Protein 8G52 (pdb70)

InterPro domains:
  IPR031823 TRAP transporter T-component [PF16811] (134-315)
  IPR038537 TRAP transporter T-component superfamily [G3DSA:1.25.40.920] (98-321)

Secondary structure (DSSP, 8-state):
-HHHHHHHHHHHHHHHHHHTGGG-HHHHHHHHHHHHHHTTPPPSSS-GGGT-SS----GGGHHHHHHHHHHHHHHHHHH-TT-HHHHHHHHHHHHHHHHHHHHHH-HHHHHHHHTT--HHHHGGG--GGGHHHHHHHHHHHHHHHHHH-HHHHHHHHHHHHHHHHHHHHH-TTHHHHHHHHHHHHHHHHS-GGGT--HHHHHHHHHHHHHH-TT-HHHHHHIIIIIITTTT-HHHHHHHHHHHHH--GGGS-GGGHHHHHHHHHHHHHHHHHHHHHT--/-HHHHHHHHHHHHHHHHHHTGGG-HHHHHHHHHHHHHHTTPPPSSS-HHHH-SS----GGGHHHHHHHHHHHHHHHHHH-TT-HHHHHHHHHHHHHHHHHHHHHH-HHHHHHHHTT--HHHHGGG--GGGHHHHHHHHHHHHHHHHHH-HHHHHHHHHHHHHHHHHHHHH-TTHHHHHHHHHHHHHHHHS-GGGT--HHHHHHHHHHHHHH-TT-HHHHHHIIIIIITTTT-HHHHHHHHHHHHH--GGGS-GGGHHHHHHHHHHHHHHHHHHHHHT--

Solvent-accessible surface area: 25294 Å² total; per-residue (Å²): 86,132,78,104,62,67,29,49,60,10,44,118,50,0,110,64,3,11,136,25,16,58,118,18,65,79,36,0,56,42,0,12,58,13,2,11,69,14,4,57,11,92,101,44,65,50,22,0,101,102,19,10,98,91,18,49,45,67,117,157,17,13,149,19,0,7,44,0,0,36,0,0,23,13,14,0,10,7,73,10,78,78,19,126,154,20,29,38,39,36,0,41,13,0,11,30,0,0,68,54,0,2,68,5,14,1,91,94,2,19,114,15,63,164,105,135,38,126,29,80,85,0,0,55,73,0,31,112,73,0,4,49,1,0,10,14,22,1,12,0,7,12,44,58,0,98,36,44,30,94,58,57,34,52,60,49,56,74,46,8,85,16,1,0,55,52,0,45,115,46,44,55,54,44,30,30,0,0,0,17,10,29,8,0,11,22,18,3,50,10,37,58,172,12,43,14,31,61,96,91,0,89,84,27,2,93,100,0,25,97,87,1,92,57,10,12,3,0,39,1,27,23,0,45,8,6,0,44,92,79,110,46,62,133,48,0,58,116,4,0,74,61,0,52,103,31,99,110,90,63,9,44,78,117,2,64,17,14,11,48,11,17,41,98,18,0,61,77,20,57,144,63,31,116,76,100,121,70,83,104,126,85,102,63,93,29,45,59,18,46,126,59,0,103,62,0,16,151,25,20,59,141,21,88,102,59,0,54,78,0,13,56,13,0,8,77,9,5,57,4,86,87,45,127,79,32,1,145,98,23,10,96,89,16,54,45,65,110,159,28,14,139,19,0,8,30,0,0,37,0,1,22,15,12,0,10,7,74,19,94,52,40,108,124,25,26,38,54,37,0,67,16,0,13,38,0,0,72,54,0,1,60,2,21,8,88,124,2,3,89,17,82,147,93,170,50,136,28,74,101,0,0,52,62,0,32,110,79,1,3,45,2,0,10,14,22,0,13,0,11,12,45,62,0,96,38,42,28,100,58,57,33,63,57,47,52,76,32,8,68,24,0,0,55,52,0,42,119,43,41,52,56,45,28,29,0,0,0,18,8,30,8,0,11,22,16,3,50,12,39,54,175,21,43,11,40,54,97,95,0,87,85,30,0,90,103,0,23,98,86,0,91,58,11,12,3,0,40,3,31,27,0,53,8,6,0,22,80,76,96,51,64,145,49,0,47,122,8,0,74,69,0,51,108,33,96,70,88,63,6,44,81,116,2,62,16,14,1,49,11,19,31,95,18,0,60,47,6,68,102,49,38,75,58,78,128,34,74

Nearest PDB structures (foldseek):
  8g52-assembly2_B  TM=9.958E-01  e=1.082E-36  Enhygromyxa salina
  4di4-assembly1_A  TM=7.962E-01  e=1.177E-06  Treponema pallidum subsp. pallidum str. Nichols
  6j6f-assembly1_B  TM=2.232E-01  e=5.150E+00  Talaromyces marneffei PM1
  8g52-assembly2_B  TM=1.004E+00  e=9.993E-38  Enhygromyxa salina
  4di4-assembly1_A  TM=7.533E-01  e=3.043E-06  Treponema pallidum subsp. pallidum str. Nichols

Structure (mmCIF, N/CA/C/O backbone):
data_8G52
#
_entry.id   8G52
#
_cell.length_a   42.695
_cell.length_b   85.409
_cell.length_c   73.686
_cell.angle_alpha   90.000
_cell.angle_beta   90.140
_cell.angle_gamma   90.000
#
_symmetry.space_group_name_H-M   'P 1 21 1'
#
loop_
_entity.id
_entity.type
_entity.pdbx_description
1 polymer 'TPR_REGION domain-containing protein'
2 non-polymer 'PALMITIC ACID'
3 water water
#
loop_
_atom_site.group_PDB
_atom_site.id
_atom_site.type_symbol
_atom_site.label_atom_id
_atom_site.label_alt_id
_atom_site.label_comp_id
_atom_site.label_asym_id
_atom_site.label_entity_id
_atom_site.label_seq_id
_atom_site.pdbx_PDB_ins_code
_atom_site.Cartn_x
_atom_site.Cartn_y
_atom_site.Cartn_z
_atom_site.occupancy
_atom_site.B_iso_or_equiv
_atom_site.auth_seq_id
_atom_site.auth_comp_id
_atom_site.auth_asym_id
_atom_site.auth_atom_id
_atom_site.pdbx_PDB_model_num
ATOM 1 N N . GLY A 1 43 ? 13.85650 2.16410 -5.95571 1.000 108.36069 43 GLY A N 1
ATOM 2 C CA . GLY A 1 43 ? 12.73400 3.07451 -6.09044 1.000 106.25352 43 GLY A CA 1
ATOM 3 C C . GLY A 1 43 ? 12.67731 4.11839 -4.98361 1.000 105.86953 43 GLY A C 1
ATOM 4 O O . GLY A 1 43 ? 13.51979 4.13305 -4.08785 1.000 105.63691 43 GLY A O 1
ATOM 7 N N . ASP A 1 44 ? 11.65463 4.97915 -5.05228 1.000 109.64176 44 ASP A N 1
ATOM 8 C CA . ASP A 1 44 ? 11.58255 6.13652 -4.16385 1.000 109.90211 44 ASP A CA 1
ATOM 9 C C . ASP A 1 44 ? 11.66327 5.73244 -2.69606 1.000 104.26534 44 ASP A C 1
ATOM 10 O O . ASP A 1 44 ? 12.37342 6.37239 -1.91283 1.000 110.97811 44 ASP A O 1
ATOM 19 N N . ALA A 1 45 ? 10.93835 4.68476 -2.29797 1.000 88.36740 45 ALA A N 1
ATOM 20 C CA . ALA A 1 45 ? 10.87614 4.34688 -0.87952 1.000 91.17158 45 ALA A CA 1
ATOM 21 C C . ALA A 1 45 ? 12.09045 3.53870 -0.42959 1.000 94.62144 45 ALA A C 1
ATOM 22 O O . ALA A 1 45 ? 12.56246 3.71056 0.69749 1.000 83.92743 45 ALA A O 1
ATOM 29 N N . THR A 1 46 ? 12.61025 2.64975 -1.28267 1.000 117.18826 46 THR A N 1
ATOM 30 C CA . THR A 1 46 ? 13.83040 1.92983 -0.91852 1.000 101.13039 46 THR A CA 1
ATOM 31 C C . THR A 1 46 ? 15.02671 2.86944 -0.84164 1.000 91.70186 46 THR A C 1
ATOM 32 O O . THR A 1 46 ? 15.97198 2.61374 -0.09112 1.000 87.68443 46 THR A O 1
ATOM 43 N N . ALA A 1 47 ? 15.01796 3.93840 -1.63463 1.000 100.48911 47 ALA A N 1
ATOM 44 C CA . ALA A 1 47 ? 16.03982 4.97263 -1.56044 1.000 90.34580 47 ALA A CA 1
ATOM 45 C C . ALA A 1 47 ? 15.71741 6.01035 -0.50000 1.000 79.25486 47 ALA A C 1
ATOM 46 O O . ALA A 1 47 ? 16.63608 6.64995 0.02186 1.000 73.00749 47 ALA A O 1
ATOM 53 N N . THR A 1 48 ? 14.42937 6.19991 -0.18438 1.000 81.06852 48 THR A N 1
ATOM 54 C CA . THR A 1 48 ? 14.06037 7.06355 0.93368 1.000 85.12666 48 THR A CA 1
ATOM 55 C C . THR A 1 48 ? 14.35813 6.39164 2.27172 1.000 75.27223 48 THR A C 1
ATOM 56 O O . THR A 1 48 ? 14.56936 7.08080 3.27631 1.000 68.77884 48 THR A O 1
ATOM 67 N N . SER A 1 49 ? 14.37269 5.05286 2.30774 1.000 74.51782 49 SER A N 1
ATOM 68 C CA . SER A 1 49 ? 14.77461 4.34207 3.51833 1.000 69.38411 49 SER A CA 1
ATOM 69 C C . SER A 1 49 ? 16.29197 4.29327 3.66048 1.000 60.37375 49 SER A C 1
ATOM 70 O O . SER A 1 49 ? 16.81087 4.35676 4.78120 1.000 55.22165 49 SER A O 1
ATOM 78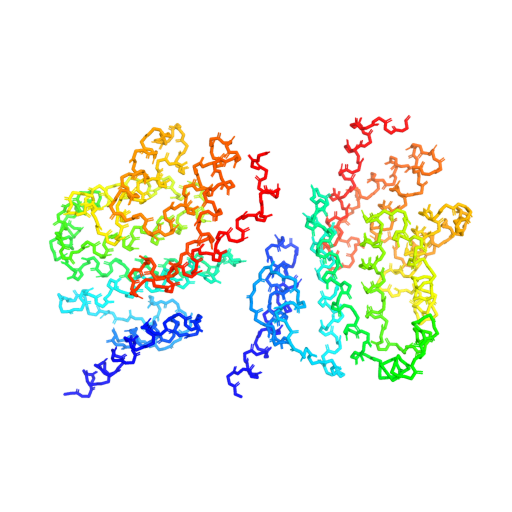 N N . ALA A 1 50 ? 17.01542 4.19579 2.54458 1.000 65.81695 50 ALA A N 1
ATOM 79 C CA . ALA A 1 50 ? 18.47027 4.27288 2.59523 1.000 59.84132 50 ALA A CA 1
ATOM 80 C C . ALA A 1 50 ? 18.92699 5.65223 3.04745 1.000 59.77348 50 ALA A C 1
ATOM 81 O O . ALA A 1 50 ? 19.88107 5.77405 3.82608 1.000 56.26752 50 ALA A O 1
ATOM 88 N N . SER A 1 51 ? 18.24717 6.70482 2.58904 1.000 57.48812 51 SER A N 1
ATOM 89 C CA . SER A 1 51 ? 18.60958 8.05461 3.01798 1.000 59.25008 51 SER A CA 1
ATOM 90 C C . SER A 1 51 ? 18.15440 8.33314 4.44962 1.000 55.52469 51 SER A C 1
ATOM 91 O O . SER A 1 51 ? 18.84291 9.03185 5.20366 1.000 52.07147 51 SER A O 1
ATOM 99 N N . SER A 1 52 ? 16.99967 7.80672 4.85718 1.000 53.78767 52 SER A N 1
ATOM 100 C CA . SER A 1 52 ? 16.56945 8.03853 6.23649 1.000 50.02074 52 SER A CA 1
ATOM 101 C C . SER A 1 52 ? 17.46766 7.30582 7.22257 1.000 45.85466 52 SER A C 1
ATOM 102 O O . SER A 1 52 ? 17.75305 7.82226 8.30516 1.000 41.92153 52 SER A O 1
ATOM 110 N N . LEU A 1 53 ? 17.94299 6.11145 6.86093 1.000 49.05799 53 LEU A N 1
ATOM 111 C CA . LEU A 1 53 ? 18.94835 5.44594 7.68455 1.000 49.88219 53 LEU A CA 1
ATOM 112 C C . LEU A 1 53 ? 20.18118 6.33034 7.84874 1.000 48.09277 53 LEU A C 1
ATOM 113 O O . LEU A 1 53 ? 20.68887 6.51583 8.96507 1.000 42.36912 53 LEU A O 1
ATOM 129 N N . GLU A 1 54 ? 20.67635 6.88077 6.73401 1.000 43.63135 54 GLU A N 1
ATOM 130 C CA . GLU A 1 54 ? 21.77356 7.83900 6.76878 1.000 45.54750 54 GLU A CA 1
ATOM 131 C C . GLU A 1 54 ? 21.43127 9.02241 7.65859 1.000 44.99247 54 GLU A C 1
ATOM 132 O O . GLU A 1 54 ? 22.24314 9.43902 8.49275 1.000 46.71225 54 GLU A O 1
ATOM 144 N N . SER A 1 55 ? 20.22078 9.57103 7.50164 1.000 45.68280 55 SER A N 1
ATOM 145 C CA . SER A 1 55 ? 19.79384 10.68410 8.34284 1.000 41.32143 55 SER A CA 1
ATOM 146 C C . SER A 1 55 ? 19.70255 10.26480 9.80098 1.000 40.12852 55 SER A C 1
ATOM 147 O O . SER A 1 55 ? 20.03852 11.04342 10.70046 1.000 35.59895 55 SER A O 1
ATOM 155 N N . ALA A 1 56 ? 19.20899 9.05219 10.05542 1.000 38.93943 56 ALA A N 1
ATOM 156 C CA . ALA A 1 56 ? 19.12164 8.56265 11.42684 1.000 40.12957 56 ALA A CA 1
ATOM 157 C C . ALA A 1 56 ? 20.50327 8.49649 12.05932 1.000 37.73186 56 ALA A C 1
ATOM 158 O O . ALA A 1 56 ? 20.73038 9.04749 13.14957 1.000 40.50437 56 ALA A O 1
ATOM 165 N N . LYS A 1 57 ? 21.43338 7.79522 11.40687 1.000 38.19431 57 LYS A N 1
ATOM 166 C CA . LYS A 1 57 ? 22.76667 7.64015 11.97576 1.000 38.87188 57 LYS A CA 1
ATOM 167 C C . LYS A 1 57 ? 23.42014 8.99398 12.19719 1.000 39.78293 57 LYS A C 1
ATOM 168 O O . LYS A 1 57 ? 24.06742 9.21948 13.22760 1.000 34.04363 57 LYS A O 1
ATOM 187 N N . ALA A 1 58 ? 23.28960 9.89787 11.21896 1.000 39.04190 58 ALA A N 1
ATOM 188 C CA . ALA A 1 58 ? 23.86168 11.23547 11.35092 1.000 41.75519 58 ALA A CA 1
ATOM 189 C C . ALA A 1 58 ? 23.34494 11.93796 12.60526 1.000 37.05420 58 ALA A C 1
ATOM 190 O O . ALA A 1 58 ? 24.12797 12.47583 13.39578 1.000 40.46901 58 ALA A O 1
ATOM 197 N N . ALA A 1 59 ? 22.02482 11.92775 12.80448 1.000 34.55780 59 ALA A N 1
ATOM 198 C CA . ALA A 1 59 ? 21.43352 12.64474 13.92442 1.000 39.45567 59 ALA A CA 1
ATOM 199 C C . ALA A 1 59 ? 21.78656 11.97022 15.25625 1.000 36.01496 59 ALA A C 1
ATOM 200 O O . ALA A 1 59 ? 21.98826 12.64541 16.27435 1.000 39.05477 59 ALA A O 1
ATOM 207 N N . TRP A 1 60 ? 21.87435 10.63610 15.26747 1.000 35.47890 60 TRP A N 1
ATOM 208 C CA . TRP A 1 60 ? 22.25907 9.91727 16.48100 1.000 38.21153 60 TRP A CA 1
ATOM 209 C C . TRP A 1 60 ? 23.70939 10.21001 16.85969 1.000 40.69493 60 TRP A C 1
ATOM 210 O O . TRP A 1 60 ? 24.04858 10.29369 18.05372 1.000 35.26252 60 TRP A O 1
ATOM 231 N N . GLU A 1 61 ? 24.58179 10.37403 15.86117 1.000 38.75048 61 GLU A N 1
ATOM 232 C CA . GLU A 1 61 ? 25.95288 10.75686 16.16342 1.000 41.39111 61 GLU A CA 1
ATOM 233 C C . GLU A 1 61 ? 26.01039 12.15031 16.77118 1.000 38.11681 61 GLU A C 1
ATOM 234 O O . GLU A 1 61 ? 26.88124 12.42394 17.60802 1.000 38.47584 61 GLU A O 1
ATOM 246 N N . ALA A 1 62 ? 25.07758 13.03235 16.38577 1.000 40.13279 62 ALA A N 1
ATOM 247 C CA . ALA A 1 62 ? 24.97474 14.37497 16.94243 1.000 39.8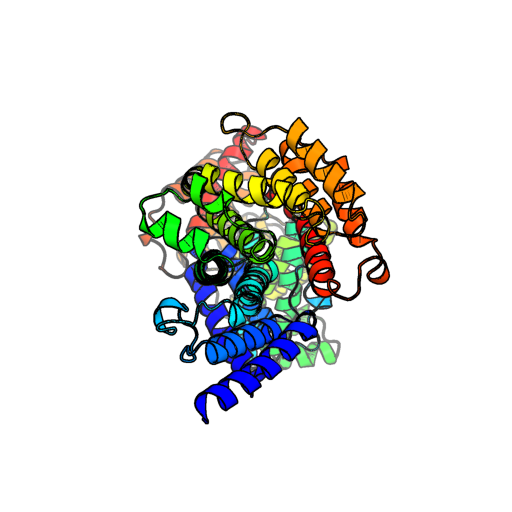9443 62 ALA A CA 1
ATOM 248 C C . ALA A 1 62 ? 24.08571 14.45760 18.20252 1.000 41.55641 62 ALA A C 1
ATOM 249 O O . ALA A 1 62 ? 23.63533 15.55958 18.55840 1.000 35.78978 62 ALA A O 1
ATOM 256 N N . ARG A 1 63 ? 23.82168 13.32968 18.86865 1.000 34.95750 63 ARG A N 1
ATOM 257 C CA . ARG A 1 63 ? 22.90265 13.33355 20.00135 1.000 37.65419 63 ARG A CA 1
ATOM 258 C C . ARG A 1 63 ? 23.37518 14.19943 21.15073 1.000 34.97088 63 ARG A C 1
ATOM 259 O O . ARG A 1 63 ? 22.54792 14.62671 21.94975 1.000 37.72822 63 ARG A O 1
ATOM 280 N N . GLY A 1 64 ? 24.67047 14.47667 21.24705 1.000 36.05802 64 GLY A N 1
ATOM 281 C CA . GLY A 1 64 ? 25.16359 15.40471 22.24513 1.000 40.72689 64 GLY A CA 1
ATOM 282 C C . GLY A 1 64 ? 24.65161 16.81646 22.07487 1.000 43.82204 64 GLY A C 1
ATOM 283 O O . GLY A 1 64 ? 24.84821 17.64263 22.97560 1.000 41.55813 64 GLY A O 1
ATOM 287 N N . GLN A 1 65 ? 24.00861 17.10533 20.94479 1.000 40.76530 65 GLN A N 1
ATOM 288 C CA . GLN A 1 65 ? 23.44998 18.42556 20.70009 1.000 41.94521 65 GLN A CA 1
ATOM 289 C C . GLN A 1 65 ? 22.16331 18.62792 21.47564 1.000 38.65116 65 GLN A C 1
ATOM 290 O O . GLN A 1 65 ? 21.84391 19.76116 21.83336 1.000 46.83039 65 GLN A O 1
ATOM 304 N N . GLY A 1 66 ? 21.42166 17.56537 21.73888 1.000 42.77721 66 GLY A N 1
ATOM 305 C CA . GLY A 1 66 ? 20.24595 17.66747 22.57966 1.000 45.69160 66 GLY A CA 1
ATOM 306 C C . GLY A 1 66 ? 19.16451 16.68240 22.18003 1.000 41.14029 66 GLY A C 1
ATOM 307 O O . GLY A 1 66 ? 19.33572 15.84487 21.29323 1.000 36.92806 66 GLY A O 1
ATOM 311 N N . LYS A 1 67 ? 18.03132 16.79255 22.88950 1.000 36.42507 67 LYS A N 1
ATOM 312 C CA . LYS A 1 67 ? 16.91350 15.88395 22.65000 1.000 41.61532 67 LYS A CA 1
ATOM 313 C C . LYS A 1 67 ? 16.41455 15.94394 21.20843 1.000 39.14314 67 LYS A C 1
ATOM 314 O O . LYS A 1 67 ? 15.95661 14.92666 20.67675 1.000 38.99040 67 LYS A O 1
ATOM 333 N N . ASP A 1 68 ? 16.47082 17.11882 20.57292 1.000 40.43707 68 ASP A N 1
ATOM 334 C CA . ASP A 1 68 ? 15.96642 17.23398 19.20919 1.000 45.34516 68 ASP A CA 1
ATOM 335 C C . ASP A 1 68 ? 16.65006 16.24412 18.27799 1.000 41.81390 68 ASP A C 1
ATOM 336 O O . ASP A 1 68 ? 15.98685 15.53385 17.51372 1.000 42.04812 68 ASP A O 1
ATOM 345 N N . LYS A 1 69 ? 17.98447 16.19034 18.32058 1.000 37.21293 69 LYS A N 1
ATOM 346 C CA . LYS A 1 69 ? 18.71084 15.27324 17.44702 1.000 38.33337 69 LYS A CA 1
ATOM 347 C C . LYS A 1 69 ? 18.34838 13.83100 17.76792 1.000 35.72900 69 LYS A C 1
ATOM 348 O O . LYS A 1 69 ? 18.26271 12.98324 16.88096 1.000 40.26553 69 LYS A O 1
ATOM 367 N N . VAL A 1 70 ? 18.13524 13.52950 19.03636 1.000 36.75421 70 VAL A N 1
ATOM 368 C CA . VAL A 1 70 ? 17.74606 12.17156 19.40320 1.000 35.76302 70 VAL A CA 1
ATOM 369 C C . VAL A 1 70 ? 16.38898 11.83177 18.78721 1.000 35.20196 70 VAL A C 1
ATOM 370 O O . VAL A 1 70 ? 16.20104 10.76244 18.18426 1.000 34.97510 70 VAL A O 1
ATOM 383 N N . LEU A 1 71 ? 15.42579 12.75152 18.92177 1.000 38.47496 71 LEU A N 1
ATOM 384 C CA . LEU A 1 71 ? 14.09278 12.54935 18.36545 1.000 35.62456 71 LEU A CA 1
ATOM 385 C C . LEU A 1 71 ? 14.12518 12.50061 16.84299 1.000 38.20206 71 LEU A C 1
ATOM 386 O O . LEU A 1 71 ? 13.31275 11.79547 16.22505 1.000 37.75564 71 LEU A O 1
ATOM 402 N N . GLU A 1 72 ? 15.04806 13.24437 16.23215 1.000 39.03822 72 GLU A N 1
ATOM 403 C CA . GLU A 1 72 ? 15.23545 13.17900 14.79045 1.000 35.42320 72 GLU A CA 1
ATOM 404 C C . GLU A 1 72 ? 15.76243 11.81462 14.36337 1.000 36.62909 72 GLU A C 1
ATOM 405 O O . GLU A 1 72 ? 15.34656 11.28057 13.32412 1.000 38.67845 72 GLU A O 1
ATOM 417 N N . ALA A 1 73 ? 16.69858 11.25425 15.13119 1.000 39.02033 73 ALA A N 1
ATOM 418 C CA . ALA A 1 73 ? 17.20420 9.92125 14.82117 1.000 40.21609 73 ALA A CA 1
ATOM 419 C C . ALA A 1 73 ? 16.08307 8.89102 14.88887 1.000 35.53850 73 ALA A C 1
ATOM 420 O O . ALA A 1 73 ? 15.87578 8.10878 13.95105 1.000 35.88243 73 ALA A O 1
ATOM 427 N N . ILE A 1 74 ? 15.32186 8.91688 15.97626 1.000 35.15418 74 ILE A N 1
ATOM 428 C CA . ILE A 1 74 ? 14.22763 7.96263 16.15963 1.000 33.96149 74 ILE A CA 1
ATOM 429 C C . ILE A 1 74 ? 13.23341 8.05981 15.01117 1.000 39.46946 74 ILE A C 1
ATOM 430 O O . ILE A 1 74 ? 12.78200 7.03906 14.47818 1.000 38.83666 74 ILE A O 1
ATOM 446 N N . ALA A 1 75 ? 12.85670 9.28438 14.62361 1.000 37.26410 75 ALA A N 1
ATOM 447 C CA . ALA A 1 75 ? 11.85585 9.43556 13.57369 1.000 35.67264 75 ALA A CA 1
ATOM 448 C C . ALA A 1 75 ? 12.37241 8.91867 12.23686 1.000 36.11483 75 ALA A C 1
ATOM 449 O O . ALA A 1 75 ? 11.60249 8.36008 11.45288 1.000 39.90048 75 ALA A O 1
ATOM 456 N N . ALA A 1 76 ? 13.66769 9.09645 11.95420 1.000 37.17304 76 ALA A N 1
ATOM 457 C CA . ALA A 1 76 ? 14.20994 8.61766 10.67496 1.000 41.68018 76 ALA A CA 1
ATOM 458 C C . ALA A 1 76 ? 14.29395 7.09628 10.67973 1.000 38.69613 76 ALA A C 1
ATOM 459 O O . ALA A 1 76 ? 13.90651 6.44119 9.71823 1.000 39.35815 76 ALA A O 1
ATOM 466 N N . TRP A 1 77 ? 14.74196 6.50593 11.78119 1.000 39.06305 77 TRP A N 1
ATOM 467 C CA . TRP A 1 77 ? 14.78789 5.04927 11.85001 1.000 40.48528 77 TRP A CA 1
ATOM 468 C C . TRP A 1 77 ? 13.39481 4.46636 11.67329 1.000 35.58182 77 TRP A C 1
ATOM 469 O O . TRP A 1 77 ? 13.18479 3.52552 10.89525 1.000 37.95429 77 TRP A O 1
ATOM 490 N N . GLU A 1 78 ? 12.42229 5.01714 12.39608 1.000 37.37923 78 GLU A N 1
ATOM 491 C CA . GLU A 1 78 ? 11.05681 4.51038 12.31243 1.000 41.43156 78 GLU A CA 1
ATOM 492 C C . GLU A 1 78 ? 10.52780 4.66382 10.88768 1.000 37.26584 78 GLU A C 1
ATOM 493 O O . GLU A 1 78 ? 9.87415 3.75951 10.35919 1.000 41.03639 78 GLU A O 1
ATOM 505 N N . GLN A 1 79 ? 10.84903 5.78087 10.23340 1.000 38.30492 79 GLN A N 1
ATOM 506 C CA . GLN A 1 79 ? 10.52509 5.93677 8.81466 1.000 46.91199 79 GLN A CA 1
ATOM 507 C C . GLN A 1 79 ? 11.12709 4.79878 7.99447 1.000 43.48596 79 GLN A C 1
ATOM 508 O O . GLN A 1 79 ? 10.41454 4.10947 7.25549 1.000 43.28962 79 GLN A O 1
ATOM 522 N N . ALA A 1 80 ? 12.44218 4.57894 8.13116 1.000 39.97897 80 ALA A N 1
ATOM 523 C CA . ALA A 1 80 ? 13.10858 3.50573 7.41360 1.000 45.22375 80 ALA A CA 1
ATOM 524 C C . ALA A 1 80 ? 12.51969 2.14130 7.72704 1.000 43.53744 80 ALA A C 1
ATOM 525 O O . ALA A 1 80 ? 12.60287 1.22958 6.89459 1.000 43.57371 80 ALA A O 1
ATOM 532 N N . MET A 1 81 ? 11.90715 1.98496 8.89629 1.000 41.52320 81 MET A N 1
ATOM 533 C CA . MET A 1 81 ? 11.31556 0.72378 9.33988 1.000 39.68040 81 MET A CA 1
ATOM 534 C C . MET A 1 81 ? 9.86857 0.57620 8.85320 1.000 46.01721 81 MET A C 1
ATOM 535 O O . MET A 1 81 ? 9.18465 -0.37927 9.23810 1.000 44.07901 81 MET A O 1
ATOM 549 N N . GLY A 1 82 ? 9.40248 1.48551 7.98449 1.000 42.51800 82 GLY A N 1
ATOM 550 C CA . GLY A 1 82 ? 8.07714 1.41947 7.40796 1.000 45.26916 82 GLY A CA 1
ATOM 551 C C . GLY A 1 82 ? 6.98864 2.11950 8.19755 1.000 48.38635 82 GLY A C 1
ATOM 552 O O . GLY A 1 82 ? 5.81368 2.02754 7.79885 1.000 49.06256 82 GLY A O 1
ATOM 556 N N . CYS A 1 83 ? 7.33474 2.81699 9.28772 1.000 43.76104 83 CYS A N 1
ATOM 557 C CA . CYS A 1 83 ? 6.33201 3.47388 10.10759 1.000 48.10787 83 CYS A CA 1
ATOM 558 C C . CYS A 1 83 ? 5.82126 4.76254 9.46953 1.000 47.93607 83 CYS A C 1
ATOM 559 O O . CYS A 1 83 ? 6.60515 5.58148 8.97963 1.000 47.89273 83 CYS A O 1
ATOM 566 N N . THR A 1 84 ? 4.51039 4.98389 9.55906 1.000 50.98253 84 THR A N 1
ATOM 567 C CA . THR A 1 84 ? 4.00145 6.33461 9.38473 1.000 53.96978 84 THR A CA 1
ATOM 568 C C . THR A 1 84 ? 4.54312 7.22167 10.50840 1.000 56.15174 84 THR A C 1
ATOM 569 O O . THR A 1 84 ? 4.89541 6.75321 11.60014 1.000 50.49697 84 THR A O 1
ATOM 580 N N . ALA A 1 85 ? 4.64739 8.51446 10.22492 1.000 57.46396 85 ALA A N 1
ATOM 581 C CA . ALA A 1 85 ? 5.24065 9.45153 11.16909 1.000 57.99226 85 ALA A CA 1
ATOM 582 C C . ALA A 1 85 ? 4.18560 9.94318 12.15361 1.000 58.75376 85 ALA A C 1
ATOM 583 O O . ALA A 1 85 ? 3.01028 10.09720 11.81033 1.000 58.03525 85 ALA A O 1
ATOM 590 N N . GLY A 1 86 ? 4.61362 10.19408 13.37921 1.000 51.73748 86 GLY A N 1
ATOM 591 C CA . GLY A 1 86 ? 3.69276 10.68117 14.38522 1.000 57.47622 86 GLY A CA 1
ATOM 592 C C . GLY A 1 86 ? 4.25902 10.53074 15.77817 1.000 59.11074 86 GLY A C 1
ATOM 593 O O . GLY A 1 86 ? 5.35653 10.01730 15.97808 1.000 62.56435 86 GLY A O 1
ATOM 597 N N . ASP A 1 87 ? 3.45797 10.97966 16.74665 1.000 72.01510 87 ASP A N 1
ATOM 598 C CA . ASP A 1 87 ? 3.88677 11.10483 18.13421 1.000 77.65548 87 ASP A CA 1
ATOM 599 C C . ASP A 1 87 ? 3.25474 10.05368 19.04347 1.000 67.69036 87 ASP A C 1
ATOM 600 O O . ASP A 1 87 ? 3.28112 10.20514 20.26589 1.000 70.79893 87 ASP A O 1
ATOM 609 N N . THR A 1 88 ? 2.68998 8.99596 18.47641 1.000 66.50403 88 THR A N 1
ATOM 610 C CA . THR A 1 88 ? 2.03455 7.94043 19.23210 1.000 59.43026 88 THR A CA 1
ATOM 611 C C . THR A 1 88 ? 2.88808 6.67722 19.20639 1.000 59.02431 88 THR A C 1
ATOM 612 O O . THR A 1 88 ? 3.89793 6.59350 18.49571 1.000 56.59146 88 THR A O 1
ATOM 623 N N . SER A 1 89 ? 2.46276 5.67651 19.98340 1.000 52.05295 89 SER A N 1
ATOM 624 C CA . SER A 1 89 ? 3.29421 4.49660 20.17671 1.000 51.78165 89 SER A CA 1
ATOM 625 C C . SER A 1 89 ? 3.58841 3.82111 18.83854 1.000 53.11917 89 SER A C 1
ATOM 626 O O . SER A 1 89 ? 2.75296 3.82075 17.93031 1.000 51.48089 89 SER A O 1
ATOM 634 N N . PRO A 1 90 ? 4.77382 3.22772 18.69235 1.000 48.64658 90 PRO A N 1
ATOM 635 C CA . PRO A 1 90 ? 5.10510 2.52832 17.43667 1.000 45.01463 90 PRO A CA 1
ATOM 636 C C . PRO A 1 90 ? 4.06863 1.51031 17.00812 1.000 46.52346 90 PRO A C 1
ATOM 637 O O . PRO A 1 90 ? 3.82529 1.33942 15.80865 1.000 49.11940 90 PRO A O 1
ATOM 648 N N . LYS A 1 91 ? 3.46806 0.81265 17.96555 1.000 46.72888 91 LYS A N 1
ATOM 649 C CA . LYS A 1 91 ? 2.51659 -0.24156 17.64663 1.000 52.94878 91 LYS A CA 1
ATOM 650 C C . LYS A 1 91 ? 1.27355 0.26930 16.93721 1.000 53.61840 91 LYS A C 1
ATOM 651 O O . LYS A 1 91 ? 0.55925 -0.53737 16.31884 1.000 53.25320 91 LYS A O 1
ATOM 670 N N . ASP A 1 92 ? 1.01364 1.57937 16.98775 1.000 54.52233 92 ASP A N 1
ATOM 671 C CA . ASP A 1 92 ? -0.10173 2.20178 16.29118 1.000 58.44102 92 ASP A CA 1
ATOM 672 C C . ASP A 1 92 ? 0.28059 2.78118 14.93566 1.000 56.22494 92 ASP A C 1
ATOM 673 O O . ASP A 1 92 ? -0.60188 3.26543 14.22305 1.000 60.62055 92 ASP A O 1
ATOM 682 N N . ARG A 1 93 ? 1.56892 2.79030 14.58439 1.000 51.65273 93 ARG A N 1
ATOM 683 C CA . ARG A 1 93 ? 2.01886 3.37102 13.33135 1.000 56.88678 93 ARG A CA 1
ATOM 684 C C . ARG A 1 93 ? 2.95660 2.48862 12.53208 1.000 50.46613 93 ARG A C 1
ATOM 685 O O . ARG A 1 93 ? 3.36964 2.89497 11.44108 1.000 51.98351 93 ARG A O 1
ATOM 706 N N . CYS A 1 94 ? 3.33465 1.31569 13.03689 1.000 50.56913 94 CYS A N 1
ATOM 707 C CA . CYS A 1 94 ? 4.37430 0.49620 12.40193 1.000 46.67670 94 CYS A CA 1
ATOM 708 C C . CYS A 1 94 ? 3.83876 -0.90770 12.14445 1.000 49.01460 94 CYS A C 1
ATOM 709 O O . CYS A 1 94 ? 3.88888 -1.77569 13.01912 1.000 47.42613 94 CYS A O 1
ATOM 716 N N . SER A 1 95 ? 3.34208 -1.12536 10.92490 1.000 49.96685 95 SER A N 1
ATOM 717 C CA . SER A 1 95 ? 2.95291 -2.45442 10.47597 1.000 49.67450 95 SER A CA 1
ATOM 718 C C . SER A 1 95 ? 4.17174 -3.20922 9.95955 1.000 56.47077 95 SER A C 1
ATOM 719 O O . SER A 1 95 ? 5.01096 -2.64924 9.25285 1.000 55.92138 95 SER A O 1
ATOM 727 N N . ALA A 1 96 ? 4.26020 -4.48623 10.31873 1.000 58.81426 96 ALA A N 1
ATOM 728 C CA . ALA A 1 96 ? 5.27359 -5.42118 9.82650 1.000 51.57757 96 ALA A CA 1
ATOM 729 C C . ALA A 1 96 ? 6.65043 -4.75620 9.70103 1.000 51.66548 96 ALA A C 1
ATOM 730 O O . ALA A 1 96 ? 7.22693 -4.74926 8.59367 1.000 63.05627 96 ALA A O 1
ATOM 737 N N . PRO A 1 97 ? 7.18941 -4.19898 10.76617 1.000 49.18330 97 PRO A N 1
ATOM 738 C CA . PRO A 1 97 ? 8.59316 -3.76610 10.74079 1.000 49.61265 97 PRO A CA 1
ATOM 739 C C . PRO A 1 97 ? 9.47872 -4.92093 10.31353 1.000 47.47272 97 PRO A C 1
ATOM 740 O O . PRO A 1 97 ? 9.30541 -6.05619 10.77963 1.000 47.59398 97 PRO A O 1
ATOM 751 N N . PRO A 1 98 ? 10.40871 -4.68800 9.40131 1.000 50.06474 98 PRO A N 1
ATOM 752 C CA . PRO A 1 98 ? 11.16527 -5.81473 8.82079 1.000 49.09428 98 PRO A CA 1
ATOM 753 C C . PRO A 1 98 ? 12.22447 -6.37290 9.76029 1.000 45.57555 98 PRO A C 1
ATOM 754 O O . PRO A 1 98 ? 13.34003 -5.84458 9.83410 1.000 44.49043 98 PRO A O 1
ATOM 765 N N . THR A 1 99 ? 11.89330 -7.45195 10.47222 1.000 47.36776 99 THR A N 1
ATOM 766 C CA . THR A 1 99 ? 12.79191 -8.00918 11.48792 1.000 46.17610 99 THR A CA 1
ATOM 767 C C . THR A 1 99 ? 13.76356 -9.01309 10.85756 1.000 45.32608 99 THR A C 1
ATOM 768 O O . THR A 1 99 ? 13.81034 -10.19214 11.19663 1.000 45.28957 99 THR A O 1
ATOM 779 N N . THR A 1 100 ? 14.56004 -8.51638 9.92310 1.000 45.26396 100 THR A N 1
ATOM 780 C CA . THR A 1 100 ? 15.48008 -9.35789 9.17756 1.000 49.81476 100 THR A CA 1
ATOM 781 C C . THR A 1 100 ? 16.90455 -9.11128 9.65257 1.000 45.99191 100 THR A C 1
ATOM 782 O O . THR A 1 100 ? 17.21021 -8.09430 10.29833 1.000 42.23175 100 THR A O 1
ATOM 793 N N . THR A 1 101 ? 17.77201 -10.07552 9.33284 1.000 40.76544 101 THR A N 1
ATOM 794 C CA . THR A 1 101 ? 19.15618 -9.97562 9.77104 1.000 40.35242 101 THR A CA 1
ATOM 795 C C . THR A 1 101 ? 19.75734 -8.63593 9.37351 1.000 42.77329 101 THR A C 1
ATOM 796 O O . THR A 1 101 ? 20.47130 -8.01015 10.16033 1.000 38.38190 101 THR A O 1
ATOM 807 N N . GLU A 1 102 ? 19.46571 -8.16667 8.16016 1.000 38.70686 102 GLU A N 1
ATOM 808 C CA . GLU A 1 102 ? 20.07328 -6.92272 7.69935 1.000 37.06081 102 GLU A CA 1
ATOM 809 C C . GLU A 1 102 ? 19.57223 -5.70853 8.47606 1.000 41.78051 102 GLU A C 1
ATOM 810 O O . GLU A 1 102 ? 20.21061 -4.65043 8.42311 1.000 45.22829 102 GLU A O 1
ATOM 822 N N . ASN A 1 103 ? 18.46068 -5.83520 9.20336 1.000 36.12263 103 ASN A N 1
ATOM 823 C CA . ASN A 1 103 ? 17.93260 -4.74216 10.01178 1.000 39.12024 103 ASN A CA 1
ATOM 824 C C . ASN A 1 103 ? 18.21794 -4.88308 11.50225 1.000 34.24615 103 ASN A C 1
ATOM 825 O O . ASN A 1 103 ? 17.90719 -3.96078 12.26357 1.000 36.59951 103 ASN A O 1
ATOM 836 N N . ALA A 1 104 ? 18.82567 -5.98137 11.93788 1.000 37.26602 104 ALA A N 1
ATOM 837 C CA . ALA A 1 104 ? 18.95726 -6.21764 13.37815 1.000 35.53592 104 ALA A CA 1
ATOM 838 C C . ALA A 1 104 ? 19.75249 -5.10892 14.06371 1.000 36.89130 104 ALA A C 1
ATOM 839 O O . ALA A 1 104 ? 19.37843 -4.64218 15.15640 1.000 34.03288 104 ALA A O 1
ATOM 846 N N . GLU A 1 105 ? 20.84857 -4.66043 13.44232 1.000 29.62343 105 GLU A N 1
ATOM 847 C CA . GLU A 1 105 ? 21.65870 -3.62619 14.07503 1.000 37.64036 105 GLU A CA 1
ATOM 848 C C . GLU A 1 105 ? 20.85083 -2.35071 14.26766 1.000 35.83952 105 GLU A C 1
ATOM 849 O O . GLU A 1 105 ? 20.89525 -1.71663 15.32524 1.000 30.34919 105 GLU A O 1
ATOM 861 N N . THR A 1 106 ? 20.15546 -1.92533 13.22228 1.000 31.25864 106 THR A N 1
ATOM 862 C CA . THR A 1 106 ? 19.30251 -0.74881 13.31314 1.000 33.41943 106 THR A CA 1
ATOM 863 C C . THR A 1 106 ? 18.29791 -0.87652 14.44611 1.000 33.60327 106 THR A C 1
ATOM 864 O O . THR A 1 106 ? 18.09309 0.07777 15.21181 1.000 32.66083 106 THR A O 1
ATOM 875 N N . LEU A 1 107 ? 17.65391 -2.04515 14.57429 1.000 31.48712 107 LEU A N 1
ATOM 876 C CA . LEU A 1 107 ? 16.57067 -2.17689 15.55469 1.000 32.49705 107 LEU A CA 1
ATOM 877 C C . LEU A 1 107 ? 17.10806 -2.14456 16.98771 1.000 29.09569 107 LEU A C 1
ATOM 878 O O . LEU A 1 107 ? 16.47455 -1.56983 17.88620 1.000 29.82835 107 LEU A O 1
ATOM 894 N N . ALA A 1 108 ? 18.28059 -2.73807 17.22331 1.000 28.58501 108 ALA A N 1
ATOM 895 C CA . ALA A 1 108 ? 18.89505 -2.64637 18.54152 1.000 31.08341 108 ALA A CA 1
ATOM 896 C C . ALA A 1 108 ? 19.37152 -1.23006 18.83511 1.000 31.31287 108 ALA A C 1
ATOM 897 O O . ALA A 1 108 ? 19.35044 -0.80241 19.98757 1.000 27.37825 108 ALA A O 1
ATOM 904 N N . LEU A 1 109 ? 19.80441 -0.48926 17.81495 1.000 29.49729 109 LEU A N 1
ATOM 905 C CA . LEU A 1 109 ? 20.20217 0.89649 18.04255 1.000 28.23171 109 LEU A CA 1
ATOM 906 C C . LEU A 1 109 ? 18.98217 1.76714 18.29733 1.000 33.53584 109 LEU A C 1
ATOM 907 O O . LEU A 1 109 ? 19.03820 2.68627 19.12068 1.000 30.99432 109 LEU A O 1
ATOM 923 N N . MET A 1 110 ? 17.86402 1.48993 17.61111 1.000 26.74213 110 MET A N 1
ATOM 924 C CA . MET A 1 110 ? 16.63229 2.21711 17.89845 1.000 29.48205 110 MET A CA 1
ATOM 925 C C . MET A 1 110 ? 16.20862 2.01341 19.35395 1.000 27.08928 110 MET A C 1
ATOM 926 O O . MET A 1 110 ? 15.66462 2.92914 19.98265 1.000 27.93340 110 MET A O 1
ATOM 940 N N . THR A 1 111 ? 16.38059 0.78965 19.86400 1.000 26.37585 111 THR A N 1
ATOM 941 C CA . THR A 1 111 ? 16.03874 0.46393 21.23976 1.000 30.36635 111 THR A CA 1
ATOM 942 C C . THR A 1 111 ? 16.84760 1.29644 22.21930 1.000 28.85328 111 THR A C 1
ATOM 943 O O . THR A 1 111 ? 16.29606 1.87372 23.17186 1.000 28.11879 111 THR A O 1
ATOM 954 N N . ARG A 1 112 ? 18.15965 1.36905 21.99687 1.000 24.07410 112 ARG A N 1
ATOM 955 C CA . ARG A 1 112 ? 19.03419 2.17746 22.83828 1.000 27.99554 112 ARG A CA 1
ATOM 956 C C . ARG A 1 112 ? 18.68136 3.64667 22.75458 1.000 29.81751 112 ARG A C 1
ATOM 957 O O . ARG A 1 112 ? 18.68933 4.35443 23.76852 1.000 29.24871 112 ARG A O 1
ATOM 978 N N . ALA A 1 113 ? 18.38743 4.12415 21.55084 1.000 25.73516 113 ALA A N 1
ATOM 979 C CA . ALA A 1 113 ? 18.14229 5.54759 21.34635 1.000 27.35456 113 ALA A CA 1
ATOM 980 C C . ALA A 1 113 ? 16.85169 6.01157 22.00691 1.000 28.74898 113 ALA A C 1
ATOM 981 O O . ALA A 1 113 ? 16.78032 7.14093 22.49034 1.000 29.17545 113 ALA A O 1
ATOM 988 N N . ILE A 1 114 ? 15.79518 5.19720 21.96770 1.000 27.59933 114 ILE A N 1
ATOM 989 C CA . ILE A 1 114 ? 14.55707 5.59943 22.62286 1.000 30.20274 114 ILE A CA 1
ATOM 990 C C . ILE A 1 114 ? 14.75846 5.57405 24.13182 1.000 29.14353 114 ILE A C 1
ATOM 991 O O . ILE A 1 114 ? 14.31124 6.48235 24.84480 1.000 29.40951 114 ILE A O 1
ATOM 1007 N N . TYR A 1 115 ? 15.47282 4.55616 24.63641 1.000 26.89252 115 TYR A N 1
ATOM 1008 C CA . TYR A 1 115 ? 15.90268 4.55724 26.02965 1.000 25.67397 115 TYR A CA 1
ATOM 1009 C C . TYR A 1 115 ? 16.70601 5.81318 26.36998 1.000 27.40080 115 TYR A C 1
ATOM 1010 O O . TYR A 1 115 ? 16.42725 6.48394 27.36741 1.000 29.00160 115 TYR A O 1
ATOM 1028 N N . PHE A 1 116 ? 17.69884 6.15805 25.54146 1.000 31.06207 116 PHE A N 1
ATOM 1029 C CA . PHE A 1 116 ? 18.48841 7.36685 25.77915 1.000 29.69344 116 PHE A CA 1
ATOM 1030 C C . PHE A 1 116 ? 17.59083 8.58588 25.91733 1.000 29.56620 116 PHE A C 1
ATOM 1031 O O . PHE A 1 116 ? 17.79735 9.42170 26.80389 1.000 28.81311 116 PHE A O 1
ATOM 1048 N N . TYR A 1 117 ? 16.58799 8.70945 25.04823 1.000 26.69701 117 TYR A N 1
ATOM 1049 C CA . TYR A 1 117 ? 15.69249 9.86569 25.13122 1.000 32.65185 117 TYR A CA 1
ATOM 1050 C C . TYR A 1 117 ? 14.97761 9.91558 26.48302 1.000 31.21793 117 TYR A C 1
ATOM 1051 O O . TYR A 1 117 ? 14.99404 10.94332 27.17147 1.000 31.55592 117 TYR A O 1
ATOM 1069 N N . ALA A 1 118 ? 14.33017 8.81418 26.87327 1.000 29.95195 118 ALA A N 1
ATOM 1070 C CA . ALA A 1 118 ? 13.57450 8.79298 28.12510 1.000 34.79559 118 ALA A CA 1
ATOM 1071 C C . ALA A 1 118 ? 14.48591 8.97760 29.33830 1.000 33.28454 118 ALA A C 1
ATOM 1072 O O . ALA A 1 118 ? 14.24411 9.84605 30.18541 1.000 29.00347 118 ALA A O 1
ATOM 1079 N N . ASP A 1 119 ? 15.53258 8.15024 29.44433 1.000 29.83745 119 ASP A N 1
ATOM 1080 C CA . ASP A 1 119 ? 16.48625 8.23617 30.54394 1.000 30.50313 119 ASP A CA 1
ATOM 1081 C C . ASP A 1 119 ? 17.13178 9.61610 30.64394 1.000 32.61462 119 ASP A C 1
ATOM 1082 O O . ASP A 1 119 ? 17.43449 10.08110 31.75137 1.000 32.58821 119 ASP A O 1
ATOM 1091 N N . GLY A 1 120 ? 17.35075 10.28103 29.52107 1.000 31.43669 120 GLY A N 1
ATOM 1092 C CA . GLY A 1 120 ? 18.03649 11.55222 29.55227 1.000 30.16358 120 GLY A CA 1
ATOM 1093 C C . GLY A 1 120 ? 17.14443 12.74884 29.77929 1.000 32.92510 120 GLY A C 1
ATOM 1094 O O . GLY A 1 120 ? 17.56856 13.74275 30.38106 1.000 33.93098 120 GLY A O 1
ATOM 1098 N N . TYR A 1 121 ? 15.90798 12.68109 29.29568 1.000 34.97784 121 TYR A N 1
ATOM 1099 C CA . TYR A 1 121 ? 15.09352 13.87248 29.14856 1.000 37.84421 121 TYR A CA 1
ATOM 1100 C C . TYR A 1 121 ? 13.68405 13.75697 29.70309 1.000 37.58855 121 TYR A C 1
ATOM 1101 O O . TYR A 1 121 ? 12.99676 14.78753 29.78696 1.000 38.41459 121 TYR A O 1
ATOM 1119 N N . LEU A 1 122 ? 13.23111 12.57245 30.11485 1.000 33.66968 122 LEU A N 1
ATOM 1120 C CA . LEU A 1 122 ? 11.86524 12.46466 30.61179 1.000 33.79767 122 LEU A CA 1
ATOM 1121 C C . LEU A 1 122 ? 11.79483 12.12112 32.09866 1.000 35.17476 122 LEU A C 1
ATOM 1122 O O . LEU A 1 122 ? 10.72441 11.75773 32.58681 1.000 35.99500 122 LEU A O 1
ATOM 1138 N N . ARG A 1 123 ? 12.89752 12.27031 32.83897 1.000 38.03763 123 ARG A N 1
ATOM 1139 C CA . ARG A 1 123 ? 12.89004 11.87694 34.24904 1.000 35.79110 123 ARG A CA 1
ATOM 1140 C C . ARG A 1 123 ? 11.90353 12.70253 35.06853 1.000 40.55305 123 ARG A C 1
ATOM 1141 O O . ARG A 1 123 ? 11.40885 12.23278 36.09611 1.000 44.09298 123 ARG A O 1
ATOM 1162 N N . GLY A 1 124 ? 11.58006 13.90825 34.63007 1.000 40.16717 124 GLY A N 1
ATOM 1163 C CA . GLY A 1 124 ? 10.61812 14.73635 35.32346 1.000 45.34952 124 GLY A CA 1
ATOM 1164 C C . GLY A 1 124 ? 9.16922 14.53712 34.92986 1.000 47.69980 124 GLY A C 1
ATOM 1165 O O . GLY A 1 124 ? 8.30329 15.26469 35.42423 1.000 49.84626 124 GLY A O 1
ATOM 1169 N N . ASP A 1 125 ? 8.86844 13.55663 34.07434 1.000 44.15828 125 ASP A N 1
ATOM 1170 C CA . ASP A 1 125 ? 7.53942 13.37093 33.47378 1.000 45.60693 125 ASP A CA 1
ATOM 1171 C C . ASP A 1 125 ? 7.21936 11.87931 33.49229 1.000 46.96091 125 ASP A C 1
ATOM 1172 O O . ASP A 1 125 ? 7.58122 11.15864 32.56165 1.000 40.73657 125 ASP A O 1
ATOM 1181 N N . GLU A 1 126 ? 6.51806 11.43443 34.53812 1.000 47.96518 126 GLU A N 1
ATOM 1182 C CA . GLU A 1 126 ? 6.30677 10.00151 34.70860 1.000 49.74577 126 GLU A CA 1
ATOM 1183 C C . GLU A 1 126 ? 5.55352 9.39662 33.53474 1.000 45.11340 126 GLU A C 1
ATOM 1184 O O . GLU A 1 126 ? 5.90751 8.31035 33.06257 1.000 40.77596 126 GLU A O 1
ATOM 1196 N N . LYS A 1 127 ? 4.49881 10.07006 33.06640 1.000 42.53000 127 LYS A N 1
ATOM 1197 C CA . LYS A 1 127 ? 3.67847 9.50592 31.99736 1.000 52.95814 127 LYS A CA 1
ATOM 1198 C C . LYS A 1 127 ? 4.48857 9.32617 30.71894 1.000 47.28613 127 LYS A C 1
ATOM 1199 O O . LYS A 1 127 ? 4.50743 8.23428 30.13967 1.000 45.60394 127 LYS A O 1
ATOM 1218 N N . ALA A 1 128 ? 5.15440 10.38951 30.25734 1.000 43.22706 128 ALA A N 1
ATOM 1219 C CA . ALA A 1 128 ? 5.97371 10.27656 29.05423 1.000 44.49931 128 ALA A CA 1
ATOM 1220 C C . ALA A 1 128 ? 7.09489 9.26261 29.24090 1.000 39.25799 128 ALA A C 1
ATOM 1221 O O . ALA A 1 128 ? 7.32540 8.41491 28.36996 1.000 33.61544 128 ALA A O 1
ATOM 1228 N N . TYR A 1 129 ? 7.79867 9.32825 30.38191 1.000 42.17683 129 TYR A N 1
ATOM 1229 C CA . TYR A 1 129 ? 8.88816 8.39239 30.65413 1.000 36.42610 129 TYR A CA 1
ATOM 1230 C C . TYR A 1 129 ? 8.41649 6.95247 30.52860 1.000 33.63529 129 TYR A C 1
ATOM 1231 O O . TYR A 1 129 ? 9.08968 6.11006 29.92240 1.000 31.08221 129 TYR A O 1
ATOM 1249 N N . LEU A 1 130 ? 7.25614 6.65150 31.09987 1.000 34.95332 130 LEU A N 1
ATOM 1250 C CA . LEU A 1 130 ? 6.70208 5.30557 30.99834 1.000 34.37485 130 LEU A CA 1
ATOM 1251 C C . LEU A 1 130 ? 6.30625 4.99663 29.55889 1.000 37.77644 130 LEU A C 1
ATOM 1252 O O . LEU A 1 130 ? 6.61346 3.91978 29.04357 1.000 34.86723 130 LEU A O 1
ATOM 1268 N N . ASP A 1 131 ? 5.65251 5.94160 28.89135 1.000 33.02367 131 ASP A N 1
ATOM 1269 C CA . ASP A 1 131 ? 5.32929 5.77284 27.47370 1.000 37.70897 131 ASP A CA 1
ATOM 1270 C C . ASP A 1 131 ? 6.55407 5.37293 26.65646 1.000 36.96203 131 ASP A C 1
ATOM 1271 O O . ASP A 1 131 ? 6.54337 4.35339 25.95075 1.000 38.59254 131 ASP A O 1
ATOM 1280 N N . TYR A 1 132 ? 7.62251 6.17616 26.72269 1.000 33.30050 132 TYR A N 1
ATOM 1281 C CA . TYR A 1 132 ? 8.74969 5.96999 25.82345 1.000 34.21045 132 TYR A CA 1
ATOM 1282 C C . TYR A 1 132 ? 9.63033 4.79204 26.22880 1.000 34.71693 132 TYR A C 1
ATOM 1283 O O . TYR A 1 132 ? 10.18991 4.12432 25.35220 1.000 27.24449 132 TYR A O 1
ATOM 1301 N N . MET A 1 133 ? 9.79074 4.50903 27.52565 1.000 25.82118 133 MET A N 1
ATOM 1302 C CA . MET A 1 133 ? 10.48785 3.28359 27.88982 1.000 24.51225 133 MET A CA 1
ATOM 1303 C C . MET A 1 133 ? 9.75535 2.06616 27.35020 1.000 27.80983 133 MET A C 1
ATOM 1304 O O . MET A 1 133 ? 10.37893 1.10347 26.89342 1.000 31.82248 133 MET A O 1
ATOM 1318 N N . ASP A 1 134 ? 8.42443 2.10118 27.35818 1.000 28.98437 134 ASP A N 1
ATOM 1319 C CA . ASP A 1 134 ? 7.67559 0.99416 26.77419 1.000 32.29745 134 ASP A CA 1
ATOM 1320 C C . ASP A 1 134 ? 7.86215 0.91625 25.25628 1.000 33.89779 134 ASP A C 1
ATOM 1321 O O . ASP A 1 134 ? 7.83319 -0.19079 24.69479 1.000 31.34972 134 ASP A O 1
ATOM 1330 N N . ARG A 1 135 ? 8.03950 2.06675 24.58990 1.000 33.70042 135 ARG A N 1
ATOM 1331 C CA . ARG A 1 135 ? 8.34749 2.05668 23.15438 1.000 37.16629 135 ARG A CA 1
ATOM 1332 C C . ARG A 1 135 ? 9.66613 1.33809 22.89009 1.000 31.56542 135 ARG A C 1
ATOM 1333 O O . ARG A 1 135 ? 9.77798 0.55430 21.94111 1.000 31.20116 135 ARG A O 1
ATOM 1354 N N . ALA A 1 136 ? 10.67753 1.62322 23.70493 1.000 31.42532 136 ALA A N 1
ATOM 1355 C CA . ALA A 1 136 ? 11.97472 0.96859 23.57655 1.000 32.85056 136 ALA A CA 1
ATOM 1356 C C . ALA A 1 136 ? 11.86674 -0.53067 23.81806 1.000 31.94933 136 ALA A C 1
ATOM 1357 O O . ALA A 1 136 ? 12.47675 -1.31967 23.09969 1.000 28.53153 136 ALA A O 1
ATOM 1364 N N . VAL A 1 137 ? 11.09425 -0.94076 24.81935 1.000 28.88558 137 VAL A N 1
ATOM 1365 C CA . VAL A 1 137 ? 10.80433 -2.35938 25.00772 1.000 28.00519 137 VAL A CA 1
ATOM 1366 C C . VAL A 1 137 ? 10.20089 -2.94141 23.73854 1.000 32.97098 137 VAL A C 1
ATOM 1367 O O . VAL A 1 137 ? 10.61738 -4.00105 23.27161 1.000 31.43341 137 VAL A O 1
ATOM 1380 N N . TRP A 1 138 ? 9.21846 -2.24828 23.16044 1.000 31.35131 138 TRP A N 1
ATOM 1381 C CA . TRP A 1 138 ? 8.53367 -2.74386 21.96762 1.000 38.30369 138 TRP A CA 1
ATOM 1382 C C . TRP A 1 138 ? 9.51536 -2.97381 20.82589 1.000 35.83211 138 TRP A C 1
ATOM 1383 O O . TRP A 1 138 ? 9.53444 -4.05181 20.22085 1.000 36.16483 138 TRP A O 1
ATOM 1404 N N . TRP A 1 139 ? 10.35186 -1.96970 20.52540 1.000 30.08750 139 TRP A N 1
ATOM 1405 C CA . TRP A 1 139 ? 11.34219 -2.13555 19.47061 1.000 33.68624 139 TRP A CA 1
ATOM 1406 C C . TRP A 1 139 ? 12.41108 -3.14209 19.87313 1.000 35.20016 139 TRP A C 1
ATOM 1407 O O . TRP A 1 139 ? 12.98074 -3.82236 19.01242 1.000 33.00319 139 TRP A O 1
ATOM 1428 N N . GLY A 1 140 ? 12.70720 -3.23536 21.16789 1.000 28.04097 140 GLY A N 1
ATOM 1429 C CA . GLY A 1 140 ? 13.67688 -4.22214 21.62679 1.000 28.81736 140 GLY A CA 1
ATOM 1430 C C . GLY A 1 140 ? 13.24310 -5.65489 21.37582 1.000 29.61573 140 GLY A C 1
ATOM 1431 O O . GLY A 1 140 ? 14.07565 -6.51560 21.06355 1.000 33.15578 140 GLY A O 1
ATOM 1435 N N . GLU A 1 141 ? 11.94225 -5.94449 21.54510 1.000 30.71085 141 GLU A N 1
ATOM 1436 C CA . GLU A 1 141 ? 11.44023 -7.26754 21.19853 1.000 27.46485 141 GLU A CA 1
ATOM 1437 C C . GLU A 1 141 ? 11.72924 -7.58846 19.73289 1.000 39.30798 141 GLU A C 1
ATOM 1438 O O . GLU A 1 141 ? 12.07213 -8.72238 19.38086 1.000 35.81397 141 GLU A O 1
ATOM 1450 N N . ARG A 1 142 ? 11.59728 -6.59589 18.86380 1.000 32.58239 142 ARG A N 1
ATOM 1451 C CA . ARG A 1 142 ? 11.81911 -6.81166 17.43445 1.000 37.61771 142 ARG A CA 1
ATOM 1452 C C . ARG A 1 142 ? 13.30262 -6.89615 17.11138 1.000 39.31686 142 ARG A C 1
ATOM 1453 O O . ARG A 1 142 ? 13.69121 -7.66837 16.22709 1.000 32.63002 142 ARG A O 1
ATOM 1474 N N . ALA A 1 143 ? 14.13772 -6.15405 17.85619 1.000 35.94439 143 ALA A N 1
ATOM 1475 C CA . ALA A 1 143 ? 15.58582 -6.30033 17.72772 1.000 32.73275 143 ALA A CA 1
ATOM 1476 C C . ALA A 1 143 ? 16.04036 -7.71194 18.07189 1.000 32.66697 143 ALA A C 1
ATOM 1477 O O . ALA 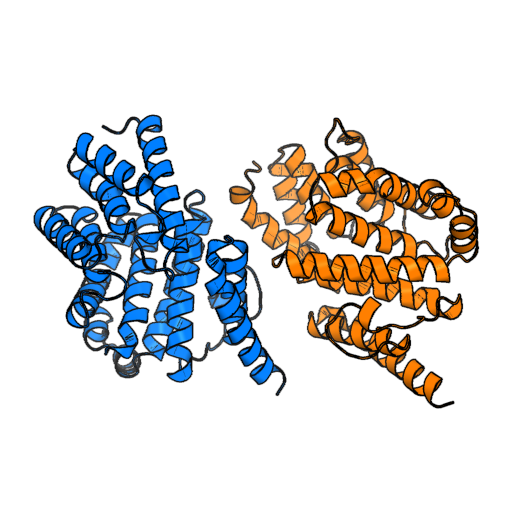A 1 143 ? 16.93331 -8.26281 17.42058 1.000 32.76281 143 ALA A O 1
ATOM 1484 N N . LEU A 1 144 ? 15.45345 -8.30786 19.10517 1.000 30.07335 144 LEU A N 1
ATOM 1485 C CA . LEU A 1 144 ? 15.81717 -9.67178 19.46968 1.000 36.51205 144 LEU A CA 1
ATOM 1486 C C . LEU A 1 144 ? 15.42620 -10.64668 18.36380 1.000 38.11181 144 LEU A C 1
ATOM 1487 O O . LEU A 1 144 ? 16.22680 -11.49265 17.95301 1.000 36.46311 144 LEU A O 1
ATOM 1503 N N . ILE A 1 145 ? 14.18355 -10.55131 17.88284 1.000 39.88203 145 ILE A N 1
ATOM 1504 C CA . ILE A 1 145 ? 13.72407 -11.43667 16.81768 1.000 41.70275 145 ILE A CA 1
ATOM 1505 C C . ILE A 1 145 ? 14.64981 -11.32329 15.61887 1.000 44.41692 145 ILE A C 1
ATOM 1506 O O . ILE A 1 145 ? 15.03990 -12.32925 15.01408 1.000 44.69667 145 ILE A O 1
ATOM 1522 N N . ALA A 1 146 ? 14.98308 -10.08562 15.23189 1.000 43.21566 146 ALA A N 1
ATOM 1523 C CA . ALA A 1 146 ? 15.75758 -9.89174 14.00783 1.000 41.11183 146 ALA A CA 1
ATOM 1524 C C . ALA A 1 146 ? 17.15781 -10.47051 14.15494 1.000 42.73198 146 ALA A C 1
ATOM 1525 O O . ALA A 1 146 ? 17.67953 -11.08740 13.22366 1.000 38.21339 146 ALA A O 1
ATOM 1532 N N . ALA A 1 147 ? 17.77144 -10.32036 15.32965 1.000 37.51237 147 ALA A N 1
ATOM 1533 C CA . ALA A 1 147 ? 19.15598 -10.75099 15.48408 1.000 40.53426 147 ALA A CA 1
ATOM 1534 C C . ALA A 1 147 ? 19.28643 -12.24505 15.75857 1.000 43.89101 147 ALA A C 1
ATOM 1535 O O . ALA A 1 147 ? 20.37948 -12.79601 15.58403 1.000 43.80801 147 ALA A O 1
ATOM 1542 N N . SER A 1 148 ? 18.21230 -12.91414 16.16387 1.000 54.11422 148 SER A N 1
ATOM 1543 C CA . SER A 1 148 ? 18.28496 -14.30358 16.61447 1.000 55.78423 148 SER A CA 1
ATOM 1544 C C . SER A 1 148 ? 17.15591 -15.11774 16.00198 1.000 63.03746 148 SER A C 1
ATOM 1545 O O . SER A 1 148 ? 16.03847 -15.14605 16.54785 1.000 64.62549 148 SER A O 1
ATOM 1553 N N . PRO A 1 149 ? 17.40981 -15.82423 14.89667 1.000 68.48297 149 PRO A N 1
ATOM 1554 C CA . PRO A 1 149 ? 16.35805 -16.70156 14.34899 1.000 69.38906 149 PRO A CA 1
ATOM 1555 C C . PRO A 1 149 ? 15.96226 -17.79585 15.32441 1.000 78.02398 149 PRO A C 1
ATOM 1556 O O . PRO A 1 149 ? 14.77955 -18.15734 15.41790 1.000 73.48586 149 PRO A O 1
ATOM 1567 N N . GLU A 1 150 ? 16.94279 -18.33399 16.05941 1.000 80.65666 150 GLU A N 1
ATOM 1568 C CA . GLU A 1 150 ? 16.66423 -19.38682 17.02967 1.000 87.27007 150 GLU A CA 1
ATOM 1569 C C . GLU A 1 150 ? 15.71137 -18.89102 18.10752 1.000 82.04570 150 GLU A C 1
ATOM 1570 O O . GLU A 1 150 ? 14.79831 -19.61208 18.52449 1.000 89.56675 150 GLU A O 1
ATOM 1582 N N . PHE A 1 151 ? 15.90958 -17.65827 18.56787 1.000 75.06625 151 PHE A N 1
ATOM 1583 C CA . PHE A 1 151 ? 14.99656 -17.06255 19.53651 1.000 72.15073 151 PHE A CA 1
ATOM 1584 C C . PHE A 1 151 ? 13.60486 -16.90928 18.93771 1.000 73.74387 151 PHE A C 1
ATOM 1585 O O . PHE A 1 151 ? 12.60909 -17.33433 19.53496 1.000 75.33043 151 PHE A O 1
ATOM 1602 N N . GLY A 1 152 ? 13.52018 -16.32451 17.74180 1.000 68.12863 152 GLY A N 1
ATOM 1603 C CA . GLY A 1 152 ? 12.23305 -16.21926 17.07405 1.000 75.37761 152 GLY A CA 1
ATOM 1604 C C . GLY A 1 152 ? 11.56233 -17.56576 16.87292 1.000 80.14427 152 GLY A C 1
ATOM 1605 O O . GLY A 1 152 ? 10.34750 -17.69636 17.04939 1.000 86.80648 152 GLY A O 1
ATOM 1609 N N . GLU A 1 153 ? 12.34253 -18.58405 16.49919 1.000 76.52762 153 GLU A N 1
ATOM 1610 C CA . GLU A 1 153 ? 11.78664 -19.92456 16.33877 1.000 81.07711 153 GLU A CA 1
ATOM 1611 C C . GLU A 1 153 ? 11.30027 -20.47928 17.67231 1.000 87.47170 153 GLU A C 1
ATOM 1612 O O . GLU A 1 153 ? 10.19408 -21.03016 17.76182 1.000 85.99358 153 GLU A O 1
ATOM 1624 N N . ALA A 1 154 ? 12.12461 -20.34787 18.71796 1.000 84.44416 154 ALA A N 1
ATOM 1625 C CA . ALA A 1 154 ? 11.77788 -20.89389 20.02410 1.000 82.38173 154 ALA A CA 1
ATOM 1626 C C . ALA A 1 154 ? 10.44080 -20.35259 20.51199 1.000 85.18018 154 ALA A C 1
ATOM 1627 O O . ALA A 1 154 ? 9.56092 -21.11791 20.92304 1.000 85.54104 154 ALA A O 1
ATOM 1634 N N . MET A 1 155 ? 10.27122 -19.03044 20.48230 1.000 88.36794 155 MET A N 1
ATOM 1635 C CA . MET A 1 155 ? 9.02965 -18.44533 20.96660 1.000 94.17514 155 MET A CA 1
ATOM 1636 C C . MET A 1 155 ? 7.82470 -18.89908 20.15640 1.000 102.59883 155 MET A C 1
ATOM 1637 O O . MET A 1 155 ? 6.69848 -18.84564 20.66094 1.000 108.57262 155 MET A O 1
ATOM 1651 N N . ARG A 1 156 ? 8.03018 -19.34246 18.91281 1.000 100.02181 156 ARG A N 1
ATOM 1652 C CA . ARG A 1 156 ? 6.92941 -19.84445 18.09731 1.000 103.61011 156 ARG A CA 1
ATOM 1653 C C . ARG A 1 156 ? 6.59446 -21.29747 18.41326 1.000 102.98525 156 ARG A C 1
ATOM 1654 O O . ARG A 1 156 ? 5.46912 -21.73337 18.13866 1.000 103.98940 156 ARG A O 1
ATOM 1675 N N . ASN A 1 157 ? 7.54606 -22.05455 18.96344 1.000 100.79474 157 ASN A N 1
ATOM 1676 C CA . ASN A 1 157 ? 7.28479 -23.37172 19.52455 1.000 99.56172 157 ASN A CA 1
ATOM 1677 C C . ASN A 1 157 ? 6.92441 -23.30666 21.00857 1.000 94.12338 157 ASN A C 1
ATOM 1678 O O . ASN A 1 157 ? 7.03973 -24.31121 21.71843 1.000 91.61667 157 ASN A O 1
ATOM 1689 N N . LYS A 1 158 ? 6.49576 -22.14149 21.48482 1.000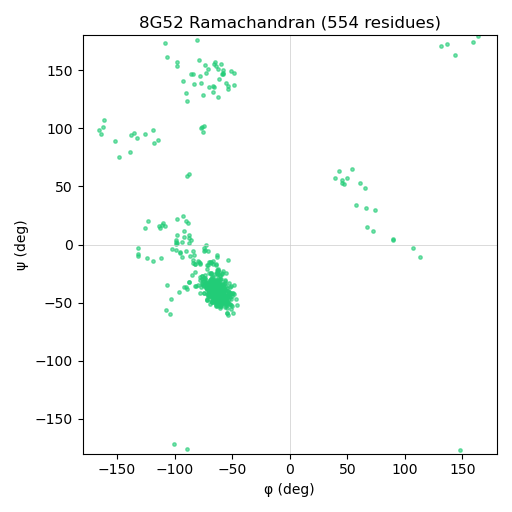 88.00045 158 LYS A N 1
ATOM 1690 C CA . LYS A 1 158 ? 5.95356 -21.92727 22.82103 1.000 91.92066 158 LYS A CA 1
ATOM 1691 C C . LYS A 1 158 ? 7.05141 -22.00290 23.86403 1.000 86.78245 158 LYS A C 1
ATOM 1692 O O . LYS A 1 158 ? 6.76119 -22.07849 25.06626 1.000 86.78462 158 LYS A O 1
ATOM 1711 N N . THR A 1 159 ? 8.31144 -21.99542 23.42724 1.000 78.08956 159 THR A N 1
ATOM 1712 C CA . THR A 1 159 ? 9.42194 -21.84829 24.34896 1.000 71.92923 159 THR A CA 1
ATOM 1713 C C . THR A 1 159 ? 9.33067 -20.49309 25.04048 1.000 68.88937 159 THR A C 1
ATOM 1714 O O . THR A 1 159 ? 9.20015 -19.44711 24.38752 1.000 65.90684 159 THR A O 1
ATOM 1725 N N . LYS A 1 160 ? 9.36864 -20.53325 26.37020 1.000 67.84306 160 LYS A N 1
ATOM 1726 C CA . LYS A 1 160 ? 9.19314 -19.35501 27.19028 1.000 64.17866 160 LYS A CA 1
ATOM 1727 C C . LYS A 1 160 ? 10.43031 -18.47551 27.05402 1.000 57.00935 160 LYS A C 1
ATOM 1728 O O . LYS A 1 160 ? 11.53213 -18.95987 26.77453 1.000 54.97172 160 LYS A O 1
ATOM 1747 N N . TYR A 1 161 ? 10.23487 -17.16360 27.22134 1.000 56.32817 161 TYR A N 1
ATOM 1748 C CA . TYR A 1 161 ? 11.35454 -16.23903 27.10041 1.000 51.26016 161 TYR A CA 1
ATOM 1749 C C . TYR A 1 161 ? 12.52086 -16.66782 27.97292 1.000 48.75361 161 TYR A C 1
ATOM 1750 O O . TYR A 1 161 ? 13.67325 -16.65457 27.52789 1.000 46.70019 161 TYR A O 1
ATOM 1768 N N . HIS A 1 162 ? 12.23307 -17.05101 29.22255 1.000 53.24552 162 HIS A N 1
ATOM 1769 C CA . HIS A 1 162 ? 13.28930 -17.39987 30.16309 1.000 53.67418 162 HIS A CA 1
ATOM 1770 C C . HIS A 1 162 ? 14.27620 -18.37904 29.54772 1.000 54.28997 162 HIS A C 1
ATOM 1771 O O . HIS A 1 162 ? 15.49113 -18.25306 29.72850 1.000 52.70627 162 HIS A O 1
ATOM 1785 N N . GLU A 1 163 ? 13.77213 -19.35950 28.80975 1.000 50.83750 163 GLU A N 1
ATOM 1786 C CA . GLU A 1 163 ? 14.61598 -20.38850 28.22675 1.000 53.39332 163 GLU A CA 1
ATOM 1787 C C . GLU A 1 163 ? 15.10325 -19.99699 26.83921 1.000 53.25943 163 GLU A C 1
ATOM 1788 O O . GLU A 1 163 ? 16.25328 -20.28156 26.48376 1.000 53.39451 163 GLU A O 1
ATOM 1800 N N . ALA A 1 164 ? 14.24747 -19.31536 26.07165 1.000 53.50403 164 ALA A N 1
ATOM 1801 C CA . ALA A 1 164 ? 14.62111 -18.87086 24.73391 1.000 54.44720 164 ALA A CA 1
ATOM 1802 C C . ALA A 1 164 ? 15.76522 -17.86254 24.77646 1.000 50.10046 164 ALA A C 1
ATOM 1803 O O . ALA A 1 164 ? 16.67072 -17.91274 23.93613 1.000 52.49476 164 ALA A O 1
ATOM 1810 N N . ILE A 1 165 ? 15.74409 -16.93906 25.74635 1.000 46.52935 165 ILE A N 1
ATOM 1811 C CA . ILE A 1 165 ? 16.76460 -15.89479 25.79639 1.000 43.85506 165 ILE A CA 1
ATOM 1812 C C . ILE A 1 165 ? 18.14462 -16.50053 25.99493 1.000 44.31248 165 ILE A C 1
ATOM 1813 O O . ILE A 1 165 ? 19.14910 -15.94725 25.52808 1.000 51.61050 165 ILE A O 1
ATOM 1829 N N . ALA A 1 166 ? 18.21698 -17.65934 26.64480 1.000 46.06218 166 ALA A N 1
ATOM 1830 C CA . ALA A 1 166 ? 19.49928 -18.29093 26.90498 1.000 46.44722 166 ALA A CA 1
ATOM 1831 C C . ALA A 1 166 ? 20.17748 -18.79201 25.63938 1.000 50.40505 166 ALA A C 1
ATOM 1832 O O . ALA A 1 166 ? 21.37499 -19.09870 25.68274 1.000 54.19768 166 ALA A O 1
ATOM 1839 N N . THR A 1 167 ? 19.44765 -18.90082 24.52421 1.000 57.75914 167 THR A N 1
ATOM 1840 C CA . THR A 1 167 ? 20.00327 -19.43420 23.28677 1.000 57.40858 167 THR A CA 1
ATOM 1841 C C . THR A 1 167 ? 20.50609 -18.35295 22.33105 1.000 61.71858 167 THR A C 1
ATOM 1842 O O . THR A 1 167 ? 21.12603 -18.68903 21.31045 1.000 62.34649 167 THR A O 1
ATOM 1853 N N . VAL A 1 168 ? 20.26277 -17.07575 22.63158 1.000 56.07307 168 VAL A N 1
ATOM 1854 C CA . VAL A 1 168 ? 20.63017 -16.00787 21.71138 1.000 53.31609 168 VAL A CA 1
ATOM 1855 C C . VAL A 1 168 ? 22.14731 -15.92458 21.60045 1.000 53.29839 168 VAL A C 1
ATOM 1856 O O . VAL A 1 168 ? 22.87062 -15.99107 22.61016 1.000 47.98965 168 VAL A O 1
ATOM 1869 N N . GLY A 1 169 ? 22.63232 -15.76802 20.35860 1.000 54.31836 169 GLY A N 1
ATOM 1870 C CA . GLY A 1 169 ? 24.05122 -15.69966 20.08143 1.000 50.21668 169 GLY A CA 1
ATOM 1871 C C . GLY A 1 169 ? 24.59087 -14.28022 20.14959 1.000 44.84022 169 GLY A C 1
ATOM 1872 O O . GLY A 1 169 ? 23.89293 -13.32551 20.47242 1.000 43.99478 169 GLY A O 1
ATOM 1876 N N . ILE A 1 170 ? 25.87598 -14.14609 19.82014 1.000 42.44734 170 ILE A N 1
ATOM 1877 C CA . ILE A 1 170 ? 26.54167 -12.85884 20.00062 1.000 39.82240 170 ILE A CA 1
ATOM 1878 C C . ILE A 1 170 ? 25.84123 -11.76816 19.20569 1.000 38.88717 170 ILE A C 1
ATOM 1879 O O . ILE A 1 170 ? 25.76824 -10.62222 19.64724 1.000 38.10425 170 ILE A O 1
ATOM 1895 N N . ALA A 1 171 ? 25.29405 -12.10066 18.04239 1.000 39.04090 171 ALA A N 1
ATOM 1896 C CA . ALA A 1 171 ? 24.60017 -11.10191 17.23867 1.000 39.88136 171 ALA A CA 1
ATOM 1897 C C . ALA A 1 171 ? 23.49298 -10.40272 18.01419 1.000 35.89589 171 ALA A C 1
ATOM 1898 O O . ALA A 1 171 ? 23.11205 -9.27251 17.66742 1.000 37.76502 171 ALA A O 1
ATOM 1905 N N . GLY A 1 172 ? 22.95516 -11.04611 19.03867 1.000 37.27886 172 GLY A N 1
ATOM 1906 C CA . GLY A 1 172 ? 21.85004 -10.50377 19.79131 1.000 34.76770 172 GLY A CA 1
ATOM 1907 C C . GLY A 1 172 ? 22.19221 -9.81468 21.09505 1.000 34.28712 172 GLY A C 1
ATOM 1908 O O . GLY A 1 172 ? 21.27004 -9.39203 21.79538 1.000 30.01120 172 GLY A O 1
ATOM 1912 N N . LEU A 1 173 ? 23.47563 -9.67106 21.42717 1.000 34.65658 173 LEU A N 1
ATOM 1913 C CA . LEU A 1 173 ? 23.85461 -9.02785 22.68254 1.000 32.46383 173 LEU A CA 1
ATOM 1914 C C . LEU A 1 173 ? 23.43291 -7.56681 22.73587 1.000 33.57134 173 LEU A C 1
ATOM 1915 O O . LEU A 1 173 ? 22.82405 -7.15906 23.74398 1.000 27.70044 173 LEU A O 1
ATOM 1931 N N . PRO A 1 174 ? 23.67862 -6.74074 21.70806 1.000 29.25470 174 PRO A N 1
ATOM 1932 C CA . PRO A 1 174 ? 23.12846 -5.37340 21.74852 1.000 27.85877 174 PRO A CA 1
ATOM 1933 C C . PRO A 1 174 ? 21.63135 -5.37907 21.99366 1.000 28.73673 174 PRO A C 1
ATOM 1934 O O . PRO A 1 174 ? 21.14605 -4.70169 22.91946 1.000 29.81178 174 PRO A O 1
ATOM 1945 N N . ALA A 1 175 ? 20.89423 -6.18689 21.22733 1.000 27.95792 175 ALA A N 1
ATOM 1946 C CA . ALA A 1 175 ? 19.45391 -6.29266 21.40551 1.000 26.79206 175 ALA A CA 1
ATOM 1947 C C . ALA A 1 175 ? 19.07814 -6.64228 22.83943 1.000 29.82253 175 ALA A C 1
ATOM 1948 O O . ALA A 1 175 ? 18.21130 -5.99628 23.44045 1.000 26.34830 175 ALA A O 1
ATOM 1955 N N . MET A 1 176 ? 19.68774 -7.69627 23.39232 1.000 27.01085 176 MET A N 1
ATOM 1956 C CA . MET A 1 176 ? 19.23929 -8.18059 24.68758 1.000 27.63931 176 MET A CA 1
ATOM 1957 C C . MET A 1 176 ? 19.66484 -7.22609 25.79271 1.000 27.39435 176 MET A C 1
ATOM 1958 O O . MET A 1 176 ? 18.93114 -7.05231 26.78084 1.000 27.56366 176 MET A O 1
ATOM 1972 N N . TYR A 1 177 ? 20.81818 -6.56666 25.63937 1.000 26.69408 177 TYR A N 1
ATOM 1973 C CA . TYR A 1 177 ? 21.25235 -5.62190 26.66540 1.000 28.39368 177 TYR A CA 1
ATOM 1974 C C . TYR A 1 177 ? 20.34703 -4.38979 26.69977 1.000 26.30089 177 TYR A C 1
ATOM 1975 O O . TYR A 1 177 ? 19.88918 -3.95878 27.76884 1.000 25.45557 177 TYR A O 1
ATOM 1993 N N . TRP A 1 178 ? 20.07696 -3.80032 25.54822 1.000 26.65838 178 TRP A N 1
ATOM 1994 C CA . TRP A 1 178 ? 19.26189 -2.58141 25.53104 1.000 24.00882 178 TRP A CA 1
ATOM 1995 C C . TRP A 1 178 ? 17.78678 -2.88052 25.73432 1.000 23.42862 178 TRP A C 1
ATOM 1996 O O . TRP A 1 178 ? 17.04930 -2.01058 26.18973 1.000 26.47883 178 TRP A O 1
ATOM 2017 N N . TYR A 1 179 ? 17.32279 -4.07016 25.36623 1.000 21.59667 179 TYR A N 1
ATOM 2018 C CA . TYR A 1 179 ? 15.96091 -4.47705 25.71322 1.000 22.35794 179 TYR A CA 1
ATOM 2019 C C . TYR A 1 179 ? 15.80862 -4.58487 27.23110 1.000 23.00816 179 TYR A C 1
ATOM 2020 O O . TYR A 1 179 ? 14.83266 -4.10574 27.81682 1.000 23.31674 179 TYR A O 1
ATOM 2038 N N . ALA A 1 180 ? 16.77612 -5.21806 27.87989 1.000 24.54129 180 ALA A N 1
ATOM 2039 C CA . ALA A 1 180 ? 16.71584 -5.40375 29.32994 1.000 21.72887 180 ALA A CA 1
ATOM 2040 C C . ALA A 1 180 ? 16.85516 -4.07430 30.06749 1.000 26.27537 180 ALA A C 1
ATOM 2041 O O . ALA A 1 180 ? 16.27547 -3.89226 31.14806 1.000 24.61413 180 ALA A O 1
ATOM 2048 N N . THR A 1 181 ? 17.65057 -3.15634 29.52465 1.000 22.91146 181 THR A N 1
ATOM 2049 C CA . THR A 1 181 ? 17.79282 -1.82497 30.10764 1.000 21.35034 181 THR A CA 1
ATOM 2050 C C . THR A 1 181 ? 16.48097 -1.05721 30.05415 1.000 24.88647 181 THR A C 1
ATOM 2051 O O . THR A 1 181 ? 16.03226 -0.51492 31.07578 1.000 24.21578 181 THR A O 1
ATOM 2062 N N . ALA A 1 182 ? 15.80772 -1.07196 28.89091 1.000 24.05861 182 ALA A N 1
ATOM 2063 C CA . ALA A 1 182 ? 14.51719 -0.41789 28.76015 1.000 21.55061 182 ALA A CA 1
ATOM 2064 C C . ALA A 1 182 ? 13.46282 -1.12214 29.59877 1.000 23.53867 182 ALA A C 1
ATOM 2065 O O . ALA A 1 182 ? 12.64604 -0.47323 30.25547 1.000 26.63780 182 ALA A O 1
ATOM 2072 N N . LEU A 1 183 ? 13.44032 -2.44918 29.56109 1.000 25.00766 183 LEU A N 1
ATOM 2073 C CA . LEU A 1 183 ? 12.44083 -3.18448 30.32383 1.000 26.18731 183 LEU A CA 1
ATOM 2074 C C . LEU A 1 183 ? 12.61872 -2.94786 31.82238 1.000 27.06651 183 LEU A C 1
ATOM 2075 O O . LEU A 1 183 ? 11.64017 -2.70619 32.53756 1.000 27.00976 183 LEU A O 1
ATOM 2091 N N . GLY A 1 184 ? 13.86445 -2.96986 32.29926 1.000 26.87396 184 GLY A N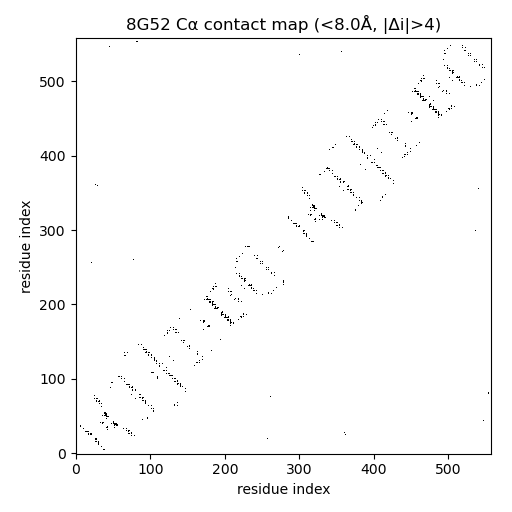 1
ATOM 2092 C CA . GLY A 1 184 ? 14.11423 -2.73363 33.70663 1.000 29.74325 184 GLY A CA 1
ATOM 2093 C C . GLY A 1 184 ? 13.70835 -1.34342 34.15018 1.000 29.52823 184 GLY A C 1
ATOM 2094 O O . GLY A 1 184 ? 13.08405 -1.16246 35.20660 1.000 25.31455 184 GLY A O 1
ATOM 2098 N N . LYS A 1 185 ? 14.08258 -0.32448 33.37128 1.000 26.80396 185 LYS A N 1
ATOM 2099 C CA . LYS A 1 185 ? 13.71823 1.02662 33.80585 1.000 26.27117 185 LYS A CA 1
ATOM 2100 C C . LYS A 1 185 ? 12.22931 1.27249 33.62932 1.000 33.05938 185 LYS A C 1
ATOM 2101 O O . LYS A 1 185 ? 11.61771 1.98554 34.44264 1.000 28.65197 185 LYS A O 1
ATOM 2120 N N . TRP A 1 186 ? 11.61853 0.67737 32.59464 1.000 29.00628 186 TRP A N 1
ATOM 2121 C CA . TRP A 1 186 ? 10.16699 0.75445 32.49034 1.000 28.57993 186 TRP A CA 1
ATOM 2122 C C . TRP A 1 186 ? 9.50052 0.10727 33.70276 1.000 32.21874 186 TRP A C 1
ATOM 2123 O O . TRP A 1 186 ? 8.59315 0.68376 34.31808 1.000 33.19367 186 TRP A O 1
ATOM 2144 N N . ALA A 1 187 ? 9.91460 -1.11573 34.04007 1.000 30.71345 187 ALA A N 1
ATOM 2145 C CA . ALA A 1 187 ? 9.26867 -1.81916 35.14627 1.000 32.33439 187 ALA A CA 1
ATOM 2146 C C . ALA A 1 187 ? 9.47599 -1.06625 36.45224 1.000 32.26634 187 ALA A C 1
ATOM 2147 O O . ALA A 1 187 ? 8.53872 -0.92063 37.24499 1.000 38.53772 187 ALA A O 1
ATOM 2154 N N . ARG A 1 188 ? 10.69886 -0.57373 36.68462 1.000 31.34866 188 ARG A N 1
ATOM 2155 C CA . ARG A 1 188 ? 10.98109 0.14477 37.92302 1.000 35.10422 188 ARG A CA 1
ATOM 2156 C C . ARG A 1 188 ? 10.03953 1.32914 38.09426 1.000 39.08105 188 ARG A C 1
ATOM 2157 O O . ARG A 1 188 ? 9.48138 1.54940 39.18436 1.000 39.75804 188 ARG A O 1
ATOM 2178 N N . ALA A 1 189 ? 9.85196 2.11569 37.02770 1.000 35.77619 189 ALA A N 1
ATOM 2179 C CA . ALA A 1 189 ? 8.96750 3.27374 37.12547 1.000 41.27516 189 ALA A CA 1
ATOM 2180 C C . ALA A 1 189 ? 7.50284 2.88135 37.29697 1.000 43.21918 189 ALA A C 1
ATOM 2181 O O . ALA A 1 189 ? 6.72779 3.65877 37.86716 1.000 46.07430 189 ALA A O 1
ATOM 2188 N N . SER A 1 190 ? 7.11737 1.67838 36.85461 1.000 43.53690 190 SER A N 1
ATOM 2189 C CA . SER A 1 190 ? 5.71868 1.25910 36.93326 1.000 45.68041 190 SER A CA 1
ATOM 2190 C C . SER A 1 190 ? 5.28967 0.93545 38.36039 1.000 48.87392 190 SER A C 1
ATOM 2191 O O . SER A 1 190 ? 4.12840 1.15951 38.72195 1.000 51.38038 190 SER A O 1
ATOM 2199 N N . GLY A 1 191 ? 6.19179 0.40604 39.17504 1.000 47.66953 191 GLY A N 1
ATOM 2200 C CA . GLY A 1 191 ? 5.86356 -0.01581 40.52184 1.000 50.51154 191 GLY A CA 1
ATOM 2201 C C . GLY A 1 191 ? 6.37358 -1.41234 40.81631 1.000 42.94664 191 GLY A C 1
ATOM 2202 O O . GLY A 1 191 ? 6.83226 -2.14456 39.94017 1.000 42.46450 191 GLY A O 1
ATOM 2206 N N . PHE A 1 192 ? 6.26703 -1.77384 42.09583 1.000 55.39941 192 PHE A N 1
ATOM 2207 C CA . PHE A 1 192 ? 6.88525 -3.00775 42.56919 1.000 49.81482 192 PHE A CA 1
ATOM 2208 C C . PHE A 1 192 ? 6.25690 -4.23820 41.93043 1.000 45.65611 192 PHE A C 1
ATOM 2209 O O . PHE A 1 192 ? 6.95528 -5.20628 41.62091 1.000 44.16197 192 PHE A O 1
ATOM 2226 N N . GLY A 1 193 ? 4.93738 -4.23826 41.75309 1.000 52.25379 193 GLY A N 1
ATOM 2227 C CA . GLY A 1 193 ? 4.28529 -5.41366 41.20336 1.000 45.28626 193 GLY A CA 1
ATOM 2228 C C . GLY A 1 193 ? 4.77429 -5.72085 39.81185 1.000 50.12194 193 GLY A C 1
ATOM 2229 O O . GLY A 1 193 ? 5.06239 -6.87558 39.48273 1.000 54.05453 193 GLY A O 1
ATOM 2233 N N . VAL A 1 194 ? 4.90503 -4.68015 38.98479 1.000 50.30702 194 VAL A N 1
ATOM 2234 C CA . VAL A 1 194 ? 5.44181 -4.83304 37.64044 1.000 41.62883 194 VAL A CA 1
ATOM 2235 C C . VAL A 1 194 ? 6.90852 -5.23022 37.69074 1.000 37.90326 194 VAL A C 1
ATOM 2236 O O . VAL A 1 194 ? 7.35914 -6.09990 36.93431 1.000 39.80841 194 VAL A O 1
ATOM 2249 N N . LEU A 1 195 ? 7.67723 -4.59985 38.58124 1.000 44.51030 195 LEU A N 1
ATOM 2250 C CA . LEU A 1 195 ? 9.10361 -4.88411 38.66921 1.000 42.07829 195 LEU A CA 1
ATOM 2251 C C . LEU A 1 195 ? 9.35843 -6.34673 39.01581 1.000 38.50804 195 LEU A C 1
ATOM 2252 O O . LEU A 1 195 ? 10.14191 -7.02498 38.34295 1.000 37.09971 195 LEU A O 1
ATOM 2268 N N . VAL A 1 196 ? 8.72751 -6.84542 40.08071 1.000 39.06872 196 VAL A N 1
ATOM 2269 C CA . VAL A 1 196 ? 8.99732 -8.22227 40.48521 1.000 45.87915 196 VAL A CA 1
ATOM 2270 C C . VAL A 1 196 ? 8.46076 -9.19930 39.44868 1.000 45.31124 196 VAL A C 1
ATOM 2271 O O . VAL A 1 196 ? 8.95584 -10.32842 39.32635 1.000 47.84342 196 VAL A O 1
ATOM 2284 N N . GLY A 1 197 ? 7.41556 -8.80612 38.72445 1.000 46.36641 197 GLY A N 1
ATOM 2285 C CA . GLY A 1 197 ? 6.92658 -9.62999 37.63393 1.000 50.13011 197 GLY A CA 1
ATOM 2286 C C . GLY A 1 197 ? 7.94949 -9.85755 36.54195 1.000 40.25921 197 GLY A C 1
ATOM 2287 O O . GLY A 1 197 ? 7.93628 -10.90553 35.89418 1.000 47.66372 197 GLY A O 1
ATOM 2291 N N . GLN A 1 198 ? 8.84237 -8.89118 36.32052 1.000 38.47082 198 GLN A N 1
ATOM 2292 C CA . GLN A 1 198 ? 9.84333 -8.96753 35.26343 1.000 40.20827 198 GLN A CA 1
ATOM 2293 C C . GLN A 1 198 ? 11.20850 -9.42548 35.75242 1.000 39.81696 198 GLN A C 1
ATOM 2294 O O . GLN A 1 198 ? 12.13356 -9.52814 34.94291 1.000 41.46319 198 GLN A O 1
ATOM 2308 N N . LYS A 1 199 ? 11.35369 -9.70926 37.0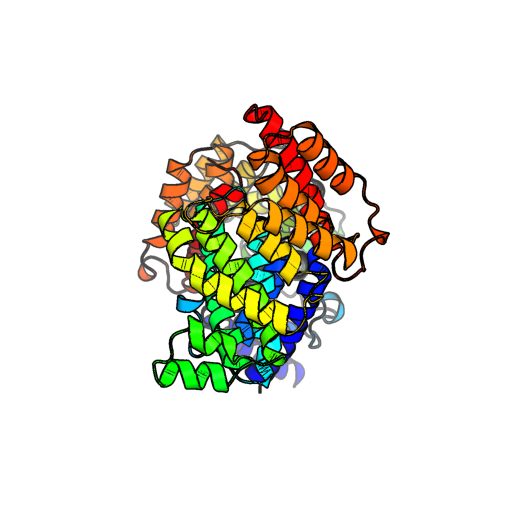4530 1.000 39.41888 199 LYS A N 1
ATOM 2309 C CA . LYS A 1 199 ? 12.67237 -9.92462 37.63766 1.000 40.60736 199 LYS A CA 1
ATOM 2310 C C . LYS A 1 199 ? 13.38242 -11.13112 37.03510 1.000 40.55888 199 LYS A C 1
ATOM 2311 O O . LYS A 1 199 ? 14.58407 -11.07417 36.74243 1.000 36.38040 199 LYS A O 1
ATOM 2330 N N . ASP A 1 200 ? 12.67378 -12.24965 36.89261 1.000 41.31639 200 ASP A N 1
ATOM 2331 C CA . ASP A 1 200 ? 13.33444 -13.46742 36.44179 1.000 44.86652 200 ASP A CA 1
ATOM 2332 C C . ASP A 1 200 ? 13.68886 -13.39486 34.96241 1.000 38.95943 200 ASP A C 1
ATOM 2333 O O . ASP A 1 200 ? 14.75276 -13.87491 34.55335 1.000 38.23391 200 ASP A O 1
ATOM 2342 N N . ASP A 1 201 ? 12.82342 -12.79569 34.14187 1.000 39.05205 201 ASP A N 1
ATOM 2343 C CA . ASP A 1 201 ? 13.16912 -12.64472 32.72436 1.000 36.59134 201 ASP A CA 1
ATOM 2344 C C . ASP A 1 201 ? 14.32822 -11.67457 32.55067 1.000 35.90587 201 ASP A C 1
ATOM 2345 O O . ASP A 1 201 ? 15.21256 -11.88554 31.70818 1.000 35.95437 201 ASP A O 1
ATOM 2354 N N . ILE A 1 202 ? 14.35254 -10.60568 33.34513 1.000 36.16355 202 ILE A N 1
ATOM 2355 C CA . ILE A 1 202 ? 15.48338 -9.68657 33.29510 1.000 32.21405 202 ILE A CA 1
ATOM 2356 C C . ILE A 1 202 ? 16.76481 -10.41551 33.68085 1.000 32.71853 202 ILE A C 1
ATOM 2357 O O . ILE A 1 202 ? 17.78044 -10.34838 32.97732 1.000 29.74303 202 ILE A O 1
ATOM 2373 N N . LYS A 1 203 ? 16.72852 -11.14258 34.79392 1.000 29.34106 203 LYS A N 1
ATOM 2374 C CA . LYS A 1 203 ? 17.93042 -11.81715 35.26480 1.000 33.61402 203 LYS A CA 1
ATOM 2375 C C . LYS A 1 203 ? 18.46200 -12.80648 34.23442 1.000 33.13031 203 LYS A C 1
ATOM 2376 O O . LYS A 1 203 ? 19.67165 -12.85484 33.97713 1.000 29.57543 203 LYS A O 1
ATOM 2395 N N . ALA A 1 204 ? 17.57647 -13.59110 33.62250 1.000 35.60209 204 ALA A N 1
ATOM 2396 C CA . ALA A 1 204 ? 18.01993 -14.52756 32.59604 1.000 32.68737 204 ALA A CA 1
ATOM 2397 C C . ALA A 1 204 ? 18.66112 -13.79708 31.42104 1.000 34.24698 204 ALA A C 1
ATOM 2398 O O . ALA A 1 204 ? 19.63038 -14.28863 30.82095 1.000 35.23303 204 ALA A O 1
ATOM 2405 N N . THR A 1 205 ? 18.10875 -12.63966 31.04857 1.000 38.27383 205 THR A N 1
ATOM 2406 C CA . THR A 1 205 ? 18.67486 -11.86041 29.95322 1.000 29.74013 205 THR A CA 1
ATOM 2407 C C . THR A 1 205 ? 20.07851 -11.38459 30.29701 1.000 32.86804 205 THR A C 1
ATOM 2408 O O . THR A 1 205 ? 21.02351 -11.57882 29.52764 1.000 29.82918 205 THR A O 1
ATOM 2419 N N . MET A 1 206 ? 20.24811 -10.76891 31.47086 1.000 32.69534 206 MET A N 1
ATOM 2420 C CA . MET A 1 206 ? 21.56799 -10.25195 31.82279 1.000 28.63740 206 MET A CA 1
ATOM 2421 C C . MET A 1 206 ? 22.54807 -11.38518 32.09538 1.000 27.92802 206 MET A C 1
ATOM 2422 O O . MET A 1 206 ? 23.75281 -11.23339 31.86810 1.000 30.59569 206 MET A O 1
ATOM 2436 N N . THR A 1 207 ? 22.06507 -12.53010 32.61323 1.000 32.27422 207 THR A N 1
ATOM 2437 C CA . THR A 1 207 ? 22.94991 -13.67922 32.79037 1.000 31.24919 207 THR A CA 1
ATOM 2438 C C . THR A 1 207 ? 23.55817 -14.08822 31.45001 1.000 31.90398 207 THR A C 1
ATOM 2439 O O . THR A 1 207 ? 24.76513 -14.33485 31.34794 1.000 33.41713 207 THR A O 1
ATOM 2450 N N . ARG A 1 208 ? 22.72801 -14.16151 30.40481 1.000 35.33027 208 ARG A N 1
ATOM 2451 C CA . ARG A 1 208 ? 23.22088 -14.51302 29.06778 1.000 36.63407 208 ARG A CA 1
ATOM 2452 C C . ARG A 1 208 ? 24.15438 -13.44652 28.50636 1.000 31.63172 208 ARG A C 1
ATOM 2453 O O . ARG A 1 208 ? 25.17853 -13.77473 27.90842 1.000 32.95032 208 ARG A O 1
ATOM 2474 N N . ALA A 1 209 ? 23.82939 -12.16836 28.70203 1.000 31.65474 209 ALA A N 1
ATOM 2475 C CA . ALA A 1 209 ? 24.72144 -11.11061 28.24557 1.000 25.36806 209 ALA A CA 1
ATOM 2476 C C . ALA A 1 209 ? 26.08263 -11.23254 28.90360 1.000 31.28867 209 ALA A C 1
ATOM 2477 O O . ALA A 1 209 ? 27.12125 -11.08351 28.24893 1.000 33.00497 209 ALA A O 1
ATOM 2484 N N . LEU A 1 210 ? 26.09770 -11.50607 30.20745 1.000 30.71734 210 LEU A N 1
ATOM 2485 C CA . LEU A 1 210 ? 27.35087 -11.66726 30.91771 1.000 33.85612 210 LEU A CA 1
ATOM 2486 C C . LEU A 1 210 ? 28.12376 -12.87858 30.41686 1.000 31.72730 210 LEU A C 1
ATOM 2487 O O . LEU A 1 210 ? 29.35888 -12.84658 30.35518 1.000 30.56332 210 LEU A O 1
ATOM 2503 N N . GLU A 1 211 ? 27.42107 -13.97116 30.10277 1.000 37.67271 211 GLU A N 1
ATOM 2504 C CA . GLU A 1 211 ? 28.09417 -15.12055 29.50832 1.000 37.45292 211 GLU A CA 1
ATOM 2505 C C . GLU A 1 211 ? 28.76048 -14.73968 28.19275 1.000 37.97326 211 GLU A C 1
ATOM 2506 O O . GLU A 1 211 ? 29.89170 -15.16507 27.90660 1.000 41.09049 211 GLU A O 1
ATOM 2518 N N . LEU A 1 212 ? 28.05305 -13.96265 27.36000 1.000 34.74935 212 LEU A N 1
ATOM 2519 C CA . LEU A 1 212 ? 28.55873 -13.65348 26.02762 1.000 36.37589 212 LEU A CA 1
ATOM 2520 C C . LEU A 1 212 ? 29.73737 -12.69530 26.10486 1.000 42.93703 212 LEU A C 1
ATOM 2521 O O . LEU A 1 212 ? 30.77460 -12.91082 25.46264 1.000 37.42688 212 LEU A O 1
ATOM 2537 N N . ASP A 1 213 ? 29.60090 -11.63123 26.89700 1.000 34.90313 213 ASP A N 1
ATOM 2538 C CA . ASP A 1 213 ? 30.67013 -10.64081 26.96264 1.000 37.22761 213 ASP A CA 1
ATOM 2539 C C . ASP A 1 213 ? 30.49538 -9.71103 28.15468 1.000 29.41298 213 ASP A C 1
ATOM 2540 O O . ASP A 1 213 ? 29.73268 -8.73917 28.06505 1.000 28.38818 213 ASP A O 1
ATOM 2549 N N . PRO A 1 214 ? 31.19355 -9.95551 29.27134 1.000 34.67997 214 PRO A N 1
ATOM 2550 C CA . PRO A 1 214 ? 31.01626 -9.07705 30.43737 1.000 34.93062 214 PRO A CA 1
ATOM 2551 C C . PRO A 1 214 ? 31.51440 -7.65811 30.22695 1.000 33.97831 214 PRO A C 1
ATOM 2552 O O . PRO A 1 214 ? 31.10285 -6.76317 30.97040 1.000 33.36719 214 PRO A O 1
ATOM 2563 N N . SER A 1 215 ? 32.33953 -7.40153 29.23042 1.000 35.07726 215 SER A N 1
ATOM 2564 C CA . SER A 1 215 ? 32.83028 -6.05426 28.97044 1.000 34.01427 215 SER A CA 1
ATOM 2565 C C . SER A 1 215 ? 31.94635 -5.26268 28.00854 1.000 36.28427 215 SER A C 1
ATOM 2566 O O . SER A 1 215 ? 32.18346 -4.05582 27.82124 1.000 35.27336 215 SER A O 1
ATOM 2574 N N . TYR A 1 216 ? 30.91495 -5.88948 27.43232 1.000 29.93991 216 TYR A N 1
ATOM 2575 C CA . TYR A 1 216 ? 30.07664 -5.19913 26.46249 1.000 32.26170 216 TYR A CA 1
ATOM 2576 C C . TYR A 1 216 ? 29.63875 -3.83264 26.97355 1.000 32.14178 216 TYR A C 1
ATOM 2577 O O . TYR A 1 216 ? 29.20852 -3.67957 28.12736 1.000 29.21594 216 TYR A O 1
ATOM 2595 N N . TYR A 1 217 ? 29.69910 -2.84520 26.07861 1.000 26.56978 217 TYR A N 1
ATOM 2596 C CA . TYR A 1 217 ? 29.31283 -1.46952 26.38401 1.000 29.53891 217 TYR A CA 1
ATOM 2597 C C . TYR A 1 217 ? 29.84152 -1.06011 27.76442 1.000 28.42229 217 TYR A C 1
ATOM 2598 O O . TYR A 1 217 ? 29.09658 -0.72926 28.67833 1.000 25.80225 217 TYR A O 1
ATOM 2616 N N . HIS A 1 218 ? 31.16844 -1.05130 27.87600 1.000 30.77505 218 HIS A N 1
ATOM 2617 C CA . HIS A 1 218 ? 31.85433 -0.45305 29.03243 1.000 35.81734 218 HIS A CA 1
ATOM 2618 C C . HIS A 1 218 ? 31.45973 -1.14074 30.33716 1.000 29.30728 218 HIS A C 1
ATOM 2619 O O . HIS A 1 218 ? 31.06223 -0.49860 31.32234 1.000 30.60645 218 HIS A O 1
ATOM 2633 N N . GLY A 1 219 ? 31.60478 -2.46234 30.35296 1.000 30.35869 219 GLY A N 1
ATOM 2634 C CA . GLY A 1 219 ? 31.27033 -3.21223 31.54841 1.000 30.97851 219 GLY A CA 1
ATOM 2635 C C . GLY A 1 219 ? 29.79773 -3.18612 31.87802 1.000 31.95940 219 GLY A C 1
ATOM 2636 O O . GLY A 1 219 ? 29.42677 -3.23449 33.06738 1.000 27.70498 219 GLY A O 1
ATOM 2640 N N . GLY A 1 220 ? 28.94564 -3.11323 30.85672 1.000 26.08028 220 GLY A N 1
ATOM 2641 C CA . GLY A 1 220 ? 27.51457 -2.98971 31.02320 1.000 23.66824 220 GLY A CA 1
ATOM 2642 C C . GLY A 1 220 ? 26.84356 -4.11203 31.79067 1.000 29.42208 220 GLY A C 1
ATOM 2643 O O . GLY A 1 220 ? 26.05826 -3.85668 32.69981 1.000 25.54308 220 GLY A O 1
ATOM 2647 N N . PRO A 1 221 ? 27.08501 -5.37465 31.41786 1.000 26.97756 221 PRO A N 1
ATOM 2648 C CA . PRO A 1 221 ? 26.40105 -6.46779 32.15299 1.000 24.59731 221 PRO A CA 1
ATOM 2649 C C . PRO A 1 221 ? 26.68411 -6.45349 33.64009 1.000 25.66861 221 PRO A C 1
ATOM 2650 O O . PRO A 1 221 ? 25.77491 -6.74838 34.43323 1.000 26.28401 221 PRO A O 1
ATOM 2661 N N . HIS A 1 222 ? 27.91716 -6.10530 34.03947 1.000 25.41409 222 HIS A N 1
ATOM 2662 C CA . HIS A 1 222 ? 28.24659 -5.99146 35.46500 1.000 26.31468 222 HIS A CA 1
ATOM 2663 C C . HIS A 1 222 ? 27.58937 -4.77319 36.09642 1.000 29.29131 222 HIS A C 1
ATOM 2664 O O . HIS A 1 222 ? 27.09879 -4.84789 37.23043 1.000 27.02268 222 HIS A O 1
ATOM 2678 N N . ARG A 1 223 ? 27.61132 -3.63160 35.40695 1.000 22.86439 223 ARG A N 1
ATOM 2679 C CA . ARG A 1 223 ? 26.91610 -2.44741 35.91394 1.000 26.11626 223 ARG A CA 1
ATOM 2680 C C . ARG A 1 223 ? 25.42306 -2.71432 36.07936 1.000 29.27003 223 ARG A C 1
ATOM 2681 O O . ARG A 1 223 ? 24.80871 -2.29512 37.07361 1.000 26.72075 223 ARG A O 1
ATOM 2702 N N . TYR A 1 224 ? 24.82379 -3.43080 35.11692 1.000 24.17421 224 TYR A N 1
ATOM 2703 C CA . TYR A 1 224 ? 23.40407 -3.77084 35.20827 1.000 24.95171 224 TYR A CA 1
ATOM 2704 C C . TYR A 1 224 ? 23.12588 -4.60946 36.45135 1.000 24.94506 224 TYR A C 1
ATOM 2705 O O . TYR A 1 224 ? 22.18151 -4.33057 37.20295 1.000 26.18850 224 TYR A O 1
ATOM 2723 N N . PHE A 1 225 ? 23.90666 -5.66600 36.65654 1.000 25.91502 225 PHE A N 1
ATOM 2724 C CA . PHE A 1 225 ? 23.69720 -6.52098 37.81603 1.000 31.69109 225 PHE A CA 1
ATOM 2725 C C . PHE A 1 225 ? 23.96204 -5.78347 39.13065 1.000 26.30841 225 PHE A C 1
ATOM 2726 O O . PHE A 1 225 ? 23.37195 -6.12330 40.15251 1.000 29.54626 225 PHE A O 1
ATOM 2743 N N . GLY A 1 226 ? 24.86671 -4.81082 39.14220 1.000 27.67825 226 GLY A N 1
ATOM 2744 C CA . GLY A 1 226 ? 25.02602 -4.01442 40.34352 1.000 30.00856 226 GLY A CA 1
ATOM 2745 C C . GLY A 1 226 ? 23.71263 -3.38115 40.73913 1.000 27.85958 226 GLY A C 1
ATOM 2746 O O . GLY A 1 226 ? 23.26749 -3.49504 41.88856 1.000 27.01523 226 GLY A O 1
ATOM 2750 N N . ALA A 1 227 ? 23.03838 -2.76450 39.77016 1.000 27.11700 227 ALA A N 1
ATOM 2751 C CA . ALA A 1 227 ? 21.72337 -2.19569 40.02101 1.000 27.91612 227 ALA A CA 1
ATOM 2752 C C . ALA A 1 227 ? 20.69806 -3.26989 40.34185 1.000 28.11646 227 ALA A C 1
ATOM 2753 O O . ALA A 1 227 ? 19.88284 -3.09475 41.24281 1.000 29.02503 227 ALA A O 1
ATOM 2760 N N . PHE A 1 228 ? 20.71602 -4.38584 39.61536 1.000 25.45900 228 PHE A N 1
ATOM 2761 C CA . PHE A 1 228 ? 19.75950 -5.46412 39.86182 1.000 27.56853 228 PHE A CA 1
ATOM 2762 C C . PHE A 1 228 ? 19.78996 -5.90985 41.33178 1.000 28.09308 228 PHE A C 1
ATOM 2763 O O . PHE A 1 228 ? 18.74852 -6.02069 41.98384 1.000 25.72058 228 PHE A O 1
ATOM 2780 N N . TYR A 1 229 ? 20.98181 -6.17689 41.86008 1.000 27.58689 229 TYR A N 1
ATOM 2781 C CA . TYR A 1 229 ? 21.10028 -6.73051 43.19842 1.000 30.06746 229 TYR A CA 1
ATOM 2782 C C . TYR A 1 229 ? 20.92168 -5.68496 44.28372 1.000 30.21928 229 TYR A C 1
ATOM 2783 O O . TYR A 1 229 ? 20.72157 -6.04964 45.43910 1.000 27.46790 229 TYR A O 1
ATOM 2801 N N . ALA A 1 230 ? 20.98611 -4.40021 43.94666 1.000 27.62687 230 ALA A N 1
ATOM 2802 C CA . ALA A 1 230 ? 20.74618 -3.33495 44.90923 1.000 34.13516 230 ALA A CA 1
ATOM 2803 C C . ALA A 1 230 ? 19.27281 -2.95451 44.96527 1.000 36.63447 230 ALA A C 1
ATOM 2804 O O . ALA A 1 230 ? 18.74214 -2.67140 46.05504 1.000 32.98227 230 ALA A O 1
ATOM 2811 N N . ILE A 1 231 ? 18.61686 -2.95577 43.80201 1.000 31.10942 231 ILE A N 1
ATOM 2812 C CA . ILE A 1 231 ? 17.22189 -2.53664 43.69662 1.000 32.92561 231 ILE A CA 1
ATOM 2813 C C . ILE A 1 231 ? 16.29313 -3.60479 44.25898 1.000 34.95669 231 ILE A C 1
ATOM 2814 O O . ILE A 1 231 ? 15.33310 -3.30050 44.96902 1.000 38.86864 231 ILE A O 1
ATOM 2830 N N . ALA A 1 232 ? 16.56623 -4.86421 43.96968 1.000 32.97400 232 ALA A N 1
ATOM 2831 C CA . ALA A 1 232 ? 15.69941 -5.92979 44.45260 1.000 34.68432 232 ALA A CA 1
ATOM 2832 C C . ALA A 1 232 ? 15.76466 -6.00846 45.97865 1.000 41.83900 232 ALA A C 1
ATOM 2833 O O . ALA A 1 232 ? 16.85356 -5.93802 46.56193 1.000 40.49033 232 ALA A O 1
ATOM 2840 N N . PRO A 1 233 ? 14.62072 -6.13880 46.65767 1.000 40.31937 233 PRO A N 1
ATOM 2841 C CA . PRO A 1 233 ? 14.65693 -6.37816 48.10208 1.000 45.40330 233 PRO A CA 1
ATOM 2842 C C . PRO A 1 233 ? 15.29103 -7.72556 48.40986 1.000 46.05145 233 PRO A C 1
ATOM 2843 O O . PRO A 1 233 ? 15.30272 -8.63810 47.58274 1.000 43.33866 233 PRO A O 1
ATOM 2854 N N . GLY A 1 234 ? 15.80736 -7.85106 49.63664 1.000 45.84853 234 GLY A N 1
ATOM 2855 C CA . GLY A 1 234 ? 16.40519 -9.10888 50.03947 1.000 43.57850 234 GLY A CA 1
ATOM 2856 C C . GLY A 1 234 ? 15.50519 -10.30401 49.79485 1.000 47.33350 234 GLY A C 1
ATOM 2857 O O . GLY A 1 234 ? 15.95768 -11.35165 49.32902 1.000 48.31929 234 GLY A O 1
ATOM 2861 N N . PHE A 1 235 ? 14.21857 -10.16970 50.10076 1.000 48.84858 235 PHE A N 1
ATOM 2862 C CA . PHE A 1 235 ? 13.31702 -11.30297 49.94716 1.000 55.25064 235 PHE A CA 1
ATOM 2863 C C . PHE A 1 235 ? 12.98008 -11.59091 48.49364 1.000 56.09360 235 PHE A C 1
ATOM 2864 O O . PHE A 1 235 ? 12.30631 -12.59524 48.22860 1.000 56.05811 235 PHE A O 1
ATOM 2881 N N . ALA A 1 236 ? 13.42193 -10.73893 47.56184 1.000 48.74885 236 ALA A N 1
ATOM 2882 C CA . ALA A 1 236 ? 13.19972 -10.93008 46.13567 1.000 51.04566 236 ALA A CA 1
ATOM 2883 C C . ALA A 1 236 ? 14.49163 -11.21740 45.38297 1.000 48.85928 236 ALA A C 1
ATOM 2884 O O . ALA A 1 236 ? 14.51810 -11.11599 44.14393 1.000 47.15966 236 ALA A O 1
ATOM 2891 N N . GLY A 1 237 ? 15.56734 -11.54819 46.09699 1.000 41.34629 237 GLY A N 1
ATOM 2892 C CA . GLY A 1 237 ? 16.85152 -11.83007 45.48690 1.000 39.63728 237 GLY A CA 1
ATOM 2893 C C . GLY A 1 237 ? 17.90484 -10.75672 45.66535 1.000 42.39580 237 GLY A C 1
ATOM 2894 O O . GLY A 1 237 ? 19.04725 -10.95858 45.23376 1.000 41.48830 237 GLY A O 1
ATOM 2898 N N . GLY A 1 238 ? 17.57299 -9.63276 46.29778 1.000 41.69807 238 GLY A N 1
ATOM 2899 C CA . GLY A 1 238 ? 18.56857 -8.60148 46.52264 1.000 39.41763 238 GLY A CA 1
ATOM 2900 C C . GLY A 1 238 ? 19.75776 -9.11328 47.31402 1.000 35.50837 238 GLY A C 1
ATOM 2901 O O . GLY A 1 238 ? 19.64992 -10.02216 48.14147 1.000 33.18104 238 GLY A O 1
ATOM 2905 N N . ASP A 1 239 ? 20.91872 -8.50454 47.05420 1.000 33.35077 239 ASP A N 1
ATOM 2906 C CA . ASP A 1 239 ? 22.14323 -8.89374 47.74851 1.000 38.55850 239 ASP A CA 1
ATOM 2907 C C . ASP A 1 239 ? 23.20060 -7.81076 47.63879 1.000 32.78915 239 ASP A C 1
ATOM 2908 O O . ASP A 1 239 ? 23.80423 -7.65411 46.56801 1.000 30.81251 239 ASP A O 1
ATOM 2917 N N . PRO A 1 240 ? 23.47943 -7.07596 48.72263 1.000 36.96761 240 PRO A N 1
ATOM 2918 C CA . PRO A 1 240 ? 24.44641 -5.97040 48.61642 1.000 34.89693 240 PRO A CA 1
ATOM 2919 C C . PRO A 1 240 ? 25.85631 -6.44829 48.33088 1.000 32.92316 240 PRO A C 1
ATOM 2920 O O . PRO A 1 240 ? 26.64783 -5.70977 47.74167 1.000 32.47179 240 PRO A O 1
ATOM 2931 N N . ASP A 1 241 ? 26.20025 -7.66107 48.74574 1.000 32.57728 241 ASP A N 1
ATOM 2932 C CA . ASP A 1 241 ? 27.51229 -8.21432 48.43242 1.000 33.37760 241 ASP A CA 1
ATOM 2933 C C . ASP A 1 241 ? 27.64687 -8.46064 46.92818 1.000 36.33867 241 ASP A C 1
ATOM 2934 O O . ASP A 1 241 ? 28.64205 -8.06918 46.30117 1.000 34.70139 241 ASP A O 1
ATOM 2943 N N . LYS A 1 242 ? 26.63510 -9.07589 46.31914 1.000 33.30133 242 LYS A N 1
ATOM 2944 C CA . LYS A 1 242 ? 26.68882 -9.25226 44.86557 1.000 31.65595 242 LYS A CA 1
ATOM 2945 C C . LYS A 1 242 ? 26.61603 -7.92351 44.14269 1.000 32.46099 242 LYS A C 1
ATOM 2946 O O . LYS A 1 242 ? 27.24627 -7.75693 43.10189 1.000 30.99182 242 LYS A O 1
ATOM 2965 N N . SER A 1 243 ? 25.87879 -6.95996 44.67906 1.000 27.26172 243 SER A N 1
ATOM 2966 C CA . SER A 1 243 ? 25.80952 -5.65389 44.04092 1.000 29.21618 243 SER A CA 1
ATOM 2967 C C . SER A 1 243 ? 27.18638 -5.00225 44.00994 1.000 30.82063 243 SER A C 1
ATOM 2968 O O . SER A 1 243 ? 27.64024 -4.55759 42.96011 1.000 31.68484 243 SER A O 1
ATOM 2976 N N . GLN A 1 244 ? 27.86286 -4.93015 45.15401 1.000 30.08244 244 GLN A N 1
ATOM 2977 C CA . GLN A 1 244 ? 29.15588 -4.25441 45.19392 1.000 36.01606 244 GLN A CA 1
ATOM 2978 C C . GLN A 1 244 ? 30.18173 -4.99550 44.33527 1.000 38.82497 244 GLN A C 1
ATOM 2979 O O . GLN A 1 244 ? 30.99248 -4.36542 43.65200 1.000 34.19436 244 GLN A O 1
ATOM 2993 N N . GLU A 1 245 ? 30.14913 -6.32779 44.35819 1.000 34.76119 245 GLU A N 1
ATOM 2994 C CA . GLU A 1 245 ? 31.04706 -7.13242 43.54467 1.000 33.64337 245 GLU A CA 1
ATOM 2995 C C . GLU A 1 245 ? 30.88312 -6.79660 42.07006 1.000 34.04127 245 GLU A C 1
ATOM 2996 O O . GLU A 1 245 ? 31.86210 -6.57465 41.36237 1.000 30.07632 245 GLU A O 1
ATOM 3008 N N . HIS A 1 246 ? 29.64191 -6.77144 41.59855 1.000 28.58211 246 HIS A N 1
ATOM 3009 C CA . HIS A 1 246 ? 29.35324 -6.46960 40.19796 1.000 30.91442 246 HIS A CA 1
ATOM 3010 C C . HIS A 1 246 ? 29.68587 -5.02430 39.85705 1.000 33.47207 246 HIS A C 1
ATOM 3011 O O . HIS A 1 246 ? 30.23225 -4.73837 38.77510 1.000 33.33257 246 HIS A O 1
ATOM 3025 N N . TYR A 1 247 ? 29.33088 -4.09172 40.73989 1.000 32.37636 247 TYR A N 1
ATOM 3026 C CA . TYR A 1 247 ? 29.65846 -2.69909 40.47773 1.000 31.85361 247 TYR A CA 1
ATOM 3027 C C . TYR A 1 247 ? 31.16624 -2.50158 40.39509 1.000 32.97015 247 TYR A C 1
ATOM 3028 O O . TYR A 1 247 ? 31.65077 -1.72716 39.56355 1.000 35.63720 247 TYR A O 1
ATOM 3046 N N . GLN A 1 248 ? 31.92969 -3.20030 41.23766 1.000 34.95466 248 GLN A N 1
ATOM 3047 C CA . GLN A 1 248 ? 33.38208 -3.03595 41.20829 1.000 38.47745 248 GLN A CA 1
ATOM 3048 C C . GLN A 1 248 ? 33.99517 -3.65111 39.95718 1.000 37.13909 248 GLN A C 1
ATOM 3049 O O . GLN A 1 248 ? 34.95285 -3.09707 39.39906 1.000 36.21711 248 GLN A O 1
ATOM 3063 N N . LYS A 1 249 ? 33.48862 -4.81396 39.52943 1.000 37.86417 249 LYS A N 1
ATOM 3064 C CA . LYS A 1 249 ? 33.97286 -5.42620 38.29111 1.000 37.49289 249 LYS A CA 1
ATOM 3065 C C . LYS A 1 249 ? 33.70974 -4.53133 37.08915 1.000 36.57732 249 LYS A C 1
ATOM 3066 O O . LYS A 1 249 ? 34.50043 -4.51313 36.13851 1.000 34.72729 249 LYS A O 1
ATOM 3085 N N . SER A 1 250 ? 32.58828 -3.81073 37.09845 1.000 32.48197 250 SER A N 1
ATOM 3086 C CA . SER A 1 250 ? 32.30046 -2.87577 36.01616 1.000 30.23274 250 SER A CA 1
ATOM 3087 C C . SER A 1 250 ? 33.30998 -1.73636 36.00336 1.000 34.31573 250 SER A C 1
ATOM 3088 O O . SER A 1 250 ? 33.87186 -1.39379 34.94840 1.000 33.55980 250 SER A O 1
ATOM 3096 N N . LEU A 1 251 ? 33.57333 -1.14395 37.17393 1.000 34.97942 251 LEU A N 1
ATOM 3097 C CA . LEU A 1 251 ? 34.54757 -0.06167 37.21754 1.000 30.61836 251 LEU A CA 1
ATOM 3098 C C . LEU A 1 251 ? 35.92960 -0.55452 36.82967 1.000 34.86306 251 LEU A C 1
ATOM 3099 O O . LEU A 1 251 ? 36.71847 0.19612 36.25101 1.000 39.59717 251 LEU A O 1
ATOM 3115 N N . ASP A 1 252 ? 36.26034 -1.80202 37.15122 1.000 35.60248 252 ASP A N 1
ATOM 3116 C CA . ASP A 1 252 ? 37.57429 -2.31705 36.75761 1.000 35.95544 252 ASP A CA 1
ATOM 3117 C C . ASP A 1 252 ? 37.67139 -2.40987 35.23409 1.000 37.20884 252 ASP A C 1
ATOM 3118 O O . ASP A 1 252 ? 38.71442 -2.11385 34.64436 1.000 38.32966 252 ASP A O 1
ATOM 3127 N N . LEU A 1 253 ? 36.58068 -2.78747 34.57790 1.000 38.44747 253 LEU A N 1
ATOM 3128 C CA . LEU A 1 253 ? 36.58049 -2.89026 33.11914 1.000 35.67510 253 LEU A CA 1
ATOM 3129 C C . LEU A 1 253 ? 36.46884 -1.52270 32.44456 1.000 32.04713 253 LEU A C 1
ATOM 3130 O O . LEU A 1 253 ? 37.02791 -1.32285 31.36939 1.000 36.89226 253 LEU A O 1
ATOM 3146 N N . ALA A 1 254 ? 35.79534 -0.57063 33.07265 1.000 35.85501 254 ALA A N 1
ATOM 3147 C CA . ALA A 1 254 ? 35.59207 0.75818 32.49929 1.000 34.11403 254 ALA A CA 1
ATOM 3148 C C . ALA A 1 254 ? 35.54000 1.78267 33.61828 1.000 36.45457 254 ALA A C 1
ATOM 3149 O O . ALA A 1 254 ? 34.46262 2.28207 33.97414 1.000 31.31843 254 ALA A O 1
ATOM 3156 N N . PRO A 1 255 ? 36.69577 2.12831 34.20178 1.000 34.97766 255 PRO A N 1
ATOM 3157 C CA . PRO A 1 255 ? 36.69396 3.13452 35.27751 1.000 36.07339 255 PRO A CA 1
ATOM 3158 C C . PRO A 1 255 ? 36.11183 4.47327 34.85902 1.000 37.84826 255 PRO A C 1
ATOM 3159 O O . PRO A 1 255 ? 35.67098 5.23535 35.73098 1.000 37.12385 255 PRO A O 1
ATOM 3170 N N . TYR A 1 256 ? 36.10200 4.78689 33.55580 1.000 37.49952 256 TYR A N 1
ATOM 3171 C CA . TYR A 1 256 ? 35.61278 6.06796 33.07347 1.000 34.06675 256 TYR A CA 1
ATOM 3172 C C . TYR A 1 256 ? 34.09084 6.13805 32.98323 1.000 32.04209 256 TYR A C 1
ATOM 3173 O O . TYR A 1 256 ? 33.54900 7.23479 32.83199 1.000 32.82116 256 TYR A O 1
ATOM 3191 N N . PHE A 1 257 ? 33.38021 5.01569 33.05078 1.000 32.87416 257 PHE A N 1
ATOM 3192 C CA . PHE A 1 257 ? 31.94075 5.06839 32.80352 1.000 33.05508 257 PHE A CA 1
ATOM 3193 C C . PHE A 1 257 ? 31.23785 5.63171 34.03676 1.000 35.13023 257 PHE A C 1
ATOM 3194 O O . PHE A 1 257 ? 30.97368 4.91549 35.00934 1.000 31.80996 257 PHE A O 1
ATOM 3211 N N . LEU A 1 258 ? 30.89382 6.92269 33.95904 1.000 33.43830 258 LEU A N 1
ATOM 3212 C CA . LEU A 1 258 ? 30.29418 7.63210 35.08138 1.000 35.81613 258 LEU A CA 1
ATOM 3213 C C . LEU A 1 258 ? 28.91787 7.09212 35.46042 1.000 34.49272 258 LEU A C 1
ATOM 3214 O O . LEU A 1 258 ? 28.47149 7.27405 36.60516 1.000 32.76498 258 LEU A O 1
ATOM 3230 N N . GLY A 1 259 ? 28.21506 6.46737 34.51795 1.000 30.96747 259 GLY A N 1
ATOM 3231 C CA . GLY A 1 259 ? 26.88812 5.95697 34.82131 1.000 32.06253 259 GLY A CA 1
ATOM 3232 C C . GLY A 1 259 ? 26.91084 4.87570 35.87868 1.000 31.71492 259 GLY A C 1
ATOM 3233 O O . GLY A 1 259 ? 25.91714 4.66780 36.58913 1.000 30.50610 259 GLY A O 1
ATOM 3237 N N . THR A 1 260 ? 28.03910 4.17237 36.00500 1.000 31.63877 260 THR A N 1
ATOM 3238 C CA . THR A 1 260 ? 28.15429 3.15232 37.04214 1.000 30.59321 260 THR A CA 1
ATOM 3239 C C . THR A 1 260 ? 28.06017 3.77181 38.43318 1.000 34.70004 260 THR A C 1
ATOM 3240 O O . THR A 1 260 ? 27.38507 3.23059 39.31648 1.000 30.03272 260 THR A O 1
ATOM 3251 N N . LYS A 1 261 ? 28.73390 4.90950 38.64138 1.000 34.56002 261 LYS A N 1
ATOM 3252 C CA . LYS A 1 261 ? 28.74685 5.54532 39.94794 1.000 32.93866 261 LYS A CA 1
ATOM 3253 C C . LYS A 1 261 ? 27.40618 6.19994 40.26483 1.000 34.35773 261 LYS A C 1
ATOM 3254 O O . LYS A 1 261 ? 26.97504 6.22422 41.43123 1.000 31.25404 261 LYS A O 1
ATOM 3273 N N . VAL A 1 262 ? 26.75060 6.76579 39.24949 1.000 29.71785 262 VAL A N 1
ATOM 3274 C CA . VAL A 1 262 ? 25.41713 7.33476 39.43885 1.000 29.76581 262 VAL A CA 1
ATOM 3275 C C . VAL A 1 262 ? 24.45982 6.26694 39.95849 1.000 29.56999 262 VAL A C 1
ATOM 3276 O O . VAL A 1 262 ? 23.69934 6.49023 40.91474 1.000 32.67937 262 VAL A O 1
ATOM 3289 N N . LEU A 1 263 ? 24.48809 5.08739 39.34165 1.000 27.97835 263 LEU A N 1
ATOM 3290 C CA . LEU A 1 263 ? 23.60784 4.01097 39.76879 1.000 29.49303 263 LEU A CA 1
ATOM 3291 C C . LEU A 1 263 ? 23.96692 3.54983 41.17570 1.000 29.84674 263 LEU A C 1
ATOM 3292 O O . LEU A 1 263 ? 23.07683 3.29032 41.98327 1.000 32.82931 263 LEU A O 1
ATOM 3308 N N . MET A 1 264 ? 25.25960 3.40764 41.46859 1.000 30.15747 264 MET A N 1
ATOM 3309 C CA . MET A 1 264 ? 25.68079 3.07385 42.82338 1.000 35.21532 264 MET A CA 1
ATOM 3310 C C . MET A 1 264 ? 25.13488 4.07064 43.84081 1.000 36.11681 264 MET A C 1
ATOM 3311 O O . MET A 1 264 ? 24.52453 3.68765 44.83791 1.000 32.43884 264 MET A O 1
ATOM 3325 N N . ALA A 1 265 ? 25.33492 5.36833 43.60535 1.000 34.62209 265 ALA A N 1
ATOM 3326 C CA . ALA A 1 265 ? 24.84167 6.35556 44.56416 1.000 33.68170 265 ALA A CA 1
ATOM 3327 C C . ALA A 1 265 ? 23.32299 6.26108 44.70789 1.000 35.34531 265 ALA A C 1
ATOM 3328 O O . ALA A 1 265 ? 22.79385 6.27996 45.82575 1.000 36.12177 265 ALA A O 1
ATOM 3335 N N . GLU A 1 266 ? 22.61861 6.11078 43.57892 1.000 34.67760 266 GLU A N 1
ATOM 3336 C CA . GLU A 1 266 ? 21.15897 6.17615 43.54078 1.000 32.97526 266 GLU A CA 1
ATOM 3337 C C . GLU A 1 266 ? 20.51453 5.00667 44.27444 1.000 38.74835 266 GLU A C 1
ATOM 3338 O O . GLU A 1 266 ? 19.60783 5.20848 45.09370 1.000 35.54009 266 GLU A O 1
ATOM 3350 N N . ASN A 1 267 ? 20.94169 3.77556 43.98179 1.000 33.32210 267 ASN A N 1
ATOM 3351 C CA . ASN A 1 267 ? 20.26221 2.61391 44.53703 1.000 30.94786 267 ASN A CA 1
ATOM 3352 C C . ASN A 1 267 ? 21.06532 1.81284 45.56759 1.000 33.10701 267 ASN A C 1
ATOM 3353 O O . ASN A 1 267 ? 20.47735 0.96077 46.24763 1.000 34.07554 267 ASN A O 1
ATOM 3364 N N . LEU A 1 268 ? 22.36557 2.04946 45.72413 1.000 31.28938 268 LEU A N 1
ATOM 3365 C CA . LEU A 1 268 ? 23.14959 1.30266 46.70414 1.000 36.24718 268 LEU A CA 1
ATOM 3366 C C . LEU A 1 268 ? 23.52273 2.16339 47.90658 1.000 42.15403 268 LEU A C 1
ATOM 3367 O O . LEU A 1 268 ? 23.21299 1.80267 49.04890 1.000 37.40615 268 LEU A O 1
ATOM 3383 N N . ALA A 1 269 ? 24.19461 3.29881 47.68391 1.000 38.17240 269 ALA A N 1
ATOM 3384 C CA . ALA A 1 269 ? 24.61035 4.14938 48.79630 1.000 43.44204 269 ALA A CA 1
ATOM 3385 C C . ALA A 1 269 ? 23.41306 4.58267 49.62831 1.000 44.68905 269 ALA A C 1
ATOM 3386 O O . ALA A 1 269 ? 23.48966 4.63508 50.86748 1.000 45.53034 269 ALA A O 1
ATOM 3393 N N . THR A 1 270 ? 22.29075 4.87852 48.96734 1.000 41.94939 270 THR A N 1
ATOM 3394 C CA . THR A 1 270 ? 21.05687 5.14117 49.69749 1.000 47.59924 270 THR A CA 1
ATOM 3395 C C . THR A 1 270 ? 20.64935 3.92354 50.52238 1.000 49.54600 270 THR A C 1
ATOM 3396 O O . THR A 1 270 ? 20.41229 4.02777 51.73470 1.000 43.31130 270 THR A O 1
ATOM 3407 N N . LYS A 1 271 ? 20.56234 2.75846 49.86718 1.000 42.53408 271 LYS A N 1
ATOM 3408 C CA . LYS A 1 271 ? 20.20472 1.52464 50.55386 1.000 49.03491 271 LYS A CA 1
ATOM 3409 C C . LYS A 1 271 ? 21.13825 1.25502 51.73026 1.000 52.36377 271 LYS A C 1
ATOM 3410 O O . LYS A 1 271 ? 20.68591 0.86906 52.81223 1.000 51.16988 271 LYS A O 1
ATOM 3429 N N . LEU A 1 272 ? 22.43929 1.45513 51.54025 1.000 48.03880 272 LEU A N 1
ATOM 3430 C CA . LEU A 1 272 ? 23.41865 1.24340 52.60006 1.000 51.40648 272 LEU A CA 1
ATOM 3431 C C . LEU A 1 272 ? 23.39081 2.34572 53.65304 1.000 55.04935 272 LEU A C 1
ATOM 3432 O O . LEU A 1 272 ? 24.14379 2.25986 54.63040 1.000 52.78207 272 LEU A O 1
ATOM 3448 N N . ASP A 1 273 ? 22.56113 3.37264 53.46552 1.000 50.16428 273 ASP A N 1
ATOM 3449 C CA . ASP A 1 273 ? 22.52222 4.53859 54.34113 1.000 52.93866 273 ASP A CA 1
ATOM 3450 C C . ASP A 1 273 ? 23.93673 5.05087 54.62057 1.000 53.66842 273 ASP A C 1
ATOM 3451 O O . ASP A 1 273 ? 24.34728 5.23546 55.77026 1.000 52.33270 273 ASP A O 1
ATOM 3460 N N . ASP A 1 274 ? 24.69146 5.28080 53.54739 1.000 49.87920 274 ASP A N 1
ATOM 3461 C CA . ASP A 1 274 ? 26.06150 5.79228 53.63017 1.000 51.84907 274 ASP A CA 1
ATOM 3462 C C . ASP A 1 274 ? 26.08601 7.14879 52.92083 1.000 53.48934 274 ASP A C 1
ATOM 3463 O O . ASP A 1 274 ? 26.38581 7.24391 51.72178 1.000 50.55589 274 ASP A O 1
ATOM 3472 N N . GLU A 1 275 ? 25.77775 8.20623 53.68346 1.000 52.55571 275 GLU A N 1
ATOM 3473 C CA . GLU A 1 275 ? 25.72855 9.54486 53.10816 1.000 56.92517 275 GLU A CA 1
ATOM 3474 C C . GLU A 1 275 ? 27.07588 9.93065 52.51865 1.000 56.72760 275 GLU A C 1
ATOM 3475 O O . GLU A 1 275 ? 27.14438 10.48376 51.41409 1.000 50.64501 275 GLU A O 1
ATOM 3487 N N . GLU A 1 276 ? 28.16124 9.63668 53.23641 1.000 58.66053 276 GLU A N 1
ATOM 3488 C CA . GLU A 1 276 ? 29.48600 10.00143 52.74605 1.000 58.54634 276 GLU A CA 1
ATOM 3489 C C . GLU A 1 276 ? 29.75459 9.38371 51.37637 1.000 55.52022 276 GLU A C 1
ATOM 3490 O O . GLU A 1 276 ? 30.29383 10.04481 50.47818 1.000 51.58144 276 GLU A O 1
ATOM 3502 N N . MET A 1 277 ? 29.37620 8.11938 51.18775 1.000 50.26286 277 MET A N 1
ATOM 3503 C CA . MET A 1 277 ? 29.63580 7.47902 49.90062 1.000 51.17171 277 MET A CA 1
ATOM 3504 C C . MET A 1 277 ? 28.74155 8.06781 48.81435 1.000 47.00115 277 MET A C 1
ATOM 3505 O O . MET A 1 277 ? 29.20575 8.33759 47.70647 1.000 45.45451 277 MET A O 1
ATOM 3519 N N . PHE A 1 278 ? 27.45525 8.25877 49.11547 1.000 49.13437 278 PHE A N 1
ATOM 3520 C CA . PHE A 1 278 ? 26.54771 8.93611 48.19397 1.000 45.18111 278 PHE A CA 1
ATOM 3521 C C . PHE A 1 278 ? 27.14908 10.25588 47.72554 1.000 44.55151 278 PHE A C 1
ATOM 3522 O O . PHE A 1 278 ? 27.27207 10.50655 46.51864 1.000 40.26707 278 PHE A O 1
ATOM 3539 N N . ASP A 1 279 ? 27.55913 11.09983 48.67553 1.000 42.14654 279 ASP A N 1
ATOM 3540 C CA . ASP A 1 279 ? 28.14167 12.39196 48.32988 1.000 46.00585 279 ASP A CA 1
ATOM 3541 C C . ASP A 1 279 ? 29.40800 12.21878 47.49742 1.000 47.98798 279 ASP A C 1
ATOM 3542 O O . ASP A 1 279 ? 29.61033 12.91345 46.49467 1.000 42.07999 279 ASP A O 1
ATOM 3551 N N . ARG A 1 280 ? 30.28732 11.30457 47.91272 1.000 50.02975 280 ARG A N 1
ATOM 3552 C CA . ARG A 1 280 ? 31.57150 11.15002 47.23041 1.000 48.15453 280 ARG A CA 1
ATOM 3553 C C . ARG A 1 280 ? 31.38586 10.68239 45.78620 1.000 48.03174 280 ARG A C 1
ATOM 3554 O O . ARG A 1 280 ? 32.01180 11.21816 44.86361 1.000 42.93071 280 ARG A O 1
ATOM 3575 N N . LEU A 1 281 ? 30.54685 9.66767 45.57657 1.000 42.64309 281 LEU A N 1
ATOM 3576 C CA . LEU A 1 281 ? 30.38737 9.11061 44.23987 1.000 40.84962 281 LEU A CA 1
ATOM 3577 C C . LEU A 1 281 ? 29.89958 10.17268 43.26398 1.000 42.35141 281 LEU A C 1
ATOM 3578 O O . LEU A 1 281 ? 30.43194 10.31158 42.15365 1.000 39.44005 281 LEU A O 1
ATOM 3594 N N . LEU A 1 282 ? 28.88731 10.94502 43.67153 1.000 38.92251 282 LEU A N 1
ATOM 3595 C CA . LEU A 1 282 ? 28.33010 11.96276 42.78650 1.000 41.36859 282 LEU A CA 1
ATOM 3596 C C . LEU A 1 282 ? 29.36417 13.02837 42.45803 1.000 42.40287 282 LEU A C 1
ATOM 3597 O O . LEU A 1 282 ? 29.45675 13.49070 41.31004 1.000 38.97818 282 LEU A O 1
ATOM 3613 N N . GLN A 1 283 ? 30.16230 13.42608 43.45611 1.000 43.43371 283 GLN A N 1
ATOM 3614 C CA . GLN A 1 283 ? 31.16354 14.45456 43.21128 1.000 47.01795 283 GLN A CA 1
ATOM 3615 C C . GLN A 1 283 ? 32.27040 13.94253 42.29676 1.000 45.21818 283 GLN A C 1
ATOM 3616 O O . GLN A 1 283 ? 32.80942 14.70384 41.48619 1.000 42.40862 283 GLN A O 1
ATOM 3630 N N . GLU A 1 284 ? 32.63298 12.66142 42.41726 1.000 40.31894 284 GLU A N 1
ATOM 3631 C CA . GLU A 1 284 ? 33.60094 12.09184 41.48526 1.000 41.77473 284 GLU A CA 1
ATOM 3632 C C . GLU A 1 284 ? 33.05930 12.11875 40.05998 1.000 39.45946 284 GLU A C 1
ATOM 3633 O O . GLU A 1 284 ? 33.80018 12.37551 39.10593 1.000 44.13702 284 GLU A O 1
ATOM 3645 N N . VAL A 1 285 ? 31.76295 11.85291 39.90586 1.000 35.64203 285 VAL A N 1
ATOM 3646 C CA . VAL A 1 285 ? 31.12726 11.93155 38.59866 1.000 40.24725 285 VAL A CA 1
ATOM 3647 C C . VAL A 1 285 ? 31.24778 13.34475 38.04800 1.000 42.66700 285 VAL A C 1
ATOM 3648 O O . VAL A 1 285 ? 31.66025 13.54941 36.90156 1.000 39.26431 285 VAL A O 1
ATOM 3661 N N . ILE A 1 286 ? 30.90023 14.34190 38.86402 1.000 40.21764 286 ILE A N 1
ATOM 3662 C CA . ILE A 1 286 ? 30.86864 15.71669 38.37879 1.000 43.71998 286 ILE A CA 1
ATOM 3663 C C . ILE A 1 286 ? 32.27191 16.21677 38.08166 1.000 42.32559 286 ILE A C 1
ATOM 3664 O O . ILE A 1 286 ? 32.45607 17.05735 37.19664 1.000 46.17777 286 ILE A O 1
ATOM 3680 N N . ASP A 1 287 ? 33.27813 15.71895 38.80084 1.000 41.78522 287 ASP A N 1
ATOM 3681 C CA . ASP A 1 287 ? 34.64254 16.19055 38.61800 1.000 43.31136 287 ASP A CA 1
ATOM 3682 C C . ASP A 1 287 ? 35.37076 15.50853 37.46746 1.000 43.20908 287 ASP A C 1
ATOM 3683 O O . ASP A 1 287 ? 36.43065 15.98995 37.06160 1.000 43.32708 287 ASP A O 1
ATOM 3692 N N . ALA A 1 288 ? 34.84229 14.40589 36.93488 1.000 42.62671 288 ALA A N 1
ATOM 3693 C CA . ALA A 1 288 ? 35.55358 13.66363 35.90368 1.000 40.68722 288 ALA A CA 1
ATOM 3694 C C . ALA A 1 288 ? 35.77743 14.54034 34.67611 1.000 43.25893 288 ALA A C 1
ATOM 3695 O O . ALA A 1 288 ? 34.93501 15.36279 34.31749 1.000 41.85123 288 ALA A O 1
ATOM 3702 N N . ASP A 1 289 ? 36.94027 14.37803 34.05275 1.000 41.96003 289 ASP A N 1
ATOM 3703 C CA . ASP A 1 289 ? 37.29519 15.09270 32.83380 1.000 47.95588 289 ASP A CA 1
ATOM 3704 C C . ASP A 1 289 ? 36.59895 14.44249 31.64449 1.000 51.78631 289 ASP A C 1
ATOM 3705 O O . ASP A 1 289 ? 36.40946 13.22561 31.60222 1.000 42.18076 289 ASP A O 1
ATOM 3714 N N . ILE A 1 290 ? 36.20320 15.27179 30.67295 1.000 55.90625 290 ILE A N 1
ATOM 3715 C CA . ILE A 1 290 ? 35.44824 14.74873 29.52991 1.000 56.81425 290 ILE A CA 1
ATOM 3716 C C . ILE A 1 290 ? 36.28975 13.75086 28.74566 1.000 48.57918 290 ILE A C 1
ATOM 3717 O O . ILE A 1 290 ? 35.79586 12.70095 28.31163 1.000 52.08750 290 ILE A O 1
ATOM 3733 N N . SER A 1 291 ? 37.56516 14.07309 28.52596 1.000 49.81718 291 SER A N 1
ATOM 3734 C CA . SER A 1 291 ? 38.42325 13.23879 27.69325 1.000 55.80971 291 SER A CA 1
ATOM 3735 C C . SER A 1 291 ? 38.83003 11.92855 28.35804 1.000 53.04265 291 SER A C 1
ATOM 3736 O O . SER A 1 291 ? 39.54532 11.13809 27.73006 1.000 55.76911 291 SER A O 1
ATOM 3744 N N . ALA A 1 292 ? 38.39429 11.66546 29.59109 1.000 50.17039 292 ALA A N 1
ATOM 3745 C CA . ALA A 1 292 ? 38.71439 10.38706 30.21967 1.000 47.07546 292 ALA A CA 1
ATOM 3746 C C . ALA A 1 292 ? 37.90021 9.25016 29.61293 1.000 46.23815 292 ALA A C 1
ATOM 3747 O O . ALA A 1 292 ? 38.34941 8.09548 29.60092 1.000 43.45836 292 ALA A O 1
ATOM 3754 N N . ALA A 1 293 ? 36.72480 9.54737 29.11527 1.000 40.04987 293 ALA A N 1
ATOM 3755 C CA . ALA A 1 293 ? 35.89655 8.52638 28.49793 1.000 43.85353 293 ALA A CA 1
ATOM 3756 C C . ALA A 1 293 ? 36.04823 8.55619 26.98044 1.000 39.65250 293 ALA A C 1
ATOM 3757 O O . ALA A 1 293 ? 36.35855 9.60341 26.40346 1.000 37.40035 293 ALA A O 1
ATOM 3764 N N . PRO A 1 294 ? 35.82637 7.41782 26.32097 1.000 40.73904 294 PRO A N 1
ATOM 3765 C CA . PRO A 1 294 ? 35.90761 7.38658 24.84996 1.000 40.16210 294 PRO A CA 1
ATOM 3766 C C . PRO A 1 294 ? 34.94084 8.35860 24.18954 1.000 38.71850 294 PRO A C 1
ATOM 3767 O O . PRO A 1 294 ? 33.82260 8.55887 24.65464 1.000 39.34298 294 PRO A O 1
ATOM 3778 N N . ALA A 1 295 ? 35.36262 8.90263 23.04124 1.000 41.20670 295 ALA A N 1
ATOM 3779 C CA . ALA A 1 295 ? 34.57690 9.93770 22.36593 1.000 43.68679 295 ALA A CA 1
ATOM 3780 C C . ALA A 1 295 ? 33.13832 9.49629 22.09082 1.000 42.83253 295 ALA A C 1
ATOM 3781 O O . ALA A 1 295 ? 32.20183 10.29506 22.21199 1.000 39.33192 295 ALA A O 1
ATOM 3788 N N . GLU A 1 296 ? 32.93505 8.22352 21.74621 1.000 42.13676 296 GLU A N 1
ATOM 3789 C CA . GLU A 1 296 ? 31.61553 7.77780 21.31447 1.000 42.99309 296 GLU A CA 1
ATOM 3790 C C . GLU A 1 296 ? 30.57083 7.71050 22.43517 1.000 39.01220 296 GLU A C 1
ATOM 3791 O O . GLU A 1 296 ? 29.40381 7.42150 22.13458 1.000 37.79374 296 GLU A O 1
ATOM 3803 N N . ILE A 1 297 ? 30.94265 7.94657 23.69082 1.000 37.35762 297 ILE A N 1
ATOM 3804 C CA . ILE A 1 297 ? 29.96744 8.02673 24.77195 1.000 31.18124 297 ILE A CA 1
ATOM 3805 C C . ILE A 1 297 ? 30.04209 9.36245 25.50857 1.000 31.45855 297 ILE A C 1
ATOM 3806 O O . ILE A 1 297 ? 29.58444 9.46778 26.65200 1.000 34.26227 297 ILE A O 1
ATOM 3822 N N . HIS A 1 298 ? 30.61519 10.39633 24.88944 1.000 31.45352 298 HIS A N 1
ATOM 3823 C CA . HIS A 1 298 ? 30.69254 11.68634 25.56897 1.000 36.96420 298 HIS A CA 1
ATOM 3824 C C . HIS A 1 298 ? 29.30398 12.22108 25.89883 1.000 38.54881 298 HIS A C 1
ATOM 3825 O O . HIS A 1 298 ? 29.09503 12.81067 26.97924 1.000 34.52909 298 HIS A O 1
ATOM 3839 N N . ALA A 1 299 ? 28.34960 12.04359 24.97058 1.000 31.41821 299 ALA A N 1
ATOM 3840 C CA . ALA A 1 299 ? 26.99243 12.52639 25.20132 1.000 32.36183 299 ALA A CA 1
ATOM 3841 C C . ALA A 1 299 ? 26.35292 11.81068 26.38779 1.000 34.43772 299 ALA A C 1
ATOM 3842 O O . ALA A 1 299 ? 25.68159 12.44256 27.21421 1.000 31.08934 299 ALA A O 1
ATOM 3849 N N . GLU A 1 300 ? 26.54085 10.48734 26.47425 1.000 30.93314 300 GLU A N 1
ATOM 3850 C CA . GLU A 1 300 ? 26.01775 9.72868 27.59959 1.000 32.92455 300 GLU A CA 1
ATOM 3851 C C . GLU A 1 300 ? 26.60091 10.21696 28.92752 1.000 32.39628 300 GLU A C 1
ATOM 3852 O O . GLU A 1 300 ? 25.86804 10.38435 29.90428 1.000 29.68749 300 GLU A O 1
ATOM 3864 N N . MET A 1 301 ? 27.91143 10.49235 28.96564 1.000 34.87187 301 MET A N 1
ATOM 3865 C CA . MET A 1 301 ? 28.55277 10.94228 30.19459 1.000 33.70306 301 MET A CA 1
ATOM 3866 C C . MET A 1 301 ? 28.04653 12.31988 30.61210 1.000 35.70952 301 MET A C 1
ATOM 3867 O O . MET A 1 301 ? 27.88169 12.58720 31.80979 1.000 35.73674 301 MET A O 1
ATOM 3881 N N . ALA A 1 302 ? 27.79743 13.20238 29.64604 1.000 32.43327 302 ALA A N 1
ATOM 3882 C CA . ALA A 1 302 ? 27.20642 14.49478 29.95631 1.000 30.51409 302 ALA A CA 1
ATOM 3883 C C . ALA A 1 302 ? 25.84277 14.31881 30.61020 1.000 39.35288 302 ALA A C 1
ATOM 3884 O O . ALA A 1 302 ? 25.51385 15.02610 31.57794 1.000 35.50701 302 ALA A O 1
ATOM 3891 N N . ILE A 1 303 ? 25.03229 13.37782 30.10384 1.000 31.59474 303 ILE A N 1
ATOM 3892 C CA . ILE A 1 303 ? 23.75635 13.09248 30.76362 1.000 33.38130 303 ILE A CA 1
ATOM 3893 C C . ILE A 1 303 ? 23.98736 12.61425 32.19510 1.000 35.00496 303 ILE A C 1
ATOM 3894 O O . ILE A 1 303 ? 23.27963 13.01673 33.12764 1.000 31.75465 303 ILE A O 1
ATOM 3910 N N . GLU A 1 304 ? 24.97920 11.74275 32.39612 1.000 31.33512 304 GLU A N 1
ATOM 3911 C CA . GLU A 1 304 ? 25.22098 11.20899 33.73372 1.000 32.36937 304 GLU A CA 1
ATOM 3912 C C . GLU A 1 304 ? 25.65177 12.31503 34.70184 1.000 36.53010 304 GLU A C 1
ATOM 3913 O O . GLU A 1 304 ? 25.27452 12.30193 35.88172 1.000 33.14828 304 GLU A O 1
ATOM 3925 N N . LYS A 1 305 ? 26.43184 13.28815 34.22520 1.000 34.12675 305 LYS A N 1
ATOM 3926 C CA . LYS A 1 305 ? 26.76975 14.42644 35.07820 1.000 37.75598 305 LYS A CA 1
ATOM 3927 C C . LYS A 1 305 ? 25.52662 15.23517 35.43000 1.000 39.27589 305 LYS A C 1
ATOM 3928 O O . LYS A 1 305 ? 25.38598 15.71335 36.56144 1.000 38.51623 305 LYS A O 1
ATOM 3947 N N . GLU A 1 306 ? 24.61018 15.40923 34.47228 1.000 42.29548 306 GLU A N 1
ATOM 3948 C CA . GLU A 1 306 ? 23.34648 16.07343 34.79611 1.000 45.15915 306 GLU A CA 1
ATOM 3949 C C . GLU A 1 306 ? 22.54031 15.25968 35.81306 1.000 38.43508 306 GLU A C 1
ATOM 3950 O O . GLU A 1 306 ? 21.84770 15.82267 36.66921 1.000 37.09391 306 GLU A O 1
ATOM 3962 N N . LYS A 1 307 ? 22.59386 13.93127 35.71917 1.000 36.69784 307 LYS A N 1
ATOM 3963 C CA . LYS A 1 307 ? 21.87293 13.09817 36.67802 1.000 37.94256 307 LYS A CA 1
ATOM 3964 C C . LYS A 1 307 ? 22.44946 13.25324 38.08723 1.000 39.35081 307 LYS A C 1
ATOM 3965 O O . LYS A 1 307 ? 21.70775 13.25626 39.08651 1.000 33.20266 307 LYS A O 1
ATOM 3984 N N . ALA A 1 308 ? 23.77688 13.35488 38.18568 1.000 37.67439 308 ALA A N 1
ATOM 3985 C CA . ALA A 1 308 ? 24.41660 13.53065 39.48395 1.000 37.72986 308 ALA A CA 1
ATOM 3986 C C . ALA A 1 308 ? 23.99805 14.84350 40.12662 1.000 40.18821 308 ALA A C 1
ATOM 3987 O O . ALA A 1 308 ? 23.65840 14.88244 41.31449 1.000 42.20453 308 ALA A O 1
ATOM 3994 N N . VAL A 1 309 ? 24.04012 15.93978 39.36550 1.000 38.71938 309 VAL A N 1
ATOM 3995 C CA . VAL A 1 309 ? 23.59752 17.22275 39.91203 1.000 38.33801 309 VAL A CA 1
ATOM 3996 C C . VAL A 1 309 ? 22.15939 17.10605 40.38535 1.000 42.87954 309 VAL A C 1
ATOM 3997 O O . VAL A 1 309 ? 21.79798 17.58484 41.46754 1.000 41.39839 309 VAL A O 1
ATOM 4010 N N . GLU A 1 310 ? 21.32834 16.41321 39.60746 1.000 36.26540 310 GLU A N 1
ATOM 4011 C CA . GLU A 1 310 ? 19.92414 16.24184 39.96902 1.000 40.16900 310 GLU A CA 1
ATOM 4012 C C . GLU A 1 310 ? 19.76864 15.45745 41.26512 1.000 42.69259 310 GLU A C 1
ATOM 4013 O O . GLU A 1 310 ? 18.93304 15.80185 42.10839 1.000 45.33803 310 GLU A O 1
ATOM 4025 N N . LEU A 1 311 ? 20.57000 14.40412 41.44746 1.000 36.81776 311 LEU A N 1
ATOM 4026 C CA . LEU A 1 311 ? 20.50424 13.63044 42.68453 1.000 45.91831 311 LEU A CA 1
ATOM 4027 C C . LEU A 1 311 ? 21.03562 14.43193 43.86447 1.000 41.18151 311 LEU A C 1
ATOM 4028 O O . LEU A 1 311 ? 20.52302 14.30920 44.97664 1.000 37.24102 311 LEU A O 1
ATOM 4044 N N . GLN A 1 312 ? 22.06404 15.25726 43.64132 1.000 41.64292 312 GLN A N 1
ATOM 4045 C CA . GLN A 1 312 ? 22.56244 16.12417 44.70170 1.000 39.64699 312 GLN A CA 1
ATOM 4046 C C . GLN A 1 312 ? 21.45939 17.04319 45.20970 1.000 42.59278 312 GLN A C 1
ATOM 4047 O O . GLN A 1 312 ? 21.32012 17.25638 46.42037 1.000 44.82277 312 GLN A O 1
ATOM 4061 N N . LYS A 1 313 ? 20.66762 17.60330 44.29541 1.000 43.22333 313 LYS A N 1
ATOM 4062 C CA . LYS A 1 313 ? 19.60778 18.52431 44.68811 1.000 45.23863 313 LYS A CA 1
ATOM 4063 C C . LYS A 1 313 ? 18.39548 17.79339 45.24050 1.000 48.98400 313 LYS A C 1
ATOM 4064 O O . LYS A 1 313 ? 17.66839 18.35507 46.06476 1.000 49.62111 313 LYS A O 1
ATOM 4083 N N . GLN A 1 314 ? 18.15593 16.55391 44.80642 1.000 45.38986 314 GLN A N 1
ATOM 4084 C CA . GLN A 1 314 ? 17.07360 15.76807 45.39680 1.000 42.80026 314 GLN A CA 1
ATOM 4085 C C . GLN A 1 314 ? 17.37412 15.42832 46.85248 1.000 52.15509 314 GLN A C 1
ATOM 4086 O O . GLN A 1 314 ? 16.48768 15.49725 47.71148 1.000 52.88655 314 GLN A O 1
ATOM 4100 N N . LYS A 1 315 ? 18.62340 15.06825 47.14709 1.000 47.87170 315 LYS A N 1
ATOM 4101 C CA . LYS A 1 315 ? 19.00004 14.72112 48.51057 1.000 50.67587 315 LYS A CA 1
ATOM 4102 C C . LYS A 1 315 ? 18.74007 15.88393 49.45601 1.000 54.51810 315 LYS A C 1
ATOM 4103 O O . LYS A 1 315 ? 18.15188 15.70853 50.52958 1.000 53.23880 315 LYS A O 1
ATOM 4122 N N . VAL A 1 316 ? 19.18513 17.08029 49.07254 1.000 50.05378 316 VAL A N 1
ATOM 4123 C CA . VAL A 1 316 ? 18.91437 18.26915 49.86772 1.000 53.52613 316 VAL A CA 1
ATOM 4124 C C . VAL A 1 316 ? 17.40999 18.46871 50.01110 1.000 59.32952 316 VAL A C 1
ATOM 4125 O O . VAL A 1 316 ? 16.88898 18.60979 51.12334 1.000 59.91281 316 VAL A O 1
ATOM 4138 N N . ALA A 1 317 ? 16.68620 18.44762 48.88742 1.000 57.29872 317 ALA A N 1
ATOM 4139 C CA . ALA A 1 317 ? 15.26218 18.77633 48.91792 1.000 59.77002 317 ALA A CA 1
ATOM 4140 C C . ALA A 1 317 ? 14.47204 17.78810 49.77319 1.000 60.86815 317 ALA A C 1
ATOM 4141 O O . ALA A 1 317 ? 13.64884 18.18907 50.59953 1.000 64.43641 317 ALA A O 1
ATOM 4148 N N . GLU A 1 318 ? 14.69629 16.49207 49.57944 1.000 61.80689 318 GLU A N 1
ATOM 4149 C CA . GLU A 1 318 ? 13.94870 15.45153 50.27474 1.000 66.04618 318 GLU A CA 1
ATOM 4150 C C . GLU A 1 318 ? 14.62309 15.01576 51.57766 1.000 71.71798 318 GLU A C 1
ATOM 4151 O O . GLU A 1 318 ? 14.15927 14.06577 52.21909 1.000 67.90548 318 GLU A O 1
ATOM 4163 N N . ASP A 1 319 ? 15.69204 15.69731 51.98914 1.000 67.29303 319 ASP A N 1
ATOM 4164 C CA . ASP A 1 319 ? 16.34337 15.45113 53.27355 1.000 70.07601 319 ASP A CA 1
ATOM 4165 C C . ASP A 1 319 ? 16.80673 14.00589 53.41650 1.000 64.93265 319 ASP A C 1
ATOM 4166 O O . ASP A 1 319 ? 16.78231 13.44080 54.50993 1.000 66.92333 319 ASP A O 1
ATOM 4175 N N . TRP A 1 320 ? 17.22786 13.39613 52.31464 1.000 64.93109 320 TRP A N 1
ATOM 4176 C CA . TRP A 1 320 ? 17.89460 12.10565 52.38267 1.000 62.23034 320 TRP A CA 1
ATOM 4177 C C . TRP A 1 320 ? 19.03761 12.16489 53.38856 1.000 57.27568 320 TRP A C 1
ATOM 4178 O O . TRP A 1 320 ? 19.65999 13.21305 53.59160 1.000 59.16715 320 TRP A O 1
ATOM 4199 N N . PHE A 1 321 ? 19.31790 11.03009 54.01903 1.000 51.70946 321 PHE A N 1
ATOM 4200 C CA . PHE A 1 321 ? 20.40360 10.94738 54.98745 1.000 54.48015 321 PHE A CA 1
ATOM 4201 C C . PHE A 1 321 ? 20.30225 12.08112 56.01337 1.000 56.78210 321 PHE A C 1
ATOM 4202 O O . PHE A 1 321 ? 19.86590 11.88006 57.12807 1.000 57.02730 321 PHE A O 1
ATOM 4219 N N . GLY B 1 43 ? 7.51523 29.62483 -28.22105 1.000 90.10620 43 GLY B N 1
ATOM 4220 C CA . GLY B 1 43 ? 8.82238 29.29403 -27.69191 1.000 86.83280 43 GLY B CA 1
ATOM 4221 C C . GLY B 1 43 ? 8.78015 28.18700 -26.66520 1.000 84.09129 43 GLY B C 1
ATOM 4222 O O . GLY B 1 43 ? 7.91540 28.18294 -25.77593 1.000 85.60902 43 GLY B O 1
ATOM 4225 N N . ASP B 1 44 ? 9.72824 27.25080 -26.76664 1.000 86.30075 44 ASP B N 1
ATOM 4226 C CA . ASP B 1 44 ? 9.75440 26.11408 -25.84556 1.000 85.33779 44 ASP B CA 1
ATOM 4227 C C . ASP B 1 44 ? 9.75376 26.56004 -24.39097 1.000 82.70106 44 ASP B C 1
ATOM 4228 O O . ASP B 1 44 ? 9.08483 25.95007 -23.54932 1.000 87.70395 44 ASP B O 1
ATOM 4237 N N . ALA B 1 45 ? 10.50451 27.61905 -24.07698 1.000 78.58639 45 ALA B N 1
ATOM 4238 C CA . ALA B 1 45 ? 10.73832 27.98936 -22.68356 1.000 80.49687 45 ALA B CA 1
ATOM 4239 C C . ALA B 1 45 ? 9.43102 28.25984 -21.94481 1.000 80.50665 45 ALA B C 1
ATOM 4240 O O . ALA B 1 45 ? 9.22852 27.77904 -20.82393 1.000 81.03573 45 ALA B O 1
ATOM 4247 N N . THR B 1 46 ? 8.53176 29.03993 -22.55098 1.000 88.62784 46 THR B N 1
ATOM 4248 C CA . THR B 1 46 ? 7.24771 29.30260 -21.91118 1.000 86.77653 46 THR B CA 1
ATOM 4249 C C . THR B 1 46 ? 6.37618 28.05568 -21.85222 1.000 81.34306 46 THR B C 1
ATOM 4250 O O . THR B 1 46 ? 5.50748 27.96073 -20.97912 1.000 85.17861 46 THR B O 1
ATOM 4261 N N . ALA B 1 47 ? 6.59098 27.09775 -22.75500 1.000 80.49257 47 ALA B N 1
ATOM 4262 C CA . ALA B 1 47 ? 5.80120 25.87306 -22.73751 1.000 81.72123 47 ALA B CA 1
ATOM 4263 C C . ALA B 1 47 ? 6.27657 24.91874 -21.65001 1.000 79.20926 47 ALA B C 1
ATOM 4264 O O . ALA B 1 47 ? 5.45451 24.28952 -20.97505 1.000 73.35850 47 ALA B O 1
ATOM 4271 N N . THR B 1 48 ? 7.59637 24.77933 -21.48376 1.000 86.92151 48 THR B N 1
ATOM 4272 C CA . THR B 1 48 ? 8.11494 24.02335 -20.34920 1.000 88.60692 48 THR B CA 1
ATOM 4273 C C . THR B 1 48 ? 7.70700 24.66839 -19.03546 1.000 79.37266 48 THR B C 1
ATOM 4274 O O . THR B 1 48 ? 7.45682 23.96876 -18.04616 1.000 76.43833 48 THR B O 1
ATOM 4285 N N . SER B 1 49 ? 7.62739 26.00162 -19.00775 1.000 79.30924 49 SER B N 1
ATOM 4286 C CA . SER B 1 49 ? 7.22271 26.69293 -17.78618 1.000 76.34397 49 SER B CA 1
ATOM 4287 C C . SER B 1 49 ? 5.74073 26.48192 -17.49300 1.000 72.71238 49 SER B C 1
ATOM 4288 O O . SER B 1 49 ? 5.36189 26.20274 -16.34717 1.000 60.47350 49 SER B O 1
ATOM 4296 N N . ALA B 1 50 ? 4.88843 26.59855 -18.51695 1.000 74.57076 50 ALA B N 1
ATOM 4297 C CA . ALA B 1 50 ? 3.44906 26.51580 -18.29963 1.000 69.97911 50 ALA B CA 1
ATOM 4298 C C . ALA B 1 50 ? 2.99874 25.10947 -17.93017 1.000 75.06987 50 ALA B C 1
ATOM 4299 O O . ALA B 1 50 ? 1.95245 24.95936 -17.28152 1.000 74.66326 50 ALA B O 1
ATOM 4306 N N . SER B 1 51 ? 3.76181 24.07867 -18.31673 1.000 72.93847 51 SER B N 1
ATOM 4307 C CA . SER B 1 51 ? 3.43943 22.71876 -17.88555 1.000 73.05296 51 SER B CA 1
ATOM 4308 C C . SER B 1 51 ? 3.98400 22.43268 -16.48665 1.000 67.76500 51 SER B C 1
ATOM 4309 O O . SER B 1 51 ? 3.33771 21.72654 -15.69754 1.000 62.75506 51 SER B O 1
ATOM 4317 N N . SER B 1 52 ? 5.16458 22.97653 -16.15694 1.000 66.03371 52 SER B N 1
ATOM 4318 C CA . SER B 1 52 ? 5.59506 22.98046 -14.76427 1.000 58.20633 52 SER B CA 1
ATOM 4319 C C . SER B 1 52 ? 4.50406 23.56442 -13.87948 1.000 57.66924 52 SER B C 1
ATOM 4320 O O . SER B 1 52 ? 4.21854 23.04318 -12.79560 1.000 58.25214 52 SER B O 1
ATOM 4328 N N . LEU B 1 53 ? 3.87056 24.64855 -14.33696 1.000 55.74812 53 LEU B N 1
ATOM 4329 C CA . LEU B 1 53 ? 2.84403 25.30666 -13.53542 1.000 58.43284 53 LEU B CA 1
ATOM 4330 C C . LEU B 1 53 ? 1.66468 24.37681 -13.28173 1.000 61.41831 53 LEU B C 1
ATOM 4331 O O . LEU B 1 53 ? 1.13716 24.31607 -12.16163 1.000 55.40963 53 LEU B O 1
ATOM 4347 N N . GLU B 1 54 ? 1.22968 23.65734 -14.31520 1.000 59.59611 54 GLU B N 1
ATOM 4348 C CA . GLU B 1 54 ? 0.12389 22.71676 -14.16254 1.000 63.94665 54 GLU B CA 1
ATOM 4349 C C . GLU B 1 54 ? 0.48978 21.61340 -13.17775 1.000 62.49393 54 GLU B C 1
ATOM 4350 O O . GLU B 1 54 ? -0.29566 21.27097 -12.28674 1.000 60.75823 54 GLU B O 1
ATOM 4362 N N . SER B 1 55 ? 1.68349 21.03970 -13.32882 1.000 62.42233 55 SER B N 1
ATOM 4363 C CA . SER B 1 55 ? 2.13933 20.04070 -12.37226 1.000 59.08620 55 SER B CA 1
ATOM 4364 C C . SER B 1 55 ? 2.10163 20.60179 -10.95839 1.000 54.44239 55 SER B C 1
ATOM 4365 O O . SER B 1 55 ? 1.64023 19.93340 -10.02951 1.000 58.00473 55 SER B O 1
ATOM 4373 N N . ALA B 1 56 ? 2.56734 21.83922 -10.78584 1.000 51.91251 56 ALA B N 1
ATOM 4374 C CA . ALA B 1 56 ? 2.67598 22.42167 -9.45469 1.000 52.21613 56 ALA B CA 1
ATOM 4375 C C . ALA B 1 56 ? 1.30550 22.56295 -8.80537 1.000 53.96499 56 ALA B C 1
ATOM 4376 O O . ALA B 1 56 ? 1.12924 22.25168 -7.61824 1.000 50.27059 56 ALA B O 1
ATOM 4383 N N . LYS B 1 57 ? 0.32814 23.06726 -9.55953 1.000 51.39633 57 LYS B N 1
ATOM 4384 C CA . LYS B 1 57 ? -1.01251 23.24667 -9.01333 1.000 53.59854 57 LYS B CA 1
ATOM 4385 C C . LYS B 1 57 ? -1.60810 21.90907 -8.59495 1.000 55.90078 57 LYS B C 1
ATOM 4386 O O . LYS B 1 57 ? -2.26367 21.81352 -7.55092 1.000 55.95353 57 LYS B O 1
ATOM 4405 N N . ALA B 1 58 ? -1.37723 20.85686 -9.38860 1.000 59.78253 58 ALA B N 1
ATOM 4406 C CA . ALA B 1 58 ? -1.93524 19.55200 -9.04937 1.000 59.78395 58 ALA B CA 1
ATOM 4407 C C . ALA B 1 58 ? -1.29212 18.97734 -7.78914 1.000 60.57565 58 ALA B C 1
ATOM 4408 O O . ALA B 1 58 ? -1.98725 18.42361 -6.92845 1.000 56.94298 58 ALA B O 1
ATOM 4415 N N . ALA B 1 59 ? 0.03349 19.08281 -7.66852 1.000 56.70749 59 ALA B N 1
ATOM 4416 C CA . ALA B 1 59 ? 0.69499 18.58109 -6.47288 1.000 55.54869 59 ALA B CA 1
ATOM 4417 C C . ALA B 1 59 ? 0.28490 19.37675 -5.23855 1.000 55.81487 59 ALA B C 1
ATOM 4418 O O . ALA B 1 59 ? 0.19531 18.81282 -4.14250 1.000 55.00100 59 ALA B O 1
ATOM 4425 N N . TRP B 1 60 ? 0.03847 20.68050 -5.39975 1.000 52.34466 60 TRP B N 1
ATOM 4426 C CA . TRP B 1 60 ? -0.38110 21.51244 -4.27737 1.000 51.83088 60 TRP B CA 1
ATOM 4427 C C . TRP B 1 60 ? -1.79487 21.16348 -3.84186 1.000 54.77741 60 TRP B C 1
ATOM 4428 O O . TRP B 1 60 ? -2.07207 21.05661 -2.64370 1.000 49.39767 60 TRP B O 1
ATOM 4449 N N . GLU B 1 61 ? -2.70319 20.97671 -4.80385 1.000 58.91554 61 GLU B N 1
ATOM 4450 C CA . GLU B 1 61 ? -4.05878 20.56239 -4.46246 1.000 65.48913 61 GLU B CA 1
ATOM 4451 C C . GLU B 1 61 ? -4.06483 19.22147 -3.74403 1.000 62.60735 61 GLU B C 1
ATOM 4452 O O . GLU B 1 61 ? -4.97530 18.94680 -2.95048 1.000 61.48213 61 GLU B O 1
ATOM 4464 N N . ALA B 1 62 ? -3.06133 18.37834 -3.99604 1.000 55.25679 62 ALA B N 1
ATOM 4465 C CA . ALA B 1 62 ? -2.92648 17.10836 -3.29511 1.000 58.68128 62 ALA B CA 1
ATOM 4466 C C . ALA B 1 62 ? -1.94367 17.18010 -2.12712 1.000 57.44118 62 ALA B C 1
ATOM 4467 O O . ALA B 1 62 ? -1.42016 16.14099 -1.70546 1.000 55.52438 62 ALA B O 1
ATOM 4474 N N . ARG B 1 63 ? -1.68316 18.38267 -1.59800 1.000 53.23551 63 ARG B N 1
ATOM 4475 C CA . ARG B 1 63 ? -0.75922 18.52099 -0.47529 1.000 53.87467 63 ARG B CA 1
ATOM 4476 C C . ARG B 1 63 ? -1.20897 17.71876 0.74002 1.000 53.73256 63 ARG B C 1
ATOM 4477 O O . ARG B 1 63 ? -0.36951 17.33893 1.56450 1.000 50.64515 63 ARG B O 1
ATOM 4498 N N . GLY B 1 64 ? -2.50577 17.43873 0.86237 1.000 54.95743 64 GLY B N 1
ATOM 4499 C CA . GLY B 1 64 ? -2.98582 16.63686 1.97322 1.000 53.53395 64 GLY B CA 1
ATOM 4500 C C . GLY B 1 64 ? -2.44472 15.22098 1.99080 1.000 57.35786 64 GLY B C 1
ATOM 4501 O O . GLY B 1 64 ? -2.63975 14.51444 2.98584 1.000 56.95731 64 GLY B O 1
ATOM 4505 N N . GLN B 1 65 ? -1.76084 14.79676 0.92414 1.000 59.21240 65 GLN B N 1
ATOM 4506 C CA . GLN B 1 65 ? -1.21986 13.44591 0.84308 1.000 60.35993 65 GLN B CA 1
ATOM 4507 C C . GLN B 1 65 ? 0.15694 13.31680 1.47961 1.000 57.53025 65 GLN B C 1
ATOM 4508 O O . GLN B 1 65 ? 0.65275 12.19327 1.60945 1.000 60.20343 65 GLN B O 1
ATOM 4522 N N . GLY B 1 66 ? 0.79528 14.42961 1.84937 1.000 56.39288 66 GLY B N 1
ATOM 4523 C CA . GLY B 1 66 ? 2.07866 14.36337 2.51749 1.000 54.14671 66 GLY B CA 1
ATOM 4524 C C . GLY B 1 66 ? 3.12150 15.34403 2.02967 1.000 54.41814 66 GLY B C 1
ATOM 4525 O O . GLY B 1 66 ? 2.92158 16.04001 1.02788 1.000 53.89856 66 GLY B O 1
ATOM 4529 N N . LYS B 1 67 ? 4.25639 15.39446 2.73280 1.000 51.63068 67 LYS B N 1
ATOM 4530 C CA . LYS B 1 67 ? 5.27951 16.39285 2.43757 1.000 53.57192 67 LYS B CA 1
ATOM 4531 C C . LYS B 1 67 ? 5.81064 16.25093 1.01576 1.000 56.49025 67 LYS B C 1
ATOM 4532 O O . LYS B 1 67 ? 6.08879 17.25643 0.34849 1.000 53.40265 67 LYS B O 1
ATOM 4551 N N . ASP B 1 68 ? 5.95766 15.01063 0.53107 1.000 65.32803 68 ASP B N 1
ATOM 4552 C CA . ASP B 1 68 ? 6.49977 14.80095 -0.80741 1.000 57.24112 68 ASP B CA 1
ATOM 4553 C C . ASP B 1 68 ? 5.69460 15.55607 -1.86114 1.000 56.43418 68 ASP B C 1
ATOM 4554 O O . ASP B 1 68 ? 6.25477 16.05629 -2.84332 1.000 57.41631 68 ASP B O 1
ATOM 4563 N N . LYS B 1 69 ? 4.37627 15.63995 -1.68195 1.000 56.10930 69 LYS B N 1
ATOM 4564 C CA . LYS B 1 69 ? 3.55019 16.37048 -2.64149 1.000 51.35125 69 LYS B CA 1
ATOM 4565 C C . LYS B 1 69 ? 3.81759 17.87082 -2.56765 1.000 52.59226 69 LYS B C 1
ATOM 4566 O O . LYS B 1 69 ? 3.82618 18.56047 -3.59286 1.000 54.10410 69 LYS B O 1
ATOM 4585 N N . VAL B 1 70 ? 4.01847 18.39939 -1.36355 1.000 53.44023 70 VAL B N 1
ATOM 4586 C CA . VAL B 1 70 ? 4.30640 19.82309 -1.21674 1.000 51.14652 70 VAL B CA 1
ATOM 4587 C C . VAL B 1 70 ? 5.64798 20.15939 -1.86216 1.000 52.83614 70 VAL B C 1
ATOM 4588 O O . VAL B 1 70 ? 5.77226 21.13962 -2.61389 1.000 46.95678 70 VAL B O 1
ATOM 4601 N N . LEU B 1 71 ? 6.66992 19.34373 -1.58637 1.000 48.80570 71 LEU B N 1
ATOM 4602 C CA . LEU B 1 71 ? 7.98065 19.55595 -2.19978 1.000 52.31231 71 LEU B CA 1
ATOM 4603 C C . LEU B 1 71 ? 7.90280 19.44626 -3.72122 1.000 53.15499 71 LEU B C 1
ATOM 4604 O O . LEU B 1 71 ? 8.58077 20.19976 -4.44535 1.000 45.85613 71 LEU B O 1
ATOM 4620 N N . GLU B 1 72 ? 7.08185 18.51332 -4.22138 1.000 50.81439 72 GLU B N 1
ATOM 4621 C CA . GLU B 1 72 ? 6.84985 18.41287 -5.65950 1.000 52.87414 72 GLU B CA 1
ATOM 4622 C C . GLU B 1 72 ? 6.33143 19.71812 -6.24312 1.000 51.42264 72 GLU B C 1
ATOM 4623 O O . GLU B 1 72 ? 6.78147 20.15765 -7.31910 1.000 50.19967 72 GLU B O 1
ATOM 4635 N N . ALA B 1 73 ? 5.32423 20.29467 -5.58848 1.000 43.60001 73 ALA B N 1
ATOM 4636 C CA . ALA B 1 73 ? 4.75165 21.55695 -6.03054 1.000 46.77047 73 ALA B CA 1
ATOM 4637 C C . ALA B 1 73 ? 5.79451 22.66101 -6.01112 1.000 45.85142 73 ALA B C 1
ATOM 4638 O O . ALA B 1 73 ? 5.89760 23.44653 -6.95129 1.000 43.75125 73 ALA B O 1
ATOM 4645 N N . ILE B 1 74 ? 6.59109 22.73123 -4.95035 1.000 41.44583 74 ILE B N 1
ATOM 4646 C CA . ILE B 1 74 ? 7.61067 23.77686 -4.86860 1.000 47.23281 74 ILE B CA 1
ATOM 4647 C C . ILE B 1 74 ? 8.63574 23.61573 -5.98349 1.000 43.60130 74 ILE B C 1
ATOM 4648 O O . ILE B 1 74 ? 9.05142 24.59767 -6.60498 1.000 37.82023 74 ILE B O 1
ATOM 4664 N N . ALA B 1 75 ? 9.10119 22.38358 -6.21426 1.000 38.46773 75 ALA B N 1
ATOM 4665 C CA . ALA B 1 75 ? 10.08690 22.16630 -7.27298 1.000 45.06119 75 ALA B CA 1
ATOM 4666 C C . ALA B 1 75 ? 9.52185 22.51157 -8.64736 1.000 49.28330 75 ALA B C 1
ATOM 4667 O O . ALA B 1 75 ? 10.24886 23.01713 -9.52434 1.000 47.11992 75 ALA B O 1
ATOM 4674 N N . ALA B 1 76 ? 8.22927 22.25261 -8.85335 1.000 50.42556 76 ALA B N 1
ATOM 4675 C CA . ALA B 1 76 ? 7.61231 22.58415 -10.12883 1.000 43.99499 76 ALA B CA 1
ATOM 4676 C C . ALA B 1 76 ? 7.48226 24.09011 -10.29549 1.000 44.48403 76 ALA B C 1
ATOM 4677 O O . ALA B 1 76 ? 7.78959 24.62500 -11.36685 1.000 45.96171 76 ALA B O 1
ATOM 4684 N N . TRP B 1 77 ? 7.04872 24.79691 -9.24624 1.000 42.06610 77 TRP B N 1
ATOM 4685 C CA . TRP B 1 77 ? 6.89422 26.23865 -9.38637 1.000 44.56067 77 TRP B CA 1
ATOM 4686 C C . TRP B 1 77 ? 8.23933 26.92387 -9.61479 1.000 43.77857 77 TRP B C 1
ATOM 4687 O O . TRP B 1 77 ? 8.34827 27.83866 -10.43843 1.000 45.40970 77 TRP B O 1
ATOM 4708 N N . GLU B 1 78 ? 9.27889 26.49648 -8.90372 1.000 44.01311 78 GLU B N 1
ATOM 4709 C CA . GLU B 1 78 ? 10.57799 27.12933 -9.08489 1.000 43.33632 78 GLU B CA 1
ATOM 4710 C C . GLU B 1 78 ? 11.08729 26.88520 -10.49797 1.000 44.77665 78 GLU B C 1
ATOM 4711 O O . GLU B 1 78 ? 11.67302 27.78018 -11.12488 1.000 42.44518 78 GLU B O 1
ATOM 4723 N N . GLN B 1 79 ? 10.85663 25.68363 -11.02748 1.000 46.56588 79 GLN B N 1
ATOM 4724 C CA . GLN B 1 79 ? 11.15541 25.45375 -12.43096 1.000 46.83051 79 GLN B CA 1
ATOM 4725 C C . GLN B 1 79 ? 10.38222 26.41817 -13.31942 1.000 43.28419 79 GLN B C 1
ATOM 4726 O O . GLN B 1 79 ? 10.93279 26.96641 -14.27170 1.000 43.45170 79 GLN B O 1
ATOM 4740 N N . ALA B 1 80 ? 9.11298 26.65420 -13.00891 1.000 42.23368 80 ALA B N 1
ATOM 4741 C CA . ALA B 1 80 ? 8.32108 27.60842 -13.77381 1.000 48.23642 80 ALA B CA 1
ATOM 4742 C C . ALA B 1 80 ? 8.92270 29.00761 -13.74195 1.000 41.47804 80 ALA B C 1
ATOM 4743 O O . ALA B 1 80 ? 8.76701 29.76765 -14.70074 1.000 45.38333 80 ALA B O 1
ATOM 4750 N N . MET B 1 81 ? 9.60963 29.36421 -12.67227 1.000 40.82613 81 MET B N 1
ATOM 4751 C CA . MET B 1 81 ? 10.22097 30.67543 -12.50987 1.000 39.28922 81 MET B CA 1
ATOM 4752 C C . MET B 1 81 ? 11.66607 30.71852 -12.99505 1.000 37.34460 81 MET B C 1
ATOM 4753 O O . MET B 1 81 ? 12.36659 31.68931 -12.70176 1.000 43.97220 81 MET B O 1
ATOM 4767 N N . GLY B 1 82 ? 12.13388 29.69355 -13.70906 1.000 37.95937 82 GLY B N 1
ATOM 4768 C CA . GLY B 1 82 ? 13.46784 29.70320 -14.30024 1.000 43.00998 82 GLY B CA 1
ATOM 4769 C C . GLY B 1 82 ? 14.57555 29.15669 -13.42845 1.000 45.31229 82 GLY B C 1
ATOM 4770 O O . GLY B 1 82 ? 15.75130 29.22147 -13.82378 1.000 38.03655 82 GLY B O 1
ATOM 4774 N N . CYS B 1 83 ? 14.24139 28.64249 -12.24876 1.000 39.75399 83 CYS B N 1
ATOM 4775 C CA . CYS B 1 83 ? 15.24020 28.07391 -11.35962 1.000 40.51301 83 CYS B CA 1
ATOM 4776 C C . CYS B 1 83 ? 15.75268 26.73341 -11.87545 1.000 44.31708 83 CYS B C 1
ATOM 4777 O O . CYS B 1 83 ? 15.00900 25.94365 -12.46502 1.000 44.29642 83 CYS B O 1
ATOM 4784 N N . THR B 1 84 ? 17.02462 26.45355 -11.60619 1.000 43.35990 84 THR B N 1
ATOM 4785 C CA . THR B 1 84 ? 17.53435 25.10417 -11.79580 1.000 49.52845 84 THR B CA 1
ATOM 4786 C C . THR B 1 84 ? 17.10761 24.21935 -10.62535 1.000 51.76652 84 THR B C 1
ATOM 4787 O O . THR B 1 84 ? 16.76100 24.69337 -9.53582 1.000 45.41620 84 THR B O 1
ATOM 4798 N N . ALA B 1 85 ? 17.11256 22.91447 -10.86348 1.000 53.71556 85 ALA B N 1
ATOM 4799 C CA . ALA B 1 85 ? 16.61619 21.97660 -9.86176 1.000 53.00232 85 ALA B CA 1
ATOM 4800 C C . ALA B 1 85 ? 17.69859 21.63719 -8.84156 1.000 50.43080 85 ALA B C 1
ATOM 4801 O O . ALA B 1 85 ? 18.89151 21.58360 -9.16085 1.000 56.39087 85 ALA B O 1
ATOM 4808 N N . GLY B 1 86 ? 17.27206 21.40168 -7.60943 1.000 61.13315 86 GLY B N 1
ATOM 4809 C CA . GLY B 1 86 ? 18.19589 21.03372 -6.55711 1.000 58.60464 86 GLY B CA 1
ATOM 4810 C C . GLY B 1 86 ? 17.61092 21.29659 -5.19045 1.000 52.08419 86 GLY B C 1
ATOM 4811 O O . GLY B 1 86 ? 16.52401 21.85493 -5.04319 1.000 47.59298 86 GLY B O 1
ATOM 4815 N N . ASP B 1 87 ? 18.36391 20.87675 -4.17789 1.000 57.19878 87 ASP B N 1
ATOM 4816 C CA . ASP B 1 87 ? 17.95113 21.02960 -2.78662 1.000 54.93764 87 ASP B CA 1
ATOM 4817 C C . ASP B 1 87 ? 18.55884 22.24679 -2.10967 1.000 52.04171 87 ASP B C 1
ATOM 4818 O O . ASP B 1 87 ? 18.30777 22.46246 -0.92628 1.000 51.19634 87 ASP B O 1
ATOM 4827 N N . THR B 1 88 ? 19.35372 23.03753 -2.81707 1.000 50.68272 88 THR B N 1
ATOM 4828 C CA . THR B 1 88 ? 19.93369 24.24054 -2.24396 1.000 55.73949 88 THR B CA 1
ATOM 4829 C C . THR B 1 88 ? 18.91377 25.37710 -2.26843 1.000 45.83915 88 THR B C 1
ATOM 4830 O O . THR B 1 88 ? 17.81740 25.25222 -2.81153 1.000 45.11900 88 THR B O 1
ATOM 4841 N N . SER B 1 89 ? 19.29519 26.51145 -1.68688 1.000 44.59678 89 SER B N 1
ATOM 4842 C CA . SER B 1 89 ? 18.37701 27.63044 -1.54218 1.000 47.16840 89 SER B CA 1
ATOM 4843 C C . SER B 1 89 ? 17.99493 28.19659 -2.90756 1.000 45.27906 89 SER B C 1
ATOM 4844 O O . SER B 1 89 ? 18.74091 28.04956 -3.88707 1.000 48.93841 89 SER B O 1
ATOM 4852 N N . PRO B 1 90 ? 16.83282 28.84397 -3.00701 1.000 41.25505 90 PRO B N 1
ATOM 4853 C CA . PRO B 1 90 ? 16.45399 29.44308 -4.30439 1.000 42.81813 90 PRO B CA 1
ATOM 4854 C C . PRO B 1 90 ? 17.43122 30.49485 -4.77580 1.000 41.63696 90 PRO B C 1
ATOM 4855 O O . PRO B 1 90 ? 17.64101 30.62609 -5.98334 1.000 40.79608 90 PRO B O 1
ATOM 4866 N N . LYS B 1 91 ? 18.03826 31.26188 -3.86011 1.000 42.15555 91 LYS B N 1
ATOM 4867 C CA . LYS B 1 91 ? 18.96333 32.30305 -4.29908 1.000 44.91671 91 LYS B CA 1
ATOM 4868 C C . LYS B 1 91 ? 20.17769 31.72359 -5.00288 1.000 40.70484 91 LYS B C 1
ATOM 4869 O O . LYS B 1 91 ? 20.86732 32.45162 -5.72229 1.000 50.25968 91 LYS B O 1
ATOM 4888 N N . ASP B 1 92 ? 20.44792 30.43368 -4.82653 1.000 37.13486 92 ASP B N 1
ATOM 4889 C CA . ASP B 1 92 ? 21.56895 29.78421 -5.48615 1.000 45.66425 92 ASP B CA 1
ATOM 4890 C C . ASP B 1 92 ? 21.17098 29.12811 -6.80564 1.000 43.82940 92 ASP B C 1
ATOM 4891 O O . ASP B 1 92 ? 22.05395 28.76026 -7.58773 1.000 45.38528 92 ASP B O 1
ATOM 4900 N N . ARG B 1 93 ? 19.86636 29.02088 -7.08486 1.000 41.09924 93 ARG B N 1
ATOM 4901 C CA . ARG B 1 93 ? 19.35500 28.34357 -8.26261 1.000 43.55951 93 ARG B CA 1
ATOM 4902 C C . ARG B 1 93 ? 18.45233 29.20244 -9.13883 1.000 42.35959 93 ARG B C 1
ATOM 4903 O O . ARG B 1 93 ? 18.15744 28.79714 -10.27697 1.000 42.61120 93 ARG B O 1
ATOM 4924 N N . CYS B 1 94 ? 18.01637 30.36595 -8.65897 1.000 38.31600 94 CYS B N 1
ATOM 4925 C CA . CYS B 1 94 ? 16.98839 31.14360 -9.33586 1.000 39.28035 94 CYS B CA 1
ATOM 4926 C C . CYS B 1 94 ? 17.54814 32.49658 -9.74318 1.000 37.28727 94 CYS B C 1
ATOM 4927 O O . CYS B 1 94 ? 17.60297 33.42402 -8.93083 1.000 37.09893 94 CYS B O 1
ATOM 4934 N N . SER B 1 95 ? 17.93911 32.60399 -11.00900 1.000 36.37756 95 SER B N 1
ATOM 4935 C CA . SER B 1 95 ? 18.41711 33.86095 -11.55402 1.000 38.41042 95 SER B CA 1
ATOM 4936 C C . SER B 1 95 ? 17.22191 34.62642 -12.11233 1.000 43.17319 95 SER B C 1
ATOM 4937 O O . SER B 1 95 ? 16.49257 34.12183 -12.98292 1.000 48.10648 95 SER B O 1
ATOM 4945 N N . ALA B 1 96 ? 17.02865 35.84184 -11.62590 1.000 41.55052 96 ALA B N 1
ATOM 4946 C CA . ALA B 1 96 ? 16.02966 36.75839 -12.15819 1.000 43.10379 96 ALA B CA 1
ATOM 4947 C C . ALA B 1 96 ? 14.64188 36.12634 -12.31424 1.000 41.22650 96 ALA B C 1
ATOM 4948 O O . ALA B 1 96 ? 14.06050 36.15349 -13.39838 1.000 33.42649 96 ALA B O 1
ATOM 4955 N N . PRO B 1 97 ? 14.07035 35.59351 -11.23904 1.000 38.30464 97 PRO B N 1
ATOM 4956 C CA . PRO B 1 97 ? 12.66593 35.14851 -11.30108 1.000 40.11783 97 PRO B CA 1
ATOM 4957 C C . PRO B 1 97 ? 11.78300 36.28256 -11.79181 1.000 37.49735 97 PRO B C 1
ATOM 4958 O O . PRO B 1 97 ? 11.92213 37.42946 -11.33264 1.000 45.31836 97 PRO B O 1
ATOM 4969 N N . PRO B 1 98 ? 10.86471 36.01243 -12.68049 1.000 37.69558 98 PRO B N 1
ATOM 4970 C CA . PRO B 1 98 ? 10.10580 37.11564 -13.29684 1.000 37.08473 98 PRO B CA 1
ATOM 4971 C C . PRO B 1 98 ? 9.04779 37.67590 -12.36291 1.000 40.35519 98 PRO B C 1
ATOM 4972 O O . PRO B 1 98 ? 7.97416 37.08921 -12.20963 1.000 42.17410 98 PRO B O 1
ATOM 4983 N N . THR B 1 99 ? 9.34580 38.81179 -11.73462 1.000 40.19938 99 THR B N 1
ATOM 4984 C CA . THR B 1 99 ? 8.45367 39.41482 -10.74304 1.000 41.14686 99 THR B CA 1
ATOM 4985 C C . THR B 1 99 ? 7.46419 40.36378 -11.41655 1.000 41.13381 99 THR B C 1
ATOM 4986 O O . THR B 1 99 ? 7.38030 41.55226 -11.10946 1.000 41.47595 99 THR B O 1
ATOM 4997 N N . THR B 1 100 ? 6.68717 39.79732 -12.33432 1.000 40.30329 100 THR B N 1
ATOM 4998 C CA . THR B 1 100 ? 5.70269 40.52962 -13.11742 1.000 43.25272 100 THR B CA 1
ATOM 4999 C C . THR B 1 100 ? 4.30739 40.37415 -12.52241 1.000 44.10689 100 THR B C 1
ATOM 5000 O O . THR B 1 100 ? 4.01228 39.40830 -11.80941 1.000 44.35588 100 THR B O 1
ATOM 5011 N N . THR B 1 101 ? 3.43447 41.33814 -12.84565 1.000 40.36228 101 THR B N 1
ATOM 5012 C CA . THR B 1 101 ? 2.05067 41.26200 -12.38513 1.000 43.13381 101 THR B CA 1
ATOM 5013 C C . THR B 1 101 ? 1.46955 39.88663 -12.66988 1.000 43.00115 101 THR B C 1
ATOM 5014 O O . THR B 1 101 ? 0.77122 39.30561 -11.82977 1.000 43.62596 101 THR B O 1
ATOM 5025 N N . GLU B 1 102 ? 1.75627 39.35228 -13.86556 1.000 49.04249 102 GLU B N 1
ATOM 5026 C CA . GLU B 1 102 ? 1.22826 38.05108 -14.26839 1.000 51.21608 102 GLU B CA 1
ATOM 5027 C C . GLU B 1 102 ? 1.57202 36.95866 -13.26958 1.000 41.12284 102 GLU B C 1
ATOM 5028 O O . GLU B 1 102 ? 0.80595 36.00117 -13.09424 1.000 44.80869 102 GLU B O 1
ATOM 5040 N N . ASN B 1 103 ? 2.78314 37.00599 -12.72494 1.000 39.55093 103 ASN B N 1
ATOM 5041 C CA . ASN B 1 103 ? 3.28320 35.93455 -11.86457 1.000 41.77901 103 ASN B CA 1
ATOM 5042 C C . ASN B 1 103 ? 3.03052 36.18322 -10.38142 1.000 38.95708 103 ASN B C 1
ATOM 5043 O O . ASN B 1 103 ? 3.45676 35.36862 -9.56290 1.000 35.59393 103 ASN B O 1
ATOM 5054 N N . ALA B 1 104 ? 2.36663 37.28272 -10.01077 1.000 39.77981 104 ALA B N 1
ATOM 5055 C CA . ALA B 1 104 ? 2.26740 37.63907 -8.59325 1.000 40.60403 104 ALA B CA 1
ATOM 5056 C C . ALA B 1 104 ? 1.53256 36.56273 -7.79723 1.000 33.32443 104 ALA B C 1
ATOM 5057 O O . ALA B 1 104 ? 1.99838 36.13895 -6.74040 1.000 35.92520 104 ALA B O 1
ATOM 5064 N N . GLU B 1 105 ? 0.39357 36.08793 -8.30157 1.000 38.09062 105 GLU B N 1
ATOM 5065 C CA . GLU B 1 105 ? -0.34314 35.03884 -7.61025 1.000 36.67260 105 GLU B CA 1
ATOM 5066 C C . GLU B 1 105 ? 0.53951 33.82981 -7.33371 1.000 35.47609 105 GLU B C 1
ATOM 5067 O O . GLU B 1 105 ? 0.57572 33.30607 -6.21597 1.000 38.77214 105 GLU B O 1
ATOM 5079 N N . THR B 1 106 ? 1.24399 33.35538 -8.35387 1.000 38.00325 106 THR B N 1
ATOM 5080 C CA . THR B 1 106 ? 2.06896 32.16679 -8.18965 1.000 37.49915 106 THR B CA 1
ATOM 5081 C C . THR B 1 106 ? 3.16328 32.39606 -7.16246 1.000 34.38963 106 THR B C 1
ATOM 5082 O O . THR B 1 106 ? 3.44617 31.51361 -6.35093 1.000 32.31771 106 THR B O 1
ATOM 5093 N N . LEU B 1 107 ? 3.81388 33.55860 -7.20303 1.000 33.00898 107 LEU B N 1
ATOM 5094 C CA . LEU B 1 107 ? 4.90076 33.80696 -6.26848 1.000 29.65375 107 LEU B CA 1
ATOM 5095 C C . LEU B 1 107 ? 4.38561 33.81210 -4.83172 1.000 32.55113 107 LEU B C 1
ATOM 5096 O O . LEU B 1 107 ? 5.02177 33.23697 -3.93373 1.000 28.87464 107 LEU B O 1
ATOM 5112 N N . ALA B 1 108 ? 3.21393 34.42777 -4.60249 1.000 30.60807 108 ALA B N 1
ATOM 5113 C CA . ALA B 1 108 ? 2.63733 34.44301 -3.26086 1.000 30.59215 108 ALA B CA 1
ATOM 5114 C C . ALA B 1 108 ? 2.18068 33.05634 -2.81586 1.000 32.66393 108 ALA B C 1
ATOM 5115 O O . ALA B 1 108 ? 2.17806 32.75553 -1.61358 1.000 29.47163 108 ALA B O 1
ATOM 5122 N N . LEU B 1 109 ? 1.78093 32.20068 -3.75143 1.000 30.41408 109 LEU B N 1
ATOM 5123 C CA . LEU B 1 109 ? 1.42075 30.83005 -3.39783 1.000 32.90069 109 LEU B CA 1
ATOM 5124 C C . LEU B 1 109 ? 2.66582 29.98979 -3.12311 1.000 32.44448 109 LEU B C 1
ATOM 5125 O O . LEU B 1 109 ? 2.64525 29.12218 -2.24053 1.000 31.76523 109 LEU B O 1
ATOM 5141 N N . MET B 1 110 ? 3.75793 30.23609 -3.85057 1.000 33.55423 110 MET B N 1
ATOM 5142 C CA . MET B 1 110 ? 5.02214 29.58558 -3.51414 1.000 34.18493 110 MET B CA 1
ATOM 5143 C C . MET B 1 110 ? 5.46649 29.93134 -2.09282 1.000 30.43578 110 MET B C 1
ATOM 5144 O O . MET B 1 110 ? 6.03128 29.08311 -1.38966 1.000 29.47103 110 MET B O 1
ATOM 5158 N N . THR B 1 111 ? 5.28517 31.19211 -1.69647 1.000 27.61206 111 THR B N 1
ATOM 5159 C CA . THR B 1 111 ? 5.63476 31.62722 -0.35206 1.000 29.66229 111 THR B CA 1
ATOM 5160 C C . THR B 1 111 ? 4.85462 30.84279 0.69242 1.000 30.33101 111 THR B C 1
ATOM 5161 O O . THR B 1 111 ? 5.42111 30.35612 1.67788 1.000 30.76966 111 THR B O 1
ATOM 5172 N N . ARG B 1 112 ? 3.54761 30.70591 0.48014 1.000 30.74954 112 ARG B N 1
ATOM 5173 C CA . ARG B 1 112 ? 2.69382 29.96814 1.39643 1.000 31.46088 112 ARG B CA 1
ATOM 5174 C C . ARG B 1 112 ? 3.03356 28.48529 1.43538 1.000 30.12914 112 ARG B C 1
ATOM 5175 O O . ARG B 1 112 ? 2.93827 27.84804 2.49337 1.000 33.55278 112 ARG B O 1
ATOM 5196 N N . ALA B 1 113 ? 3.33969 27.90119 0.28759 1.000 30.42458 113 ALA B N 1
ATOM 5197 C CA . ALA B 1 113 ? 3.59955 26.46864 0.22344 1.000 36.00270 113 ALA B CA 1
ATOM 5198 C C . ALA B 1 113 ? 4.91105 26.11007 0.91164 1.000 31.80510 113 ALA B C 1
ATOM 5199 O O . ALA B 1 113 ? 5.01072 25.06979 1.55658 1.000 28.27660 113 ALA B O 1
ATOM 5206 N N . ILE B 1 114 ? 5.94879 26.92464 0.73609 1.000 33.43365 114 ILE B N 1
ATOM 5207 C CA . ILE B 1 114 ? 7.20715 26.67424 1.43157 1.000 32.33298 114 ILE B CA 1
ATOM 5208 C C . ILE B 1 114 ? 7.00480 26.83425 2.93869 1.000 32.43622 114 ILE B C 1
ATOM 5209 O O . ILE B 1 114 ? 7.49921 26.01932 3.74053 1.000 33.25423 114 ILE B O 1
ATOM 5225 N N . TYR B 1 115 ? 6.23394 27.85783 3.34095 1.000 28.74759 115 TYR B N 1
ATOM 5226 C CA . TYR B 1 115 ? 5.85773 27.99023 4.74570 1.000 31.72711 115 TYR B CA 1
ATOM 5227 C C . TYR B 1 115 ? 5.09622 26.76477 5.23444 1.000 35.93742 115 TYR B C 1
ATOM 5228 O O . TYR B 1 115 ? 5.37962 26.23556 6.31804 1.000 35.54870 115 TYR B O 1
ATOM 5246 N N . PHE B 1 116 ? 4.08765 26.33111 4.46708 1.000 37.95466 116 PHE B N 1
ATOM 5247 C CA . PHE B 1 116 ? 3.32934 25.12965 4.80737 1.000 35.52011 116 PHE B CA 1
ATOM 5248 C C . PHE B 1 116 ? 4.25993 23.95052 5.03104 1.000 38.33009 116 PHE B C 1
ATOM 5249 O O . PHE B 1 116 ? 4.02958 23.13667 5.90910 1.000 36.97000 116 PHE B O 1
ATOM 5266 N N . TYR B 1 117 ? 5.29443 23.80957 4.20298 1.000 39.18054 117 TYR B N 1
ATOM 5267 C CA . TYR B 1 117 ? 6.22068 22.69084 4.36436 1.000 42.86946 117 TYR B CA 1
ATOM 5268 C C . TYR B 1 117 ? 6.96148 22.77486 5.69857 1.000 41.11846 117 TYR B C 1
ATOM 5269 O O . TYR B 1 117 ? 7.00357 21.80459 6.46375 1.000 38.14150 117 TYR B O 1
ATOM 5287 N N . ALA B 1 118 ? 7.56798 23.92500 5.98483 1.000 39.43257 118 ALA B N 1
ATOM 5288 C CA . ALA B 1 118 ? 8.35490 24.06396 7.20433 1.000 41.46491 118 ALA B CA 1
ATOM 5289 C C . ALA B 1 118 ? 7.47124 23.98869 8.44225 1.000 38.99911 118 ALA B C 1
ATOM 5290 O O . ALA B 1 118 ? 7.76251 23.22810 9.37457 1.000 39.24934 118 ALA B O 1
ATOM 5297 N N . ASP B 1 119 ? 6.37769 24.75770 8.45713 1.000 39.40467 119 ASP B N 1
ATOM 5298 C CA . ASP B 1 119 ? 5.45393 24.75071 9.59151 1.000 40.63373 119 ASP B CA 1
ATOM 5299 C C . ASP B 1 119 ? 4.80687 23.38659 9.77170 1.000 38.68766 119 ASP B C 1
ATOM 5300 O O . ASP B 1 119 ? 4.52873 22.97522 10.90212 1.000 42.29845 119 ASP B O 1
ATOM 5309 N N . GLY B 1 120 ? 4.61327 22.63986 8.68254 1.000 41.69762 120 GLY B N 1
ATOM 5310 C CA . GLY B 1 120 ? 3.92950 21.36777 8.82180 1.000 40.30959 120 GLY B CA 1
ATOM 5311 C C . GLY B 1 120 ? 4.82313 20.19516 9.16210 1.000 43.59458 120 GLY B C 1
ATOM 5312 O O . GLY B 1 120 ? 4.39184 19.26750 9.87159 1.000 45.56477 120 GLY B O 1
ATOM 5316 N N . TYR B 1 121 ? 6.06863 20.21704 8.67225 1.000 39.67170 121 TYR B N 1
ATOM 5317 C CA . TYR B 1 121 ? 6.89370 19.02028 8.67818 1.000 44.53733 121 TYR B CA 1
ATOM 5318 C C . TYR B 1 121 ? 8.30249 19.20345 9.21916 1.000 42.47031 121 TYR B C 1
ATOM 5319 O O . TYR B 1 121 ? 8.97831 18.19395 9.43857 1.000 45.32801 121 TYR B O 1
ATOM 5337 N N . LEU B 1 122 ? 8.76859 20.43006 9.45409 1.000 41.79338 122 LEU B N 1
ATOM 5338 C CA . LEU B 1 122 ? 10.13777 20.64667 9.91256 1.000 43.35363 122 LEU B CA 1
ATOM 5339 C C . LEU B 1 122 ? 10.23071 21.13749 11.35634 1.000 46.61465 122 LEU B C 1
ATOM 5340 O O . LEU B 1 122 ? 11.28840 21.64505 11.76662 1.000 44.23513 122 LEU B O 1
ATOM 5356 N N . ARG B 1 123 ? 9.16014 20.99697 12.14247 1.000 48.13344 123 ARG B N 1
ATOM 5357 C CA . ARG B 1 123 ? 9.16177 21.55734 13.48916 1.000 45.20713 123 ARG B CA 1
ATOM 5358 C C . ARG B 1 123 ? 10.15090 20.87545 14.42582 1.000 53.62806 123 ARG B C 1
ATOM 5359 O O . ARG B 1 123 ? 10.42842 21.42704 15.50082 1.000 49.62624 123 ARG B O 1
ATOM 5380 N N . GLY B 1 124 ? 10.68097 19.70331 14.05232 1.000 50.16715 124 GLY B N 1
ATOM 5381 C CA . GLY B 1 124 ? 11.63994 18.97419 14.85789 1.000 54.14716 124 GLY B CA 1
ATOM 5382 C C . GLY B 1 124 ? 13.09447 19.14650 14.47177 1.000 55.09187 124 GLY B C 1
ATOM 5383 O O . GLY B 1 124 ? 13.96974 18.55596 15.11654 1.000 57.95200 124 GLY B O 1
ATOM 5387 N N . ASP B 1 125 ? 13.38271 19.98016 13.47173 1.000 50.72583 125 ASP B N 1
ATOM 5388 C CA . ASP B 1 125 ? 14.71311 20.12508 12.86866 1.000 55.61356 125 ASP B CA 1
ATOM 5389 C C . ASP B 1 125 ? 15.00019 21.62216 12.77235 1.000 47.94421 125 ASP B C 1
ATOM 5390 O O . ASP B 1 125 ? 14.65609 22.25442 11.78020 1.000 45.26683 125 ASP B O 1
ATOM 5399 N N . GLU B 1 126 ? 15.63283 22.18529 13.80669 1.000 52.17552 126 GLU B N 1
ATOM 5400 C CA . GLU B 1 126 ? 15.74336 23.63919 13.89857 1.000 52.89733 126 GLU B CA 1
ATOM 5401 C C . GLU B 1 126 ? 16.41816 24.22628 12.67361 1.000 47.50565 126 GLU B C 1
ATOM 5402 O O . GLU B 1 126 ? 16.02353 25.29522 12.19642 1.000 44.79587 126 GLU B O 1
ATOM 5414 N N . LYS B 1 127 ? 17.45252 23.55604 12.15839 1.000 51.38331 127 LYS B N 1
ATOM 5415 C CA . LYS B 1 127 ? 18.22776 24.13166 11.05572 1.000 50.91678 127 LYS B CA 1
ATOM 5416 C C . LYS B 1 127 ? 17.47309 24.05872 9.72833 1.000 48.02068 127 LYS B C 1
ATOM 5417 O O . LYS B 1 127 ? 17.48608 25.02452 8.94865 1.000 42.76929 127 LYS B O 1
ATOM 5436 N N . ALA B 1 128 ? 16.80314 22.94071 9.44568 1.000 45.36286 128 ALA B N 1
ATOM 5437 C CA . ALA B 1 128 ? 16.00169 22.87709 8.22688 1.000 48.87920 128 ALA B CA 1
ATOM 5438 C C . ALA B 1 128 ? 14.82984 23.85086 8.30132 1.000 45.57152 128 ALA B C 1
ATOM 5439 O O . ALA B 1 128 ? 14.56217 24.58440 7.34009 1.000 39.59435 128 ALA B O 1
ATOM 5446 N N . TYR B 1 129 ? 14.12293 23.86682 9.44267 1.000 41.21773 129 TYR B N 1
ATOM 5447 C CA . TYR B 1 129 ? 13.01394 24.79973 9.67763 1.000 38.42313 129 TYR B CA 1
ATOM 5448 C C . TYR B 1 129 ? 13.42397 26.23746 9.37891 1.000 39.74721 129 TYR B C 1
ATOM 5449 O O . TYR B 1 129 ? 12.68282 27.00239 8.74527 1.000 35.85108 129 TYR B O 1
ATOM 5467 N N . LEU B 1 130 ? 14.58668 26.64473 9.87571 1.000 37.84585 130 LEU B N 1
ATOM 5468 C CA . LEU B 1 130 ? 15.04643 28.00709 9.63005 1.000 38.20012 130 LEU B CA 1
ATOM 5469 C C . LEU B 1 130 ? 15.42864 28.19324 8.16438 1.000 40.27522 130 LEU B C 1
ATOM 5470 O O . LEU B 1 130 ? 15.15736 29.24567 7.57827 1.000 36.04151 130 LEU B O 1
ATOM 5486 N N . ASP B 1 131 ? 16.05692 27.18380 7.56245 1.000 39.04937 131 ASP B N 1
ATOM 5487 C CA . ASP B 1 131 ? 16.37729 27.23026 6.13357 1.000 37.84861 131 ASP B CA 1
ATOM 5488 C C . ASP B 1 131 ? 15.13005 27.49620 5.30547 1.000 35.22064 131 ASP B C 1
ATOM 5489 O O . ASP B 1 131 ? 15.03817 28.50436 4.61075 1.000 32.55175 131 ASP B O 1
ATOM 5498 N N . TYR B 1 132 ? 14.12831 26.62931 5.41351 1.000 37.38845 132 TYR B N 1
ATOM 5499 C CA . TYR B 1 132 ? 12.95935 26.77419 4.55775 1.000 32.51160 132 TYR B CA 1
ATOM 5500 C C . TYR B 1 132 ? 12.10371 27.97440 4.92656 1.000 33.22060 132 TYR B C 1
ATOM 5501 O O . TYR B 1 132 ? 11.54128 28.59658 4.04130 1.000 29.73347 132 TYR B O 1
ATOM 5519 N N . MET B 1 133 ? 11.98273 28.34716 6.20409 1.000 32.72723 133 MET B N 1
ATOM 5520 C CA . MET B 1 133 ? 11.28901 29.60714 6.49095 1.000 27.69902 133 MET B CA 1
ATOM 5521 C C . MET B 1 133 ? 11.97387 30.76316 5.76104 1.000 32.51701 133 MET B C 1
ATOM 5522 O O . MET B 1 133 ? 11.31671 31.65284 5.20533 1.000 29.86692 133 MET B O 1
ATOM 5536 N N . ASP B 1 134 ? 13.30406 30.74790 5.71398 1.000 34.12250 134 ASP B N 1
ATOM 5537 C CA . ASP B 1 134 ? 14.02484 31.81969 5.03402 1.000 31.51196 134 ASP B CA 1
ATOM 5538 C C . ASP B 1 134 ? 13.81413 31.76274 3.52690 1.000 29.55010 134 ASP B C 1
ATOM 5539 O O . ASP B 1 134 ? 13.79384 32.80741 2.85730 1.000 31.53365 134 ASP B O 1
ATOM 5548 N N . ARG B 1 135 ? 13.64593 30.55858 2.97605 1.000 29.96216 135 ARG B N 1
ATOM 5549 C CA . ARG B 1 135 ? 13.31607 30.45376 1.56062 1.000 28.57167 135 ARG B CA 1
ATOM 5550 C C . ARG B 1 135 ? 11.95312 31.07395 1.27890 1.000 31.31392 135 ARG B C 1
ATOM 5551 O O . ARG B 1 135 ? 11.74803 31.69941 0.23185 1.000 32.26198 135 ARG B O 1
ATOM 5572 N N . ALA B 1 136 ? 10.99234 30.85651 2.17688 1.000 29.88070 136 ALA B N 1
ATOM 5573 C CA . ALA B 1 136 ? 9.67504 31.46631 2.02248 1.000 28.92288 136 ALA B CA 1
ATOM 5574 C C . ALA B 1 136 ? 9.75967 32.98128 2.10294 1.000 29.51009 136 ALA B C 1
ATOM 5575 O O . ALA B 1 136 ? 9.10846 33.69197 1.32122 1.000 28.30291 136 ALA B O 1
ATOM 5582 N N . VAL B 1 137 ? 10.55061 33.50505 3.04033 1.000 28.55926 137 VAL B N 1
ATOM 5583 C CA . VAL B 1 137 ? 10.78512 34.94768 3.08106 1.000 29.18007 137 VAL B CA 1
ATOM 5584 C C . VAL B 1 137 ? 11.37729 35.42814 1.75795 1.000 28.63906 137 VAL B C 1
ATOM 5585 O O . VAL B 1 137 ? 10.99217 36.48043 1.23603 1.000 26.59548 137 VAL B O 1
ATOM 5598 N N . TRP B 1 138 ? 12.34478 34.68283 1.21874 1.000 26.07577 138 TRP B N 1
ATOM 5599 C CA . TRP B 1 138 ? 13.02184 35.09903 -0.00551 1.000 29.80845 138 TRP B CA 1
ATOM 5600 C C . TRP B 1 138 ? 12.04594 35.18722 -1.18291 1.000 27.84240 138 TRP B C 1
ATOM 5601 O O . TRP B 1 138 ? 12.02120 36.19008 -1.91129 1.000 28.37510 138 TRP B O 1
ATOM 5622 N N . TRP B 1 139 ? 11.24270 34.14203 -1.39269 1.000 27.21187 139 TRP B N 1
ATOM 5623 C CA . TRP B 1 139 ? 10.22586 34.20831 -2.44704 1.000 29.47157 139 TRP B CA 1
ATOM 5624 C C . TRP B 1 139 ? 9.15346 35.24064 -2.12284 1.000 31.67702 139 TRP B C 1
ATOM 5625 O O . TRP B 1 139 ? 8.55911 35.83310 -3.02799 1.000 25.43225 139 TRP B O 1
ATOM 5646 N N . GLY B 1 140 ? 8.88429 35.45724 -0.83386 1.000 26.05494 140 GLY B N 1
ATOM 5647 C CA . GLY B 1 140 ? 7.87851 36.43171 -0.45006 1.000 26.64003 140 GLY B CA 1
ATOM 5648 C C . GLY B 1 140 ? 8.26754 37.85168 -0.79719 1.000 25.85665 140 GLY B C 1
ATOM 5649 O O . GLY B 1 140 ? 7.40754 38.67230 -1.15839 1.000 26.78099 140 GLY B O 1
ATOM 5653 N N . GLU B 1 141 ? 9.55744 38.17254 -0.68749 1.000 24.15080 141 GLU B N 1
ATOM 5654 C CA . GLU B 1 141 ? 10.01667 39.48535 -1.14016 1.000 26.48973 141 GLU B CA 1
ATOM 5655 C C . GLU B 1 141 ? 9.69444 39.68466 -2.62077 1.000 30.32002 141 GLU B C 1
ATOM 5656 O O . GLU B 1 141 ? 9.29841 40.77646 -3.05774 1.000 28.70550 141 GLU B O 1
ATOM 5668 N N . ARG B 1 142 ? 9.88108 38.63266 -3.41462 1.000 29.58986 142 ARG B N 1
ATOM 5669 C CA . ARG B 1 142 ? 9.60639 38.70704 -4.84909 1.000 27.31454 142 ARG B CA 1
ATOM 5670 C C . ARG B 1 142 ? 8.11081 38.76698 -5.11759 1.000 28.47003 142 ARG B C 1
ATOM 5671 O O . ARG B 1 142 ? 7.66456 39.52959 -5.97952 1.000 26.47596 142 ARG B O 1
ATOM 5692 N N . ALA B 1 143 ? 7.31176 38.02911 -4.33510 1.000 28.69803 143 ALA B N 1
ATOM 5693 C CA . ALA B 1 143 ? 5.85836 38.10243 -4.46763 1.000 30.33759 143 ALA B CA 1
ATOM 5694 C C . ALA B 1 143 ? 5.33504 39.50469 -4.17120 1.000 34.17006 143 ALA B C 1
ATOM 5695 O O . ALA B 1 143 ? 4.37162 39.97217 -4.80187 1.000 33.05255 143 ALA B O 1
ATOM 5702 N N . LEU B 1 144 ? 5.96299 40.19760 -3.21874 1.000 25.03341 144 LEU B N 1
ATOM 5703 C CA . LEU B 1 144 ? 5.54255 41.56594 -2.92500 1.000 29.77297 144 LEU B CA 1
ATOM 5704 C C . LEU B 1 144 ? 5.86753 42.50120 -4.09298 1.000 31.33300 144 LEU B C 1
ATOM 5705 O O . LEU B 1 144 ? 5.04255 43.34160 -4.47408 1.000 31.40327 144 LEU B O 1
ATOM 5721 N N . ILE B 1 145 ? 7.08113 42.39604 -4.64795 1.000 31.05781 145 ILE B N 1
ATOM 5722 C CA . ILE B 1 145 ? 7.45876 43.25349 -5.77714 1.000 37.98400 145 ILE B CA 1
ATOM 5723 C C . ILE B 1 145 ? 6.56567 42.97728 -6.98157 1.000 37.52201 145 ILE B C 1
ATOM 5724 O O . ILE B 1 145 ? 6.13582 43.90186 -7.68395 1.000 37.18568 145 ILE B O 1
ATOM 5740 N N . ALA B 1 146 ? 6.26832 41.70260 -7.24330 1.000 38.34900 146 ALA B N 1
ATOM 5741 C CA . ALA B 1 146 ? 5.41210 41.37317 -8.38109 1.000 33.86708 146 ALA B CA 1
ATOM 5742 C C . ALA B 1 146 ? 4.00507 41.93274 -8.19499 1.000 39.63256 146 ALA B C 1
ATOM 5743 O O . ALA B 1 146 ? 3.39876 42.43395 -9.14745 1.000 32.37183 146 ALA B O 1
ATOM 5750 N N . ALA B 1 147 ? 3.47403 41.88710 -6.96231 1.000 35.13917 147 ALA B N 1
ATOM 5751 C CA . ALA B 1 147 ? 2.10298 42.33439 -6.74276 1.000 32.26416 147 ALA B CA 1
ATOM 5752 C C . ALA B 1 147 ? 1.98486 43.85398 -6.69064 1.000 40.75268 147 ALA B C 1
ATOM 5753 O O . ALA B 1 147 ? 0.87304 44.38142 -6.84091 1.000 34.32067 147 ALA B O 1
ATOM 5760 N N . SER B 1 148 ? 3.09820 44.56580 -6.50637 1.000 38.29513 148 SER B N 1
ATOM 5761 C CA . SER B 1 148 ? 3.06051 45.99153 -6.18041 1.000 41.93556 148 SER B CA 1
ATOM 5762 C C . SER B 1 148 ? 4.31768 46.65402 -6.70212 1.000 47.40163 148 SER B C 1
ATOM 5763 O O . SER B 1 148 ? 5.33824 46.72711 -6.00102 1.000 48.41250 148 SER B O 1
ATOM 5771 N N . PRO B 1 149 ? 4.29356 47.13589 -7.94980 1.000 51.01958 149 PRO B N 1
ATOM 5772 C CA . PRO B 1 149 ? 5.43620 47.92770 -8.44044 1.000 55.84312 149 PRO B CA 1
ATOM 5773 C C . PRO B 1 149 ? 5.65350 49.21557 -7.65588 1.000 57.29757 149 PRO B C 1
ATOM 5774 O O . PRO B 1 149 ? 6.78076 49.72436 -7.62750 1.000 56.94916 149 PRO B O 1
ATOM 5785 N N . GLU B 1 150 ? 4.60393 49.75935 -7.02676 1.000 56.16599 150 GLU B N 1
ATOM 5786 C CA . GLU B 1 150 ? 4.76488 50.93657 -6.17596 1.000 61.57752 150 GLU B CA 1
ATOM 5787 C C . GLU B 1 150 ? 5.64102 50.62863 -4.96135 1.000 58.57449 150 GLU B C 1
ATOM 5788 O O . GLU B 1 150 ? 6.48050 51.44553 -4.55874 1.000 53.83185 150 GLU B O 1
ATOM 5800 N N . PHE B 1 151 ? 5.43659 49.46298 -4.34836 1.000 53.38563 151 PHE B N 1
ATOM 5801 C CA . PHE B 1 151 ? 6.29749 49.02328 -3.25549 1.000 48.38328 151 PHE B CA 1
ATOM 5802 C C . PHE B 1 151 ? 7.74982 48.94128 -3.70483 1.000 50.40065 151 PHE B C 1
ATOM 5803 O O . PHE B 1 151 ? 8.64091 49.49773 -3.05624 1.000 51.42648 151 PHE B O 1
ATOM 5820 N N . GLY B 1 152 ? 7.99513 48.29831 -4.84732 1.000 54.44427 152 GLY B N 1
ATOM 5821 C CA . GLY B 1 152 ? 9.34844 48.22982 -5.37222 1.000 53.87049 152 GLY B CA 1
ATOM 5822 C C . GLY B 1 152 ? 9.97835 49.59904 -5.56074 1.000 64.19243 152 GLY B C 1
ATOM 5823 O O . GLY B 1 152 ? 11.11619 49.83798 -5.14149 1.000 65.80323 152 GLY B O 1
ATOM 5827 N N . GLU B 1 153 ? 9.24465 50.52108 -6.18990 1.000 61.25011 153 GLU B N 1
ATOM 5828 C CA . GLU B 1 153 ? 9.80009 51.84337 -6.47056 1.000 66.86156 153 GLU B CA 1
ATOM 5829 C C . GLU B 1 153 ? 10.13642 52.58710 -5.18318 1.000 67.33285 153 GLU B C 1
ATOM 5830 O O . GLU B 1 153 ? 11.24138 53.12273 -5.03143 1.000 69.78690 153 GLU B O 1
ATOM 5842 N N . ALA B 1 154 ? 9.18252 52.64823 -4.24851 1.000 62.17858 154 ALA B N 1
ATOM 5843 C CA . ALA B 1 154 ? 9.43482 53.31921 -2.97716 1.000 66.06754 154 ALA B CA 1
ATOM 5844 C C . ALA B 1 154 ? 10.69053 52.77012 -2.31816 1.000 70.61114 154 ALA B C 1
ATOM 5845 O O . ALA B 1 154 ? 11.53417 53.53167 -1.82652 1.000 71.30358 154 ALA B O 1
ATOM 5852 N N . MET B 1 155 ? 10.83070 51.44206 -2.30649 1.000 69.38333 155 MET B N 1
ATOM 5853 C CA . MET B 1 155 ? 12.02615 50.82326 -1.74449 1.000 73.30882 155 MET B CA 1
ATOM 5854 C C . MET B 1 155 ? 13.28125 51.32598 -2.44515 1.000 79.76645 155 MET B C 1
ATOM 5855 O O . MET B 1 155 ? 14.30123 51.58306 -1.79411 1.000 79.94376 155 MET B O 1
ATOM 5869 N N . ARG B 1 156 ? 13.22209 51.47229 -3.77144 1.000 81.17707 156 ARG B N 1
ATOM 5870 C CA . ARG B 1 156 ? 14.36049 51.97273 -4.53296 1.000 92.72076 156 ARG B CA 1
ATOM 5871 C C . ARG B 1 156 ? 14.60766 53.46044 -4.30634 1.000 96.55449 156 ARG B C 1
ATOM 5872 O O . ARG B 1 156 ? 15.71778 53.93634 -4.56897 1.000 107.11000 156 ARG B O 1
ATOM 5893 N N . ASN B 1 157 ? 13.60181 54.20533 -3.84723 1.000 90.50963 157 ASN B N 1
ATOM 5894 C CA . ASN B 1 157 ? 13.75387 55.61779 -3.52729 1.000 92.08178 157 ASN B CA 1
ATOM 5895 C C . ASN B 1 157 ? 14.11160 55.84754 -2.06140 1.000 91.16413 157 ASN B C 1
ATOM 5896 O O . ASN B 1 157 ? 13.81550 56.92112 -1.52380 1.000 103.75775 157 ASN B O 1
ATOM 5907 N N . LYS B 1 158 ? 14.72235 54.85842 -1.41160 1.000 87.23072 158 LYS B N 1
ATOM 5908 C CA . LYS B 1 158 ? 15.16002 54.93785 -0.02321 1.000 88.79263 158 LYS B CA 1
ATOM 5909 C C . LYS B 1 158 ? 14.00686 55.03705 0.97581 1.000 80.46760 158 LYS B C 1
ATOM 5910 O O . LYS B 1 158 ? 14.22389 55.38955 2.13671 1.000 80.55695 158 LYS B O 1
ATOM 5929 N N . THR B 1 159 ? 12.78041 54.73403 0.56004 1.000 70.02632 159 THR B N 1
ATOM 5930 C CA . THR B 1 159 ? 11.67495 54.60870 1.50025 1.000 66.19383 159 THR B CA 1
ATOM 5931 C C . THR B 1 159 ? 11.80331 53.28999 2.25487 1.000 63.31209 159 THR B C 1
ATOM 5932 O O . THR B 1 159 ? 11.95154 52.22751 1.64178 1.000 64.73621 159 THR B O 1
ATOM 5943 N N . LYS B 1 160 ? 11.73643 53.35810 3.58392 1.000 63.80531 160 LYS B N 1
ATOM 5944 C CA . LYS B 1 160 ? 11.91711 52.17034 4.40693 1.000 62.91507 160 LYS B CA 1
ATOM 5945 C C . LYS B 1 160 ? 10.69008 51.26117 4.31868 1.000 56.66459 160 LYS B C 1
ATOM 5946 O O . LYS B 1 160 ? 9.57227 51.70833 4.03420 1.000 51.54777 160 LYS B O 1
ATOM 5965 N N . TYR B 1 161 ? 10.91758 49.96409 4.57175 1.000 54.52268 161 TYR B N 1
ATOM 5966 C CA . TYR B 1 161 ? 9.85386 48.97100 4.45180 1.000 46.07783 161 TYR B CA 1
ATOM 5967 C C . TYR B 1 161 ? 8.64343 49.36705 5.28582 1.000 53.85554 161 TYR B C 1
ATOM 5968 O O . TYR B 1 161 ? 7.50390 49.26297 4.81219 1.000 49.28859 161 TYR B O 1
ATOM 5986 N N . HIS B 1 162 ? 8.87850 49.84543 6.52309 1.000 55.95089 162 HIS B N 1
ATOM 5987 C CA . HIS B 1 162 ? 7.78336 50.21829 7.41335 1.000 58.09640 162 HIS B CA 1
ATOM 5988 C C . HIS B 1 162 ? 6.75784 51.10981 6.73831 1.000 59.07834 162 HIS B C 1
ATOM 5989 O O . HIS B 1 162 ? 5.56879 51.07387 7.08452 1.000 50.49779 162 HIS B O 1
ATOM 6003 N N . GLU B 1 163 ? 7.21887 51.98028 5.83792 1.000 62.98192 163 GLU B N 1
ATOM 6004 C CA . GLU B 1 163 ? 6.38516 52.91730 5.09685 1.000 62.98405 163 GLU B CA 1
ATOM 6005 C C . GLU B 1 163 ? 6.00218 52.38373 3.72893 1.000 56.18577 163 GLU B C 1
ATOM 6006 O O . GLU B 1 163 ? 4.85656 52.54750 3.30195 1.000 59.30325 163 GLU B O 1
ATOM 6018 N N . ALA B 1 164 ? 6.94788 51.74436 3.04057 1.000 54.01160 164 ALA B N 1
ATOM 6019 C CA . ALA B 1 164 ? 6.67929 51.22574 1.70544 1.000 49.81903 164 ALA B CA 1
ATOM 6020 C C . ALA B 1 164 ? 5.58587 50.16854 1.73995 1.000 48.78156 164 ALA B C 1
ATOM 6021 O O . ALA B 1 164 ? 4.74789 50.10460 0.83361 1.000 48.54544 164 ALA B O 1
ATOM 6028 N N . ILE B 1 165 ? 5.56472 49.33412 2.78464 1.000 45.44083 165 ILE B N 1
ATOM 6029 C CA . ILE B 1 165 ? 4.58285 48.25880 2.83737 1.000 44.59402 165 ILE B CA 1
ATOM 6030 C C . ILE B 1 165 ? 3.16744 48.80969 2.88486 1.000 41.73561 165 ILE B C 1
ATOM 6031 O O . ILE B 1 165 ? 2.21921 48.12515 2.49198 1.000 40.77136 165 ILE B O 1
ATOM 6047 N N . ALA B 1 166 ? 3.00097 50.04393 3.35331 1.000 48.67389 166 ALA B N 1
ATOM 6048 C CA . ALA B 1 166 ? 1.67268 50.63359 3.45207 1.000 47.32803 166 ALA B CA 1
ATOM 6049 C C . ALA B 1 166 ? 1.07997 50.99930 2.09557 1.000 53.79122 166 ALA B C 1
ATOM 6050 O O . ALA B 1 166 ? -0.13692 51.19586 2.00931 1.000 54.89205 166 ALA B O 1
ATOM 6057 N N . THR B 1 167 ? 1.89859 51.10334 1.03926 1.000 53.08136 167 THR B N 1
ATOM 6058 C CA . THR B 1 167 ? 1.36246 51.41602 -0.27965 1.000 52.93423 167 THR B CA 1
ATOM 6059 C C . THR B 1 167 ? 0.83799 50.18479 -1.00819 1.000 55.84723 167 THR B C 1
ATOM 6060 O O . THR B 1 167 ? 0.22062 50.32836 -2.07485 1.000 57.10700 167 THR B O 1
ATOM 6071 N N . VAL B 1 168 ? 1.08811 48.98440 -0.47723 1.000 49.58842 168 VAL B N 1
ATOM 6072 C CA . VAL B 1 168 ? 0.63340 47.77066 -1.14103 1.000 48.45705 168 VAL B CA 1
ATOM 6073 C C . VAL B 1 168 ? -0.88340 47.68426 -1.04584 1.000 50.50037 168 VAL B C 1
ATOM 6074 O O . VAL B 1 168 ? -1.47621 47.94693 0.01435 1.000 41.98831 168 VAL B O 1
ATOM 6087 N N . GLY B 1 169 ? -1.51677 47.32448 -2.16577 1.000 41.33998 169 GLY B N 1
ATOM 6088 C CA . GLY B 1 169 ? -2.95504 47.23716 -2.25644 1.000 42.81053 169 GLY B CA 1
ATOM 6089 C C . GLY B 1 169 ? -3.46196 45.80886 -2.14020 1.000 41.22542 169 GLY B C 1
ATOM 6090 O O . GLY B 1 169 ? -2.72769 44.86449 -1.83795 1.000 41.87036 169 GLY B O 1
ATOM 6094 N N . ILE B 1 170 ? -4.76238 45.65970 -2.39845 1.000 44.87426 170 ILE B N 1
ATOM 6095 C CA . ILE B 1 170 ? -5.43648 44.40303 -2.09134 1.000 42.42718 170 ILE B CA 1
ATOM 6096 C C . ILE B 1 170 ? -4.81958 43.23924 -2.85639 1.000 42.93807 170 ILE B C 1
ATOM 6097 O O . ILE B 1 170 ? -4.80458 42.10444 -2.35856 1.000 40.13870 170 ILE B O 1
ATOM 6113 N N . ALA B 1 171 ? -4.27115 43.49252 -4.05111 1.000 41.75025 171 ALA B N 1
ATOM 6114 C CA . ALA B 1 171 ? -3.70703 42.40675 -4.84514 1.000 41.65501 171 ALA B CA 1
ATOM 6115 C C . ALA B 1 171 ? -2.41747 41.86013 -4.24737 1.000 42.97366 171 ALA B C 1
ATOM 6116 O O . ALA B 1 171 ? -1.99655 40.75264 -4.61852 1.000 38.07484 171 ALA B O 1
ATOM 6123 N N . GLY B 1 172 ? -1.77806 42.61016 -3.35303 1.000 36.11571 172 GLY B N 1
ATOM 6124 C CA . GLY B 1 172 ? -0.60121 42.13921 -2.66063 1.000 34.64934 172 GLY B CA 1
ATOM 6125 C C . GLY B 1 172 ? -0.87834 41.60426 -1.27995 1.000 31.39253 172 GLY B C 1
ATOM 6126 O O . GLY B 1 172 ? 0.07642 41.31477 -0.54962 1.000 31.94989 172 GLY B O 1
ATOM 6130 N N . LEU B 1 173 ? -2.14665 41.44945 -0.89907 1.000 33.87858 173 LEU B N 1
ATOM 6131 C CA . LEU B 1 173 ? -2.46449 40.98268 0.45140 1.000 35.06435 173 LEU B CA 1
ATOM 6132 C C . LEU B 1 173 ? -1.98503 39.55969 0.70041 1.000 30.56226 173 LEU B C 1
ATOM 6133 O O . LEU B 1 173 ? -1.39791 39.30159 1.77170 1.000 34.66224 173 LEU B O 1
ATOM 6149 N N . PRO B 1 174 ? -2.20544 38.59676 -0.20208 1.000 33.90652 174 PRO B N 1
ATOM 6150 C CA . PRO B 1 174 ? -1.62021 37.26223 0.01426 1.000 32.61471 174 PRO B CA 1
ATOM 6151 C C . PRO B 1 174 ? -0.11017 37.31617 0.17075 1.000 30.73201 174 PRO B C 1
ATOM 6152 O O . PRO B 1 174 ? 0.44571 36.65064 1.05063 1.000 29.96336 174 PRO B O 1
ATOM 6163 N N . ALA B 1 175 ? 0.57200 38.10107 -0.67315 1.000 29.53748 175 ALA B N 1
ATOM 6164 C CA . ALA B 1 175 ? 2.02204 38.20003 -0.57789 1.000 27.73102 175 ALA B CA 1
ATOM 6165 C C . ALA B 1 175 ? 2.46485 38.75135 0.76671 1.000 29.22395 175 ALA B C 1
ATOM 6166 O O . ALA B 1 175 ? 3.40043 38.23078 1.37624 1.000 25.62908 175 ALA B O 1
ATOM 6173 N N . MET B 1 176 ? 1.81278 39.80410 1.24569 1.000 28.20688 176 MET B N 1
ATOM 6174 C CA . MET B 1 176 ? 2.25715 40.39955 2.49138 1.000 28.47729 176 MET B CA 1
ATOM 6175 C C . MET B 1 176 ? 1.90996 39.49535 3.66777 1.000 29.27450 176 MET B C 1
ATOM 6176 O O . MET B 1 176 ? 2.70792 39.36658 4.60358 1.000 30.06221 176 MET B O 1
ATOM 6190 N N . TYR B 1 177 ? 0.74711 38.83696 3.62220 1.000 24.92988 177 TYR B N 1
ATOM 6191 C CA . TYR B 1 177 ? 0.35468 37.94970 4.71216 1.000 29.19447 177 TYR B CA 1
ATOM 6192 C C . TYR B 1 177 ? 1.30940 36.77024 4.83115 1.000 28.72010 177 TYR B C 1
ATOM 6193 O O . TYR B 1 177 ? 1.78947 36.44714 5.92179 1.000 24.79808 177 TYR B O 1
ATOM 6211 N N . TRP B 1 178 ? 1.58672 36.09456 3.72281 1.000 26.49484 178 TRP B N 1
ATOM 6212 C CA . TRP B 1 178 ? 2.43420 34.90864 3.81628 1.000 24.02446 178 TRP B CA 1
ATOM 6213 C C . TRP B 1 178 ? 3.88501 35.29153 4.02856 1.000 23.96088 178 TRP B C 1
ATOM 6214 O O . TRP B 1 178 ? 4.60592 34.56401 4.69044 1.000 23.63115 178 TRP B O 1
ATOM 6235 N N . TYR B 1 179 ? 4.31992 36.43801 3.51516 1.000 25.11666 179 TYR B N 1
ATOM 6236 C CA . TYR B 1 179 ? 5.66164 36.92909 3.80711 1.000 21.93168 179 TYR B CA 1
ATOM 6237 C C . TYR B 1 179 ? 5.83051 37.13675 5.30372 1.000 25.27224 179 TYR B C 1
ATOM 6238 O O . TYR B 1 179 ? 6.82876 36.71428 5.89268 1.000 24.69368 179 TYR B O 1
ATOM 6256 N N . ALA B 1 180 ? 4.86806 37.83205 5.91053 1.000 24.13146 180 ALA B N 1
ATOM 6257 C CA . ALA B 1 180 ? 4.91823 38.14260 7.33180 1.000 27.10489 180 ALA B CA 1
ATOM 6258 C C . ALA B 1 180 ? 4.80364 36.89116 8.16507 1.000 25.56596 180 ALA B C 1
ATOM 6259 O O . ALA B 1 180 ? 5.40562 36.80590 9.24230 1.000 25.60506 180 ALA B O 1
ATOM 6266 N N . THR B 1 181 ? 4.06698 35.90426 7.66512 1.000 25.74635 181 THR B N 1
ATOM 6267 C CA . THR B 1 181 ? 3.92487 34.64832 8.38738 1.000 29.03484 181 THR B CA 1
ATOM 6268 C C . THR B 1 181 ? 5.24929 33.90198 8.43470 1.000 30.57900 181 THR B C 1
ATOM 6269 O O . THR B 1 181 ? 5.69972 33.49512 9.52199 1.000 26.35603 181 THR B O 1
ATOM 6280 N N . ALA B 1 182 ? 5.91193 33.76477 7.27224 1.000 27.42886 182 ALA B N 1
ATOM 6281 C CA . ALA B 1 182 ? 7.22074 33.12299 7.23542 1.000 28.50570 182 ALA B CA 1
ATOM 6282 C C . ALA B 1 182 ? 8.25415 33.94893 7.99170 1.000 26.14703 182 ALA B C 1
ATOM 6283 O O . ALA B 1 182 ? 9.11947 33.39557 8.68588 1.000 30.29539 182 ALA B O 1
ATOM 6290 N N . LEU B 1 183 ? 8.19466 35.27376 7.86298 1.000 27.50205 183 LEU B N 1
ATOM 6291 C CA . LEU B 1 183 ? 9.17168 36.11370 8.54574 1.000 25.11673 183 LEU B CA 1
ATOM 6292 C C . LEU B 1 183 ? 9.00962 36.02129 10.06074 1.000 25.59031 183 LEU B C 1
ATOM 6293 O O . LEU B 1 183 ? 10.00112 35.91182 10.79511 1.000 28.32805 183 LEU B O 1
ATOM 6309 N N . GLY B 1 184 ? 7.76693 36.04588 10.53735 1.000 26.68710 184 GLY B N 1
ATOM 6310 C CA . GLY B 1 184 ? 7.52424 35.89326 11.96636 1.000 31.59643 184 GLY B CA 1
ATOM 6311 C C . GLY B 1 184 ? 8.04650 34.57871 12.51789 1.000 31.62679 184 GLY B C 1
ATOM 6312 O O . GLY B 1 184 ? 8.80621 34.55339 13.49104 1.000 27.69908 184 GLY B O 1
ATOM 6316 N N . LYS B 1 185 ? 7.65011 33.45625 11.90780 1.000 34.77979 185 LYS B N 1
ATOM 6317 C CA . LYS B 1 185 ? 8.09032 32.17078 12.45090 1.000 32.33726 185 LYS B CA 1
ATOM 6318 C C . LYS B 1 185 ? 9.58703 31.98144 12.25524 1.000 32.30669 185 LYS B C 1
ATOM 6319 O O . LYS B 1 185 ? 10.24036 31.32282 13.06880 1.000 33.37565 185 LYS B O 1
ATOM 6338 N N . TRP B 1 186 ? 10.15516 32.53042 11.17806 1.000 31.06139 186 TRP B N 1
ATOM 6339 C CA . TRP B 1 186 ? 11.60889 32.48684 11.03068 1.000 32.58020 186 TRP B CA 1
ATOM 6340 C C . TRP B 1 186 ? 12.27444 33.22134 12.18885 1.000 34.99067 186 TRP B C 1
ATOM 6341 O O . TRP B 1 186 ? 13.19921 32.70477 12.83139 1.000 32.22167 186 TRP B O 1
ATOM 6362 N N . ALA B 1 187 ? 11.81221 34.44335 12.45634 1.000 33.10635 187 ALA B N 1
ATOM 6363 C CA . ALA B 1 187 ? 12.42153 35.29055 13.46495 1.000 33.34200 187 ALA B CA 1
ATOM 6364 C C . ALA B 1 187 ? 12.22545 34.70700 14.85590 1.000 33.90761 187 ALA B C 1
ATOM 6365 O O . ALA B 1 187 ? 13.14661 34.74108 15.67630 1.000 38.17900 187 ALA B O 1
ATOM 6372 N N . ARG B 1 188 ? 11.04600 34.13637 15.13112 1.000 35.54272 188 ARG B N 1
ATOM 6373 C CA . ARG B 1 188 ? 10.79093 33.56546 16.45762 1.000 35.71151 188 ARG B CA 1
ATOM 6374 C C . ARG B 1 188 ? 11.69811 32.36838 16.72078 1.000 38.76555 188 ARG B C 1
ATOM 6375 O O . ARG B 1 188 ? 12.29572 32.24312 17.80015 1.000 40.17962 188 ARG B O 1
ATOM 6396 N N . ALA B 1 189 ? 11.82708 31.47113 15.73724 1.000 38.57304 189 ALA B N 1
ATOM 6397 C CA . ALA B 1 189 ? 12.71967 30.32097 15.88050 1.000 39.37554 189 ALA B CA 1
ATOM 6398 C C . ALA B 1 189 ? 14.17374 30.74661 15.89905 1.000 42.42892 189 ALA B C 1
ATOM 6399 O O . ALA B 1 189 ? 15.00582 30.04457 16.47325 1.000 43.71641 189 ALA B O 1
ATOM 6406 N N . SER B 1 190 ? 14.49034 31.89650 15.30224 1.000 36.50473 190 SER B N 1
ATOM 6407 C CA . SER B 1 190 ? 15.87590 32.34641 15.28371 1.000 40.95597 190 SER B CA 1
ATOM 6408 C C . SER B 1 190 ? 16.33776 32.76312 16.66731 1.000 39.66689 190 SER B C 1
ATOM 6409 O O . SER B 1 190 ? 17.46542 32.45947 17.06412 1.000 46.25198 190 SER B O 1
ATOM 6417 N N . GLY B 1 191 ? 15.49037 33.44879 17.40824 1.000 41.68828 191 GLY B N 1
ATOM 6418 C CA . GLY B 1 191 ? 15.80015 33.85389 18.76972 1.000 46.53685 191 GLY B CA 1
ATOM 6419 C C . GLY B 1 191 ? 15.20692 35.22057 19.04559 1.000 42.64953 191 GLY B C 1
ATOM 6420 O O . GLY B 1 191 ? 14.88476 35.98235 18.14344 1.000 41.33783 191 GLY B O 1
ATOM 6424 N N . PHE B 1 192 ? 15.10338 35.55458 20.33020 1.000 42.85699 192 PHE B N 1
ATOM 6425 C CA . PHE B 1 192 ? 14.37773 36.76024 20.69969 1.000 41.65708 192 PHE B CA 1
ATOM 6426 C C . PHE B 1 192 ? 15.00526 38.00946 20.11519 1.000 38.32365 192 PHE B C 1
ATOM 6427 O O . PHE B 1 192 ? 14.29921 38.96898 19.80638 1.000 38.92976 192 PHE B O 1
ATOM 6444 N N . GLY B 1 193 ? 16.32598 38.04034 19.99144 1.000 43.06825 193 GLY B N 1
ATOM 6445 C CA . GLY B 1 193 ? 16.96749 39.21934 19.43558 1.000 43.23960 193 GLY B CA 1
ATOM 6446 C C . GLY B 1 193 ? 16.56009 39.47256 17.99788 1.000 43.35937 193 GLY B C 1
ATOM 6447 O O . GLY B 1 193 ? 16.18967 40.59136 17.63609 1.000 43.60112 193 GLY B O 1
ATOM 6451 N N . VAL B 1 194 ? 16.60394 38.42579 17.16514 1.000 43.96544 194 VAL B N 1
ATOM 6452 C CA . VAL B 1 194 ? 16.13231 38.53608 15.78853 1.000 39.56696 194 VAL B CA 1
ATOM 6453 C C . VAL B 1 194 ? 14.66657 38.94421 15.75684 1.000 36.06351 194 VAL B C 1
ATOM 6454 O O . VAL B 1 194 ? 14.26140 39.79149 14.95746 1.000 34.67686 194 VAL B O 1
ATOM 6467 N N . LEU B 1 195 ? 13.85621 38.36660 16.64451 1.000 39.55573 195 LEU B N 1
ATOM 6468 C CA . LEU B 1 195 ? 12.42259 38.65351 16.66417 1.000 35.67858 195 LEU B CA 1
ATOM 6469 C C . LEU B 1 195 ? 12.15375 40.12000 16.97379 1.000 36.48475 195 LEU B C 1
ATOM 6470 O O . LEU B 1 195 ? 11.35755 40.77226 16.28933 1.000 39.31454 195 LEU B O 1
ATOM 6486 N N . VAL B 1 196 ? 12.82131 40.66609 17.99616 1.000 34.72022 196 VAL B N 1
ATOM 6487 C CA . VAL B 1 196 ? 12.69000 42.09676 18.25672 1.000 37.92095 196 VAL B CA 1
ATOM 6488 C C . VAL B 1 196 ? 13.15552 42.91391 17.05441 1.000 44.30786 196 VAL B C 1
ATOM 6489 O O . VAL B 1 196 ? 12.59122 43.97388 16.74978 1.000 40.98760 196 VAL B O 1
ATOM 6502 N N . GLY B 1 197 ? 14.17490 42.43145 16.34612 1.000 43.76992 197 GLY B N 1
ATOM 6503 C CA . GLY B 1 197 ? 14.65629 43.14050 15.17347 1.000 40.09215 197 GLY B CA 1
ATOM 6504 C C . GLY B 1 197 ? 13.62366 43.27264 14.07317 1.000 38.47550 197 GLY B C 1
ATOM 6505 O O . GLY B 1 197 ? 13.65417 44.24133 13.30966 1.000 41.74509 197 GLY B O 1
ATOM 6509 N N . GLN B 1 198 ? 12.71367 42.30502 13.95928 1.000 35.77556 198 GLN B N 1
ATOM 6510 C CA . GLN B 1 198 ? 11.71325 42.29510 12.89872 1.000 35.35992 198 GLN B CA 1
ATOM 6511 C C . GLN B 1 198 ? 10.37109 42.83241 13.35262 1.000 37.09410 198 GLN B C 1
ATOM 6512 O O . GLN B 1 198 ? 9.47702 42.94422 12.53840 1.000 32.14600 198 GLN B O 1
ATOM 6526 N N . LYS B 1 199 ? 10.21367 43.15989 14.63695 1.000 37.09068 199 LYS B N 1
ATOM 6527 C CA . LYS B 1 199 ? 8.89765 43.44601 15.19901 1.000 37.04335 199 LYS B CA 1
ATOM 6528 C C . LYS B 1 199 ? 8.17293 44.56216 14.45914 1.000 34.87380 199 LYS B C 1
ATOM 6529 O O . LYS B 1 199 ? 6.98668 44.43790 14.14466 1.000 34.25187 199 LYS B O 1
ATOM 6548 N N . ASP B 1 200 ? 8.84733 45.69153 14.23800 1.000 35.63163 200 ASP B N 1
ATOM 6549 C CA . ASP B 1 200 ? 8.16761 46.84857 13.67209 1.000 37.45576 200 ASP B CA 1
ATOM 6550 C C . ASP B 1 200 ? 7.77686 46.60817 12.21605 1.000 40.91996 200 ASP B C 1
ATOM 6551 O O . ASP B 1 200 ? 6.68521 46.99664 11.78259 1.000 34.56090 200 ASP B O 1
ATOM 6560 N N . ASP B 1 201 ? 8.66636 45.98065 11.44471 1.000 35.47933 201 ASP B N 1
ATOM 6561 C CA . ASP B 1 201 ? 8.32681 45.61897 10.07916 1.000 36.63617 201 ASP B CA 1
ATOM 6562 C C . ASP B 1 201 ? 7.15859 44.65025 10.06207 1.000 34.85327 201 ASP B C 1
ATOM 6563 O O . ASP B 1 201 ? 6.22301 44.81440 9.26976 1.000 32.74155 201 ASP B O 1
ATOM 6572 N N . ILE B 1 202 ? 7.17105 43.66764 10.96713 1.000 30.21424 202 ILE B N 1
ATOM 6573 C CA . ILE B 1 202 ? 6.07398 42.70866 11.02331 1.000 28.74603 202 ILE B CA 1
ATOM 6574 C C . ILE B 1 202 ? 4.77281 43.41440 11.38900 1.000 31.96946 202 ILE B C 1
ATOM 6575 O O . ILE B 1 202 ? 3.70758 43.16191 10.80303 1.000 26.67942 202 ILE B O 1
ATOM 6591 N N . LYS B 1 203 ? 4.81864 44.26431 12.41152 1.000 31.55707 203 LYS B N 1
ATOM 6592 C CA . LYS B 1 203 ? 3.59328 44.93752 12.81991 1.000 31.93346 203 LYS B CA 1
ATOM 6593 C C . LYS B 1 203 ? 3.07866 45.83292 11.69926 1.000 26.92320 203 LYS B C 1
ATOM 6594 O O . LYS B 1 203 ? 1.88525 45.82718 11.39542 1.000 30.43347 203 LYS B O 1
ATOM 6613 N N . ALA B 1 204 ? 3.97036 46.59017 11.05900 1.000 30.58767 204 ALA B N 1
ATOM 6614 C CA . ALA B 1 204 ? 3.56140 47.41708 9.92340 1.000 36.85464 204 ALA B CA 1
ATOM 6615 C C . ALA B 1 204 ? 2.88272 46.58723 8.84269 1.000 30.92078 204 ALA B C 1
ATOM 6616 O O . ALA B 1 204 ? 1.84873 47.00394 8.29572 1.000 30.67690 204 ALA B O 1
ATOM 6623 N N . THR B 1 205 ? 3.45317 45.41161 8.52048 1.000 32.19452 205 THR B N 1
ATOM 6624 C CA . THR B 1 205 ? 2.90260 44.58102 7.45515 1.000 30.95320 205 THR B CA 1
ATOM 6625 C C . THR B 1 205 ? 1.49850 44.11912 7.80393 1.000 32.24316 205 THR B C 1
ATOM 6626 O O . THR B 1 205 ? 0.56956 44.22422 6.99492 1.000 26.90653 205 THR B O 1
ATOM 6637 N N . MET B 1 206 ? 1.31158 43.62965 9.03571 1.000 29.71849 206 MET B N 1
ATOM 6638 C CA . MET B 1 206 ? 0.00669 43.08886 9.40261 1.000 26.75340 206 MET B CA 1
ATOM 6639 C C . MET B 1 206 ? -1.00859 44.18448 9.66889 1.000 31.25057 206 MET B C 1
ATOM 6640 O O . MET B 1 206 ? -2.20961 43.95361 9.49551 1.000 29.74505 206 MET B O 1
ATOM 6654 N N . THR B 1 207 ? -0.55911 45.37529 10.08732 1.000 31.54509 207 THR B N 1
ATOM 6655 C CA . THR B 1 207 ? -1.48020 46.50786 10.20768 1.000 31.05979 207 THR B CA 1
ATOM 6656 C C . THR B 1 207 ? -2.08947 46.83959 8.85910 1.000 33.80854 207 THR B C 1
ATOM 6657 O O . THR B 1 207 ? -3.29603 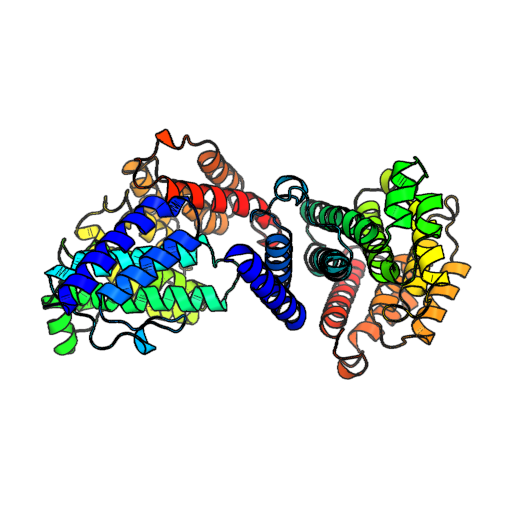47.09836 8.75559 1.000 34.60481 207 THR B O 1
ATOM 6668 N N . ARG B 1 208 ? -1.26065 46.84442 7.80996 1.000 31.28736 208 ARG B N 1
ATOM 6669 C CA . ARG B 1 208 ? -1.76477 47.09918 6.45727 1.000 36.10738 208 ARG B CA 1
ATOM 6670 C C . ARG B 1 208 ? -2.68205 45.97543 5.99868 1.000 38.10358 208 ARG B C 1
ATOM 6671 O O . ARG B 1 208 ? -3.71542 46.22827 5.36853 1.000 34.16324 208 ARG B O 1
ATOM 6692 N N . ALA B 1 209 ? -2.32551 44.72379 6.31068 1.000 32.43736 209 ALA B N 1
ATOM 6693 C CA . ALA B 1 209 ? -3.19115 43.60532 5.93560 1.000 37.48356 209 ALA B CA 1
ATOM 6694 C C . ALA B 1 209 ? -4.55327 43.74826 6.59825 1.000 37.99808 209 ALA B C 1
ATOM 6695 O O . ALA B 1 209 ? -5.59599 43.51609 5.96993 1.000 35.42702 209 ALA B O 1
ATOM 6702 N N . LEU B 1 210 ? -4.56058 44.17753 7.86039 1.000 35.58627 210 LEU B N 1
ATOM 6703 C CA . LEU B 1 210 ? -5.81222 44.35177 8.58716 1.000 34.30365 210 LEU B CA 1
ATOM 6704 C C . LEU B 1 210 ? -6.62734 45.51299 8.03071 1.000 37.10425 210 LEU B C 1
ATOM 6705 O O . LEU B 1 210 ? -7.85721 45.48101 8.08223 1.000 45.39599 210 LEU B O 1
ATOM 6721 N N . GLU B 1 211 ? -5.97137 46.54135 7.49369 1.000 38.26594 211 GLU B N 1
ATOM 6722 C CA . GLU B 1 211 ? -6.70867 47.60937 6.82797 1.000 41.96448 211 GLU B CA 1
ATOM 6723 C C . GLU B 1 211 ? -7.36624 47.08901 5.55763 1.000 51.19189 211 GLU B C 1
ATOM 6724 O O . GLU B 1 211 ? -8.53608 47.37848 5.29207 1.000 56.53708 211 GLU B O 1
ATOM 6736 N N . LEU B 1 212 ? -6.63582 46.29205 4.77397 1.000 42.45652 212 LEU B N 1
ATOM 6737 C CA . LEU B 1 212 ? -7.15190 45.83325 3.49277 1.000 43.51934 212 LEU B CA 1
ATOM 6738 C C . LEU B 1 212 ? -8.30163 44.84915 3.67311 1.000 50.76630 212 LEU B C 1
ATOM 6739 O O . LEU B 1 212 ? -9.36286 45.01247 3.06382 1.000 53.07188 212 LEU B O 1
ATOM 6755 N N . ASP B 1 213 ? -8.11429 43.81045 4.50079 1.000 42.03734 213 ASP B N 1
ATOM 6756 C CA . ASP B 1 213 ? -9.18116 42.82865 4.65901 1.000 42.39712 213 ASP B CA 1
ATOM 6757 C C . ASP B 1 213 ? -8.99952 41.94505 5.88389 1.000 44.92814 213 ASP B C 1
ATOM 6758 O O . ASP B 1 213 ? -8.30797 40.91818 5.81868 1.000 41.69162 213 ASP B O 1
ATOM 6767 N N . PRO B 1 214 ? -9.62378 42.29387 7.00798 1.000 40.88027 214 PRO B N 1
ATOM 6768 C CA . PRO B 1 214 ? -9.41895 41.48501 8.22310 1.000 41.66647 214 PRO B CA 1
ATOM 6769 C C . PRO B 1 214 ? -9.89294 40.05395 8.07601 1.000 42.58567 214 PRO B C 1
ATOM 6770 O O . PRO B 1 214 ? -9.44379 39.18675 8.83883 1.000 40.50897 214 PRO B O 1
ATOM 6781 N N . SER B 1 215 ? -10.78540 39.77484 7.12163 1.000 39.71491 215 SER B N 1
ATOM 6782 C CA . SER B 1 215 ? -11.30752 38.42552 6.93401 1.000 42.76607 215 SER B CA 1
ATOM 6783 C C . SER B 1 215 ? -10.40245 37.54965 6.07651 1.000 42.27715 215 SER B C 1
ATOM 6784 O O . SER B 1 215 ? -10.67367 36.34891 5.96351 1.000 41.57287 215 SER B O 1
ATOM 6792 N N . TYR B 1 216 ? -9.32663 38.10759 5.51441 1.000 40.64899 216 TYR B N 1
ATOM 6793 C CA . TYR B 1 216 ? -8.50725 37.35900 4.57195 1.000 45.18388 216 TYR B CA 1
ATOM 6794 C C . TYR B 1 216 ? -8.01522 36.05130 5.18026 1.000 38.76418 216 TYR B C 1
ATOM 6795 O O . TYR B 1 216 ? -7.61994 35.99079 6.34715 1.000 38.16142 216 TYR B O 1
ATOM 6813 N N . TYR B 1 217 ? -8.03487 35.00103 4.36368 1.000 43.37957 217 TYR B N 1
ATOM 6814 C CA . TYR B 1 217 ? -7.59814 33.66844 4.75978 1.000 37.82780 217 TYR B CA 1
ATOM 6815 C C . TYR B 1 217 ? -8.17311 33.29481 6.12551 1.000 41.13294 217 TYR B C 1
ATOM 6816 O O . TYR B 1 217 ? -7.46033 32.95500 7.07212 1.000 34.65735 217 TYR B O 1
ATOM 6834 N N . HIS B 1 218 ? -9.49814 33.36092 6.21189 1.000 41.57189 218 HIS B N 1
ATOM 6835 C CA . HIS B 1 218 ? -10.21751 32.81735 7.36013 1.000 44.54581 218 HIS B CA 1
ATOM 6836 C C . HIS B 1 218 ? -9.87508 33.58123 8.63915 1.000 40.61457 218 HIS B C 1
ATOM 6837 O O . HIS B 1 218 ? -9.56465 32.99171 9.66937 1.000 41.11343 218 HIS B O 1
ATOM 6851 N N . GLY B 1 219 ? -9.94061 34.90580 8.55450 1.000 42.22725 219 GLY B N 1
ATOM 6852 C CA . GLY B 1 219 ? -9.62614 35.75253 9.68441 1.000 38.37222 219 GLY B CA 1
ATOM 6853 C C . GLY B 1 219 ? -8.14732 35.83889 9.98714 1.000 37.30696 219 GLY B C 1
ATOM 6854 O O . GLY B 1 219 ? -7.77034 36.03752 11.14913 1.000 34.60996 219 GLY B O 1
ATOM 6858 N N . GLY B 1 220 ? -7.29733 35.71352 8.96771 1.000 31.43527 220 GLY B N 1
ATOM 6859 C CA . GLY B 1 220 ? -5.86514 35.65490 9.14795 1.000 31.59760 220 GLY B CA 1
ATOM 6860 C C . GLY B 1 220 ? -5.29662 36.83930 9.91469 1.000 36.73333 220 GLY B C 1
ATOM 6861 O O . GLY B 1 220 ? -4.55230 36.68538 10.88376 1.000 27.64332 220 GLY B O 1
ATOM 6865 N N . PRO B 1 221 ? -5.60582 38.05576 9.46637 1.000 32.14177 221 PRO B N 1
ATOM 6866 C CA . PRO B 1 221 ? -4.97096 39.22799 10.09765 1.000 28.33066 221 PRO B CA 1
ATOM 6867 C C . PRO B 1 221 ? -5.23689 39.30963 11.58555 1.000 30.28705 221 PRO B C 1
ATOM 6868 O O . PRO B 1 221 ? -4.34488 39.67680 12.35541 1.000 31.58160 221 PRO B O 1
ATOM 6879 N N . HIS B 1 222 ? -6.44985 38.97445 12.01901 1.000 32.94642 222 HIS B N 1
ATOM 6880 C CA . HIS B 1 222 ? -6.74661 38.97366 13.44779 1.000 33.23809 222 HIS B CA 1
ATOM 6881 C C . HIS B 1 222 ? -6.04451 37.82137 14.15194 1.000 33.33032 222 HIS B C 1
ATOM 6882 O O . HIS B 1 222 ? -5.57697 37.97255 15.28179 1.000 34.08489 222 HIS B O 1
ATOM 6896 N N . ARG 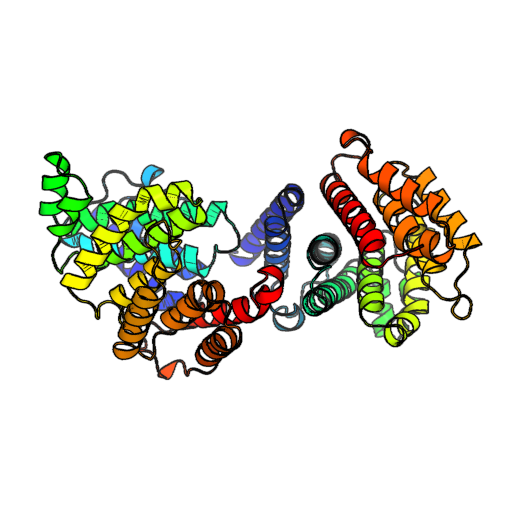B 1 223 ? -5.95442 36.66214 13.49693 1.000 29.71555 223 ARG B N 1
ATOM 6897 C CA . ARG B 1 223 ? -5.27948 35.53616 14.11897 1.000 31.61704 223 ARG B CA 1
ATOM 6898 C C . ARG B 1 223 ? -3.79403 35.82996 14.26089 1.000 31.99486 223 ARG B C 1
ATOM 6899 O O . ARG B 1 223 ? -3.18199 35.48902 15.28299 1.000 32.52714 223 ARG B O 1
ATOM 6920 N N . TYR B 1 224 ? -3.21417 36.52128 13.26927 1.000 34.83337 224 TYR B N 1
ATOM 6921 C CA . TYR B 1 224 ? -1.81234 36.91787 13.34890 1.000 33.39763 224 TYR B CA 1
ATOM 6922 C C . TYR B 1 224 ? -1.59690 37.88756 14.50891 1.000 27.47372 224 TYR B C 1
ATOM 6923 O O . TYR B 1 224 ? -0.64940 37.74611 15.28986 1.000 26.18871 224 TYR B O 1
ATOM 6941 N N . PHE B 1 225 ? -2.44149 38.91043 14.60937 1.000 28.19000 225 PHE B N 1
ATOM 6942 C CA . PHE B 1 225 ? -2.25465 39.87105 15.67719 1.000 29.48292 225 PHE B CA 1
ATOM 6943 C C . PHE B 1 225 ? -2.47709 39.21339 17.02891 1.000 28.33090 225 PHE B C 1
ATOM 6944 O O . PHE B 1 225 ? -1.84445 39.60233 18.01486 1.000 28.78116 225 PHE B O 1
ATOM 6961 N N . GLY B 1 226 ? -3.37056 38.22351 17.09578 1.000 31.98608 226 GLY B N 1
ATOM 6962 C CA . GLY B 1 226 ? -3.50755 37.45979 18.33077 1.000 33.22483 226 GLY B CA 1
ATOM 6963 C C . GLY B 1 226 ? -2.16766 36.94211 18.80053 1.000 32.18937 226 GLY B C 1
ATOM 6964 O O . GLY B 1 226 ? -1.75187 37.17820 19.94131 1.000 30.56528 226 GLY B O 1
ATOM 6968 N N . ALA B 1 227 ? -1.43626 36.28945 17.89775 1.000 27.40497 227 ALA B N 1
ATOM 6969 C CA . ALA B 1 227 ? -0.14568 35.72623 18.26851 1.000 34.47335 227 ALA B CA 1
ATOM 6970 C C . ALA B 1 227 ? 0.86863 36.82324 18.54605 1.000 31.32934 227 ALA B C 1
ATOM 6971 O O . ALA B 1 227 ? 1.64286 36.73368 19.51157 1.000 35.00668 227 ALA B O 1
ATOM 6978 N N . PHE B 1 228 ? 0.87053 37.87322 17.71810 1.000 27.99825 228 PHE B N 1
ATOM 6979 C CA . PHE B 1 228 ? 1.76794 39.00089 17.92888 1.000 29.78420 228 PHE B CA 1
ATOM 6980 C C . PHE B 1 228 ? 1.67892 39.52875 19.37152 1.000 28.16600 228 PHE B C 1
ATOM 6981 O O . PHE B 1 228 ? 2.69740 39.71021 20.05180 1.000 30.76835 228 PHE B O 1
ATOM 6998 N N . TYR B 1 229 ? 0.46673 39.81121 19.83810 1.000 30.66007 229 TYR B N 1
ATOM 6999 C CA . TYR B 1 229 ? 0.31168 40.44773 21.14057 1.000 28.01734 229 TYR B CA 1
ATOM 7000 C C . TYR B 1 229 ? 0.47503 39.47990 22.29554 1.000 30.68017 229 TYR B C 1
ATOM 7001 O O . TYR B 1 229 ? 0.64349 39.93164 23.44950 1.000 30.20869 229 TYR B O 1
ATOM 7019 N N . ALA B 1 230 ? 0.41307 38.17460 22.02575 1.000 32.59990 230 ALA B N 1
ATOM 7020 C CA . ALA B 1 230 ? 0.66473 37.17488 23.06329 1.000 35.62750 230 ALA B CA 1
ATOM 7021 C C . ALA B 1 230 ? 2.12840 36.76178 23.09995 1.000 39.08847 230 ALA B C 1
ATOM 7022 O O . ALA B 1 230 ? 2.67164 36.46681 24.17284 1.000 39.00814 230 ALA B O 1
ATOM 7029 N N . ILE B 1 231 ? 2.76738 36.67666 21.93315 1.000 33.65435 231 ILE B N 1
ATOM 7030 C CA . ILE B 1 231 ? 4.17158 36.28217 21.89195 1.000 38.86567 231 ILE B CA 1
ATOM 7031 C C . ILE B 1 231 ? 5.05706 37.40076 22.42364 1.000 37.38998 231 ILE B C 1
ATOM 7032 O O . ILE B 1 231 ? 6.02680 37.14803 23.13503 1.000 38.02963 231 ILE B O 1
ATOM 7048 N N . ALA B 1 232 ? 4.73298 38.64380 22.11446 1.000 33.70186 232 ALA B N 1
ATOM 7049 C CA . ALA B 1 232 ? 5.56203 39.76174 22.56746 1.000 37.81764 232 ALA B CA 1
ATOM 7050 C C . ALA B 1 232 ? 5.49171 39.87118 24.08814 1.000 44.83238 232 ALA B C 1
ATOM 7051 O O . ALA B 1 232 ? 4.39439 39.83948 24.65195 1.000 39.71680 232 ALA B O 1
ATOM 7058 N N . PRO B 1 233 ? 6.62019 39.98671 24.78135 1.000 43.67643 233 PRO B N 1
ATOM 7059 C CA . PRO B 1 233 ? 6.54739 40.24912 26.21905 1.000 50.76616 233 PRO B CA 1
ATOM 7060 C C . PRO B 1 233 ? 5.86752 41.58586 26.47285 1.000 51.88727 233 PRO B C 1
ATOM 7061 O O . PRO B 1 233 ? 5.92867 42.51074 25.65271 1.000 46.15124 233 PRO B O 1
ATOM 7072 N N . GLY B 1 234 ? 5.21120 41.67679 27.63056 1.000 45.42742 234 GLY B N 1
ATOM 7073 C CA . GLY B 1 234 ? 4.56927 42.92594 27.99318 1.000 54.45439 234 GLY B CA 1
ATOM 7074 C C . GLY B 1 234 ? 5.46367 44.12701 27.76979 1.000 52.72212 234 GLY B C 1
ATOM 7075 O O . GLY B 1 234 ? 5.04977 45.12426 27.17772 1.000 54.37273 234 GLY B O 1
ATOM 7079 N N . PHE B 1 235 ? 6.71485 44.04306 28.22406 1.000 57.09351 235 PHE B N 1
ATOM 7080 C CA . PHE B 1 235 ? 7.59181 45.20340 28.13049 1.000 63.00141 235 PHE B CA 1
ATOM 7081 C C . PHE B 1 235 ? 7.98194 45.52933 26.69204 1.000 58.08333 235 PHE B C 1
ATOM 7082 O O . PHE B 1 235 ? 8.49105 46.62741 26.45236 1.000 59.19987 235 PHE B O 1
ATOM 7099 N N . ALA B 1 236 ? 7.76525 44.61324 25.74096 1.000 58.57132 236 ALA B N 1
ATOM 7100 C CA . ALA B 1 236 ? 8.12565 44.83007 24.34461 1.000 57.24588 236 ALA B CA 1
ATOM 7101 C C . ALA B 1 236 ? 6.90924 44.98736 23.43850 1.000 58.58050 236 ALA B C 1
ATOM 7102 O O . ALA B 1 236 ? 7.02616 44.82490 22.21736 1.000 61.27278 236 ALA B O 1
ATOM 7109 N N . GLY B 1 237 ? 5.74510 45.29244 24.00437 1.000 49.11777 237 GLY B N 1
ATOM 7110 C CA . GLY B 1 237 ? 4.54851 45.54842 23.22741 1.000 48.06004 237 GLY B CA 1
ATOM 7111 C C . GLY B 1 237 ? 3.44511 44.52997 23.39601 1.000 46.41168 237 GLY B C 1
ATOM 7112 O O . GLY B 1 237 ? 2.31737 44.77416 22.93468 1.000 45.44718 237 GLY B O 1
ATOM 7116 N N . GLY B 1 238 ? 3.72396 43.40609 24.04064 1.000 47.20467 238 GLY B N 1
ATOM 7117 C CA . GLY B 1 238 ? 2.68766 42.43050 24.29660 1.000 45.39888 238 GLY B CA 1
ATOM 7118 C C . GLY B 1 238 ? 1.54932 43.00265 25.11928 1.000 43.96721 238 GLY B C 1
ATOM 7119 O O . GLY B 1 238 ? 1.70061 43.96544 25.87329 1.000 48.22445 238 GLY B O 1
ATOM 7123 N N . ASP B 1 239 ? 0.37910 42.38697 24.96509 1.000 43.40193 239 ASP B N 1
ATOM 7124 C CA . ASP B 1 239 ? -0.82828 42.87336 25.61780 1.000 44.70866 239 ASP B CA 1
ATOM 7125 C C . ASP B 1 239 ? -1.87357 41.76848 25.62957 1.000 43.14809 239 ASP B C 1
ATOM 7126 O O . ASP B 1 239 ? -2.52163 41.54437 24.60626 1.000 36.65929 239 ASP B O 1
ATOM 7135 N N . PRO B 1 240 ? -2.07545 41.06221 26.74986 1.000 40.41427 240 PRO B N 1
ATOM 7136 C CA . PRO B 1 240 ? -3.06493 39.96794 26.73784 1.000 45.52535 240 PRO B CA 1
ATOM 7137 C C . PRO B 1 240 ? -4.44531 40.42550 26.30483 1.000 44.63547 240 PRO B C 1
ATOM 7138 O O . PRO B 1 240 ? -5.18849 39.64485 25.69780 1.000 43.40388 240 PRO B O 1
ATOM 7149 N N . ASP B 1 241 ? -4.81867 41.66478 26.63023 1.000 46.12645 241 ASP B N 1
ATOM 7150 C CA . ASP B 1 241 ? -6.13035 42.16752 26.24040 1.000 48.41834 241 ASP B CA 1
ATOM 7151 C C . ASP B 1 241 ? -6.21715 42.32032 24.72462 1.000 45.27559 241 ASP B C 1
ATOM 7152 O O . ASP B 1 241 ? -7.16728 41.85373 24.08754 1.000 45.15427 241 ASP B O 1
ATOM 7161 N N . LYS B 1 242 ? -5.23292 42.97149 24.11855 1.000 40.71445 242 LYS B N 1
ATOM 7162 C CA . LYS B 1 242 ? -5.24016 43.06636 22.66555 1.000 36.49700 242 LYS B CA 1
ATOM 7163 C C . LYS B 1 242 ? -5.18746 41.68333 22.03501 1.000 34.58494 242 LYS B C 1
ATOM 7164 O O . LYS B 1 242 ? -5.82735 41.44031 21.01202 1.000 39.50382 242 LYS B O 1
ATOM 7183 N N . SER B 1 243 ? -4.43172 40.76243 22.63122 1.000 34.89815 243 SER B N 1
ATOM 7184 C CA . SER B 1 243 ? -4.31623 39.42277 22.05704 1.000 35.11330 243 SER B CA 1
ATOM 7185 C C . SER B 1 243 ? -5.66310 38.72126 22.03426 1.000 36.45973 243 SER B C 1
ATOM 7186 O O . SER B 1 243 ? -6.03855 38.11235 21.02772 1.000 32.63840 243 SER B O 1
ATOM 7194 N N . GLN B 1 244 ? -6.41164 38.79108 23.14068 1.000 34.73377 244 GLN B N 1
ATOM 7195 C CA . GLN B 1 244 ? -7.67761 38.07095 23.18862 1.000 35.35467 244 GLN B CA 1
ATOM 7196 C C . GLN B 1 244 ? -8.72213 38.72856 22.29087 1.000 40.44865 244 GLN B C 1
ATOM 7197 O O . GLN B 1 244 ? -9.53516 38.02628 21.67233 1.000 44.40898 244 GLN B O 1
ATOM 7211 N N . GLU B 1 245 ? -8.69877 40.06077 22.16992 1.000 38.11310 245 GLU B N 1
ATOM 7212 C CA . GLU B 1 245 ? -9.64393 40.72873 21.28225 1.000 38.32666 245 GLU B CA 1
ATOM 7213 C C . GLU B 1 245 ? -9.41287 40.32049 19.83140 1.000 36.59373 245 GLU B C 1
ATOM 7214 O O . GLU B 1 245 ? -10.36789 40.08492 19.08467 1.000 35.92716 245 GLU B O 1
ATOM 7226 N N . HIS B 1 246 ? -8.14923 40.25807 19.41714 1.000 32.81970 246 HIS B N 1
ATOM 7227 C CA . HIS B 1 246 ? -7.82780 39.85692 18.05464 1.000 36.51738 246 HIS B CA 1
ATOM 7228 C C . HIS B 1 246 ? -8.14662 38.38717 17.83648 1.000 36.12230 246 HIS B C 1
ATOM 7229 O O . HIS B 1 246 ? -8.65330 38.00555 16.77581 1.000 33.70446 246 HIS B O 1
ATOM 7243 N N . TYR B 1 247 ? -7.89123 37.55374 18.84467 1.000 38.81927 247 TYR B N 1
ATOM 7244 C CA . TYR B 1 247 ? -8.16951 36.13138 18.69663 1.000 34.73378 247 TYR B CA 1
ATOM 7245 C C . TYR B 1 247 ? -9.66656 35.88825 18.59747 1.000 37.62049 247 TYR B C 1
ATOM 7246 O O . TYR B 1 247 ? -10.12207 35.08871 17.77601 1.000 38.94999 247 TYR B O 1
ATOM 7264 N N . GLN B 1 248 ? -10.45388 36.57430 19.42145 1.000 40.81848 248 GLN B N 1
ATOM 7265 C CA . GLN B 1 248 ? -11.89728 36.39236 19.36952 1.000 40.69383 248 GLN B CA 1
ATOM 7266 C C . GLN B 1 248 ? -12.45863 36.84253 18.02855 1.000 40.72744 248 GLN B C 1
ATOM 7267 O O . GLN B 1 248 ? -13.34610 36.18986 17.47087 1.000 41.91805 248 GLN B O 1
ATOM 7281 N N . LYS B 1 249 ? -11.96582 37.96219 17.50159 1.000 41.75243 249 LYS B N 1
ATOM 7282 C CA . LYS B 1 249 ? -12.47861 38.45799 16.22706 1.000 42.11571 249 LYS B CA 1
ATOM 7283 C C . LYS B 1 249 ? -12.16965 37.48224 15.09861 1.000 39.17510 249 LYS B C 1
ATOM 7284 O O . LYS B 1 249 ? -13.01964 37.22982 14.23556 1.000 46.51070 249 LYS B O 1
ATOM 7303 N N . SER B 1 250 ? -10.96674 36.91122 15.09810 1.000 35.18352 250 SER B N 1
ATOM 7304 C CA . SER B 1 250 ? -10.64625 35.88444 14.11341 1.000 38.83471 250 SER B CA 1
ATOM 7305 C C . SER B 1 250 ? -11.63205 34.72466 14.20692 1.000 43.87432 250 SER B C 1
ATOM 7306 O O . SER B 1 250 ? -12.07807 34.19166 13.18491 1.000 42.39213 250 SER B O 1
ATOM 7314 N N . LEU B 1 251 ? -12.01068 34.34033 15.43009 1.000 40.77695 251 LEU B N 1
ATOM 7315 C CA . LEU B 1 251 ? -12.94230 33.23132 15.59953 1.000 41.57937 251 LEU B CA 1
ATOM 7316 C C . LEU B 1 251 ? -14.36122 33.63066 15.21685 1.000 47.48452 251 LEU B C 1
ATOM 7317 O O . LEU B 1 251 ? -15.15025 32.77609 14.79201 1.000 47.51694 251 LEU B O 1
ATOM 7333 N N . ASP B 1 252 ? -14.71699 34.90843 15.38137 1.000 46.56569 252 ASP B N 1
ATOM 7334 C CA . ASP B 1 252 ? -16.02473 35.35859 14.91960 1.000 49.38299 252 ASP B CA 1
ATOM 7335 C C . ASP B 1 252 ? -16.13798 35.20153 13.40772 1.000 45.82311 252 ASP B C 1
ATOM 7336 O O . ASP B 1 252 ? -17.16314 34.74008 12.89618 1.000 48.30201 252 ASP B O 1
ATOM 7345 N N . LEU B 1 253 ? -15.07612 35.57341 12.67847 1.000 49.21932 253 LEU B N 1
ATOM 7346 C CA . LEU B 1 253 ? -15.08762 35.55171 11.21724 1.000 45.06234 253 LEU B CA 1
ATOM 7347 C C . LEU B 1 253 ? -14.93376 34.13978 10.66663 1.000 48.02153 253 LEU B C 1
ATOM 7348 O O . LEU B 1 253 ? -15.53426 33.80203 9.63960 1.000 52.52029 253 LEU B O 1
ATOM 7364 N N . ALA B 1 254 ? -14.13004 33.31383 11.32203 1.000 49.42391 254 ALA B N 1
ATOM 7365 C CA . ALA B 1 254 ? -13.86994 31.94371 10.88133 1.000 51.26829 254 ALA B CA 1
ATOM 7366 C C . ALA B 1 254 ? -13.85516 31.04190 12.09975 1.000 46.12655 254 ALA B C 1
ATOM 7367 O O . ALA B 1 254 ? -12.78920 30.66244 12.59665 1.000 45.61191 254 ALA B O 1
ATOM 7374 N N . PRO B 1 255 ? -15.03115 30.66419 12.60462 1.000 49.20454 255 PRO B N 1
ATOM 7375 C CA . PRO B 1 255 ? -15.06932 29.77497 13.77950 1.000 47.95405 255 PRO B CA 1
ATOM 7376 C C . PRO B 1 255 ? -14.46142 28.41722 13.51032 1.000 51.71031 255 PRO B C 1
ATOM 7377 O O . PRO B 1 255 ? -14.04821 27.73889 14.45998 1.000 49.47979 255 PRO B O 1
ATOM 7388 N N . TYR B 1 256 ? -14.39231 28.00920 12.23457 1.000 50.96093 256 TYR B N 1
ATOM 7389 C CA . TYR B 1 256 ? -13.92605 26.68694 11.85338 1.000 54.13026 256 TYR B CA 1
ATOM 7390 C C . TYR B 1 256 ? -12.41006 26.60014 11.75659 1.000 50.24886 256 TYR B C 1
ATOM 7391 O O . TYR B 1 256 ? -11.86894 25.48771 11.70591 1.000 50.78713 256 TYR B O 1
ATOM 7409 N N . PHE B 1 257 ? -11.71969 27.73460 11.69567 1.000 47.17970 257 PHE B N 1
ATOM 7410 C CA . PHE B 1 257 ? -10.28594 27.70049 11.44488 1.000 43.35460 257 PHE B CA 1
ATOM 7411 C C . PHE B 1 257 ? -9.56234 27.24026 12.69959 1.000 47.78555 257 PHE B C 1
ATOM 7412 O O . PHE B 1 257 ? -9.31925 28.02406 13.63266 1.000 41.82338 257 PHE B O 1
ATOM 7429 N N . LEU B 1 258 ? -9.16374 25.96581 12.69011 1.000 48.31061 258 LEU B N 1
ATOM 7430 C CA . LEU B 1 258 ? -8.58033 25.35050 13.88035 1.000 48.21333 258 LEU B CA 1
ATOM 7431 C C . LEU B 1 258 ? -7.25583 26.00833 14.25698 1.000 43.03827 258 LEU B C 1
ATOM 7432 O O . LEU B 1 258 ? -6.89788 26.04180 15.43299 1.000 45.64620 258 LEU B O 1
ATOM 7448 N N . GLY B 1 259 ? -6.50461 26.50505 13.28099 1.000 39.52916 259 GLY B N 1
ATOM 7449 C CA . GLY B 1 259 ? -5.21970 27.11045 13.59309 1.000 41.30424 259 GLY B CA 1
ATOM 7450 C C . GLY B 1 259 ? -5.30551 28.24554 14.60019 1.000 46.02518 259 GLY B C 1
ATOM 7451 O O . GLY B 1 259 ? -4.35182 28.49104 15.35169 1.000 39.54602 259 GLY B O 1
ATOM 7455 N N . THR B 1 260 ? -6.42485 28.97388 14.61502 1.000 40.95209 260 THR B N 1
ATOM 7456 C CA . THR B 1 260 ? -6.55762 30.07076 15.56879 1.000 37.12980 260 THR B CA 1
ATOM 7457 C C . THR B 1 260 ? -6.47431 29.55681 17.00241 1.000 45.10546 260 THR B C 1
ATOM 7458 O O . THR B 1 260 ? -5.74936 30.10827 17.84852 1.000 40.85358 260 THR B O 1
ATOM 7469 N N . LYS B 1 261 ? -7.19556 28.46560 17.28759 1.000 42.65080 261 LYS B N 1
ATOM 7470 C CA . LYS B 1 261 ? -7.22655 27.93424 18.64913 1.000 47.37433 261 LYS B CA 1
ATOM 7471 C C . LYS B 1 261 ? -5.88840 27.31637 19.03870 1.000 45.45476 261 LYS B C 1
ATOM 7472 O O . LYS B 1 261 ? -5.47108 27.40744 20.20367 1.000 46.44639 261 LYS B O 1
ATOM 7491 N N . VAL B 1 262 ? -5.21334 26.65738 18.08493 1.000 45.41536 262 VAL B N 1
ATOM 7492 C CA . VAL B 1 262 ? -3.90571 26.08257 18.38202 1.000 44.25110 262 VAL B CA 1
ATOM 7493 C C . VAL B 1 262 ? -2.93886 27.18589 18.79585 1.000 42.23379 262 VAL B C 1
ATOM 7494 O O . VAL B 1 262 ? -2.14498 27.02328 19.72740 1.000 43.46971 262 VAL B O 1
ATOM 7507 N N . LEU B 1 263 ? -2.98475 28.32193 18.09969 1.000 41.10552 263 LEU B N 1
ATOM 7508 C CA . LEU B 1 263 ? -2.10062 29.42990 18.43456 1.000 42.69546 263 LEU B CA 1
ATOM 7509 C C . LEU B 1 263 ? -2.47683 30.05854 19.76402 1.000 40.57175 263 LEU B C 1
ATOM 7510 O O . LEU B 1 263 ? -1.59613 30.38468 20.56731 1.000 39.52423 263 LEU B O 1
ATOM 7526 N N . MET B 1 264 ? -3.77424 30.27260 19.99110 1.000 41.69318 264 MET B N 1
ATOM 7527 C CA . MET B 1 264 ? -4.24041 30.74555 21.29916 1.000 42.09333 264 MET B CA 1
ATOM 7528 C C . MET B 1 264 ? -3.72264 29.87112 22.42541 1.000 45.59371 264 MET B C 1
ATOM 7529 O O . MET B 1 264 ? -3.27604 30.36865 23.46896 1.000 47.51569 264 MET B O 1
ATOM 7543 N N . ALA B 1 265 ? -3.83215 28.55781 22.26186 1.000 46.88545 265 ALA B N 1
ATOM 7544 C CA . ALA B 1 265 ? -3.39889 27.67318 23.34013 1.000 51.42592 265 ALA B CA 1
ATOM 7545 C C . ALA B 1 265 ? -1.88335 27.70125 23.46998 1.000 49.14891 265 ALA B C 1
ATOM 7546 O O . ALA B 1 265 ? -1.34312 27.70987 24.57493 1.000 51.81801 265 ALA B O 1
ATOM 7553 N N . GLU B 1 266 ? -1.18313 27.75512 22.34550 1.000 47.75804 266 GLU B N 1
ATOM 7554 C CA . GLU B 1 266 ? 0.26780 27.63113 22.35643 1.000 49.73423 266 GLU B CA 1
ATOM 7555 C C . GLU B 1 266 ? 0.92667 28.85255 22.97945 1.000 46.73228 266 GLU B C 1
ATOM 7556 O O . GLU B 1 266 ? 1.88217 28.71711 23.74161 1.000 50.92767 266 GLU B O 1
ATOM 7568 N N . ASN B 1 267 ? 0.44020 30.05796 22.66923 1.000 52.27370 267 ASN B N 1
ATOM 7569 C CA . ASN B 1 267 ? 1.11362 31.28057 23.09107 1.000 46.40701 267 ASN B CA 1
ATOM 7570 C C . ASN B 1 267 ? 0.30173 32.18851 24.00641 1.000 48.40201 267 ASN B C 1
ATOM 7571 O O . ASN B 1 267 ? 0.89370 33.08482 24.61447 1.000 48.58107 267 ASN B O 1
ATOM 7582 N N . LEU B 1 268 ? -1.01019 31.99244 24.14699 1.000 46.28776 268 LEU B N 1
ATOM 7583 C CA . LEU B 1 268 ? -1.79988 32.79585 25.08153 1.000 48.29364 268 LEU B CA 1
ATOM 7584 C C . LEU B 1 268 ? -2.13521 32.01326 26.35178 1.000 50.63226 268 LEU B C 1
ATOM 7585 O O . LEU B 1 268 ? -1.76160 32.42463 27.45857 1.000 53.39207 268 LEU B O 1
ATOM 7601 N N . ALA B 1 269 ? -2.83788 30.87574 26.21027 1.000 51.97506 269 ALA B N 1
ATOM 7602 C CA . ALA B 1 269 ? -3.18094 30.05687 27.37846 1.000 57.43403 269 ALA B CA 1
ATOM 7603 C C . ALA B 1 269 ? -1.95679 29.76521 28.23779 1.000 56.52843 269 ALA B C 1
ATOM 7604 O O . ALA B 1 269 ? -2.04593 29.69504 29.47202 1.000 64.05439 269 ALA B O 1
ATOM 7611 N N . THR B 1 270 ? -0.80555 29.58999 27.59398 1.000 60.39423 270 THR B N 1
ATOM 7612 C CA . THR B 1 270 ? 0.42932 29.35079 28.32052 1.000 60.76942 270 THR B CA 1
ATOM 7613 C C . THR B 1 270 ? 0.89009 30.61874 29.02958 1.000 58.42413 270 THR B C 1
ATOM 7614 O O . THR B 1 270 ? 1.20149 30.58804 30.23235 1.000 64.66088 270 THR B O 1
ATOM 7625 N N . LYS B 1 271 ? 0.90152 31.74106 28.30607 1.000 56.50101 271 LYS B N 1
ATOM 7626 C CA . LYS B 1 271 ? 1.31919 33.01318 28.88409 1.000 60.87754 271 LYS B CA 1
ATOM 7627 C C . LYS B 1 271 ? 0.49046 33.36028 30.11530 1.000 64.61011 271 LYS B C 1
ATOM 7628 O O . LYS B 1 271 ? 1.01975 33.89080 31.09241 1.000 60.19274 271 LYS B O 1
ATOM 7647 N N . LEU B 1 272 ? -0.81112 33.08606 30.07222 1.000 62.91527 272 LEU B N 1
ATOM 7648 C CA . LEU B 1 272 ? -1.74586 33.38831 31.14310 1.000 58.76403 272 LEU B CA 1
ATOM 7649 C C . LEU B 1 272 ? -1.81557 32.26161 32.16593 1.000 67.88381 272 LEU B C 1
ATOM 7650 O O . LEU B 1 272 ? -2.58496 32.36729 33.12552 1.000 66.01091 272 LEU B O 1
ATOM 7666 N N . ASP B 1 273 ? -1.02957 31.20187 31.97232 1.000 68.69127 273 ASP B N 1
ATOM 7667 C CA . ASP B 1 273 ? -1.01287 30.03706 32.84592 1.000 68.92766 273 ASP B CA 1
ATOM 7668 C C . ASP B 1 273 ? -2.42926 29.59093 33.19714 1.000 81.68826 273 ASP B C 1
ATOM 7669 O O . ASP B 1 273 ? -2.79317 29.44255 34.36525 1.000 85.48526 273 ASP B O 1
ATOM 7678 N N . ASP B 1 274 ? -3.24071 29.37891 32.16683 1.000 69.51012 274 ASP B N 1
ATOM 7679 C CA . ASP B 1 274 ? -4.61643 28.91277 32.33577 1.000 84.52778 274 ASP B CA 1
ATOM 7680 C C . ASP B 1 274 ? -4.68367 27.52338 31.70781 1.000 84.54142 274 ASP B C 1
ATOM 7681 O O . ASP B 1 274 ? -4.96988 27.39582 30.51447 1.000 79.53901 274 ASP B O 1
ATOM 7690 N N . GLU B 1 275 ? -4.41763 26.49007 32.51698 1.000 77.55355 275 GLU B N 1
ATOM 7691 C CA . GLU B 1 275 ? -4.50361 25.13434 31.99157 1.000 83.75618 275 GLU B CA 1
ATOM 7692 C C . GLU B 1 275 ? -5.85933 24.87770 31.35874 1.000 80.03593 275 GLU B C 1
ATOM 7693 O O . GLU B 1 275 ? -5.96042 24.41444 30.22175 1.000 74.12705 275 GLU B O 1
ATOM 7705 N N . GLU B 1 276 ? -6.92069 25.10652 32.11894 1.000 81.29186 276 GLU B N 1
ATOM 7706 C CA . GLU B 1 276 ? -8.23559 24.68102 31.66070 1.000 85.94948 276 GLU B CA 1
ATOM 7707 C C . GLU B 1 276 ? -8.61520 25.36648 30.34942 1.000 82.80504 276 GLU B C 1
ATOM 7708 O O . GLU B 1 276 ? -9.36951 24.79189 29.55884 1.000 79.74249 276 GLU B O 1
ATOM 7720 N N . MET B 1 277 ? -8.07547 26.55873 30.07533 1.000 79.33777 277 MET B N 1
ATOM 7721 C CA . MET B 1 277 ? -8.27500 27.16512 28.75891 1.000 79.04420 277 MET B CA 1
ATOM 7722 C C . MET B 1 277 ? -7.46650 26.41962 27.70168 1.000 76.00714 277 MET B C 1
ATOM 7723 O O . MET B 1 277 ? -7.97776 26.11356 26.60519 1.000 64.80276 277 MET B O 1
ATOM 7737 N N . PHE B 1 278 ? -6.18746 26.16696 28.00159 1.000 69.97347 278 PHE B N 1
ATOM 7738 C CA . PHE B 1 278 ? -5.33470 25.38541 27.11587 1.000 70.57795 278 PHE B CA 1
ATOM 7739 C C . PHE B 1 278 ? -5.97981 24.04382 26.78632 1.000 72.33925 278 PHE B C 1
ATOM 7740 O O . PHE B 1 278 ? -6.29062 23.74552 25.62355 1.000 64.36452 278 PHE B O 1
ATOM 7757 N N . ASP B 1 279 ? -6.21390 23.23647 27.82592 1.000 70.20841 279 ASP B N 1
ATOM 7758 C CA . ASP B 1 279 ? -6.78835 21.91132 27.63321 1.000 74.23337 279 ASP B CA 1
ATOM 7759 C C . ASP B 1 279 ? -8.09576 21.98062 26.85842 1.000 76.46287 279 ASP B C 1
ATOM 7760 O O . ASP B 1 279 ? -8.32754 21.17648 25.94413 1.000 76.28118 279 ASP B O 1
ATOM 7769 N N . ARG B 1 280 ? -8.95343 22.95260 27.18099 1.000 72.47964 280 ARG B N 1
ATOM 7770 C CA . ARG B 1 280 ? -10.22949 23.05811 26.47399 1.000 78.08006 280 ARG B CA 1
ATOM 7771 C C . ARG B 1 280 ? -10.01317 23.37920 25.00007 1.000 76.93574 280 ARG B C 1
ATOM 7772 O O . ARG B 1 280 ? -10.55896 22.70565 24.11592 1.000 73.00338 280 ARG B O 1
ATOM 7793 N N . LEU B 1 281 ? -9.22042 24.41779 24.72187 1.000 73.17681 281 LEU B N 1
ATOM 7794 C CA . LEU B 1 281 ? -8.97870 24.84242 23.35138 1.000 65.21287 281 LEU B CA 1
ATOM 7795 C C . LEU B 1 281 ? -8.50870 23.68476 22.48148 1.000 64.55133 281 LEU B C 1
ATOM 7796 O O . LEU B 1 281 ? -9.04511 23.44982 21.39007 1.000 65.53368 281 LEU B O 1
ATOM 7812 N N . LEU B 1 282 ? -7.48326 22.96409 22.94147 1.000 61.61540 282 LEU B N 1
ATOM 7813 C CA . LEU B 1 282 ? -6.90743 21.89955 22.12977 1.000 66.24479 282 LEU B CA 1
ATOM 7814 C C . LEU B 1 282 ? -7.89015 20.76086 21.90492 1.000 67.23823 282 LEU B C 1
ATOM 7815 O O . LEU B 1 282 ? -7.85201 20.10410 20.85352 1.000 64.01511 282 LEU B O 1
ATOM 7831 N N . GLN B 1 283 ? -8.77396 20.50664 22.87096 1.000 67.96053 283 GLN B N 1
ATOM 7832 C CA . GLN B 1 283 ? -9.75990 19.44956 22.68795 1.000 71.09792 283 GLN B CA 1
ATOM 7833 C C . GLN B 1 283 ? -10.85949 19.86664 21.71640 1.000 69.80688 283 GLN B C 1
ATOM 7834 O O . GLN B 1 283 ? -11.43664 19.01128 21.03473 1.000 71.24915 283 GLN B O 1
ATOM 7848 N N . GLU B 1 284 ? -11.16333 21.16675 21.63117 1.000 67.29053 284 GLU B N 1
ATOM 7849 C CA . GLU B 1 284 ? -12.13506 21.62203 20.63954 1.000 65.92288 284 GLU B CA 1
ATOM 7850 C C . GLU B 1 284 ? -11.57990 21.46965 19.22866 1.000 63.32730 284 GLU B C 1
ATOM 7851 O O . GLU B 1 284 ? -12.33306 21.18107 18.29107 1.000 63.25291 284 GLU B O 1
ATOM 7863 N N . VAL B 1 285 ? -10.26841 21.63705 19.06586 1.000 60.70441 285 VAL B N 1
ATOM 7864 C CA . VAL B 1 285 ? -9.64954 21.43596 17.76145 1.000 58.84791 285 VAL B CA 1
ATOM 7865 C C . VAL B 1 285 ? -9.77125 19.97810 17.34327 1.000 64.13183 285 VAL B C 1
ATOM 7866 O O . VAL B 1 285 ? -10.01582 19.66795 16.17021 1.000 60.20544 285 VAL B O 1
ATOM 7879 N N . ILE B 1 286 ? -9.61336 19.06451 18.29682 1.000 64.15734 286 ILE B N 1
ATOM 7880 C CA . ILE B 1 286 ? -9.57580 17.64689 17.97469 1.000 66.83283 286 ILE B CA 1
ATOM 7881 C C . ILE B 1 286 ? -10.96557 17.11165 17.66651 1.000 69.45666 286 ILE B C 1
ATOM 7882 O O . ILE B 1 286 ? -11.10746 16.18712 16.85879 1.000 73.11681 286 ILE B O 1
ATOM 7898 N N . ASP B 1 287 ? -12.00576 17.66844 18.28332 1.000 72.24361 287 ASP B N 1
ATOM 7899 C CA . ASP B 1 287 ? -13.35999 17.16298 18.08509 1.000 73.44049 287 ASP B CA 1
ATOM 7900 C C . ASP B 1 287 ? -14.01651 17.70589 16.81540 1.000 71.31202 287 ASP B C 1
ATOM 7901 O O . ASP B 1 287 ? -15.01250 17.13581 16.35579 1.000 73.61495 287 ASP B O 1
ATOM 7910 N N . ALA B 1 288 ? -13.48059 18.77573 16.23778 1.000 67.20464 288 ALA B N 1
ATOM 7911 C CA . ALA B 1 288 ? -14.09099 19.37639 15.06199 1.000 67.78992 288 ALA B CA 1
ATOM 7912 C C . ALA B 1 288 ? -14.21632 18.37306 13.91566 1.000 68.53983 288 ALA B C 1
ATOM 7913 O O . ALA B 1 288 ? -13.38948 17.47278 13.74952 1.000 70.09090 288 ALA B O 1
ATOM 7920 N N . ASP B 1 289 ? -15.27297 18.53994 13.11784 1.000 75.85985 289 ASP B N 1
ATOM 7921 C CA . ASP B 1 289 ? -15.48488 17.73930 11.91740 1.000 80.80804 289 ASP B CA 1
ATOM 7922 C C . ASP B 1 289 ? -14.82947 18.42714 10.72425 1.000 80.33613 289 ASP B C 1
ATOM 7923 O O . ASP B 1 289 ? -15.03681 19.62551 10.50314 1.000 74.61891 289 ASP B O 1
ATOM 7932 N N . ILE B 1 290 ? -14.04321 17.66061 9.95935 1.000 79.77117 290 ILE B N 1
ATOM 7933 C CA . ILE B 1 290 ? -13.35083 18.21176 8.79698 1.000 84.04861 290 ILE B CA 1
ATOM 7934 C C . ILE B 1 290 ? -14.33989 18.91908 7.88508 1.000 77.90591 290 ILE B C 1
ATOM 7935 O O . ILE B 1 290 ? -14.00043 19.90952 7.22317 1.000 76.35307 290 ILE B O 1
ATOM 7951 N N . SER B 1 291 ? -15.57690 18.41864 7.83037 1.000 77.13254 291 SER B N 1
ATOM 7952 C CA . SER B 1 291 ? -16.61043 19.01827 6.99822 1.000 74.57181 291 SER B CA 1
ATOM 7953 C C . SER B 1 291 ? -16.93889 20.44165 7.41710 1.000 72.01783 291 SER B C 1
ATOM 7954 O O . SER B 1 291 ? -17.42891 21.22044 6.59189 1.000 70.48763 291 SER B O 1
ATOM 7962 N N . ALA B 1 292 ? -16.66363 20.80236 8.67202 1.000 69.64862 292 ALA B N 1
ATOM 7963 C CA . ALA B 1 292 ? -16.94522 22.15257 9.13959 1.000 66.50794 292 ALA B CA 1
ATOM 7964 C C . ALA B 1 292 ? -16.13560 23.19574 8.38352 1.000 66.40187 292 ALA B C 1
ATOM 7965 O O . ALA B 1 292 ? -16.60340 24.32432 8.18868 1.000 61.00256 292 ALA B O 1
ATOM 7972 N N . ALA B 1 293 ? -14.92549 22.84412 7.96286 1.000 63.37208 293 ALA B N 1
ATOM 7973 C CA . ALA B 1 293 ? -14.01069 23.74018 7.27859 1.000 62.49766 293 ALA B CA 1
ATOM 7974 C C . ALA B 1 293 ? -14.18398 23.63106 5.76690 1.000 61.07237 293 ALA B C 1
ATOM 7975 O O . ALA B 1 293 ? -14.37456 22.52960 5.24261 1.000 61.11250 293 ALA B O 1
ATOM 7982 N N . PRO B 1 294 ? -14.11557 24.74966 5.04672 1.000 58.84777 294 PRO B N 1
ATOM 7983 C CA . PRO B 1 294 ? -14.15444 24.67764 3.57927 1.000 55.14247 294 PRO B CA 1
ATOM 7984 C C . PRO B 1 294 ? -13.18233 23.62609 3.05798 1.000 59.38150 294 PRO B C 1
ATOM 7985 O O . PRO B 1 294 ? -12.12011 23.39250 3.63876 1.000 59.26732 294 PRO B O 1
ATOM 7996 N N . ALA B 1 295 ? -13.55751 22.98971 1.94088 1.000 63.62699 295 ALA B N 1
ATOM 7997 C CA . ALA B 1 295 ? -12.74238 21.91064 1.38937 1.000 57.87132 295 ALA B CA 1
ATOM 7998 C C . ALA B 1 295 ? -11.30893 22.35606 1.11560 1.000 60.45137 295 ALA B C 1
ATOM 7999 O O . ALA B 1 295 ? -10.37360 21.55366 1.22606 1.000 56.15086 295 ALA B O 1
ATOM 8006 N N . GLU B 1 296 ? -11.11060 23.62401 0.77325 1.000 60.43394 296 GLU B N 1
ATOM 8007 C CA . GLU B 1 296 ? -9.80079 24.08645 0.33026 1.000 63.17005 296 GLU B CA 1
ATOM 8008 C C . GLU B 1 296 ? -8.77754 24.20187 1.45668 1.000 56.66363 296 GLU B C 1
ATOM 8009 O O . GLU B 1 296 ? -7.61011 24.49065 1.16769 1.000 52.63689 296 GLU B O 1
ATOM 8021 N N . ILE B 1 297 ? -9.15512 23.97766 2.71032 1.000 56.45096 297 ILE B N 1
ATOM 8022 C CA . ILE B 1 297 ? -8.20463 24.09449 3.81200 1.000 53.53894 297 ILE B CA 1
ATOM 8023 C C . ILE B 1 297 ? -8.17936 22.82526 4.65146 1.000 49.80064 297 ILE B C 1
ATOM 8024 O O . ILE B 1 297 ? -7.60291 22.80093 5.74139 1.000 54.66915 297 ILE B O 1
ATOM 8040 N N . HIS B 1 298 ? -8.75191 21.74342 4.12986 1.000 57.84435 298 HIS B N 1
ATOM 8041 C CA . HIS B 1 298 ? -8.78147 20.49504 4.89123 1.000 59.91854 298 HIS B CA 1
ATOM 8042 C C . HIS B 1 298 ? -7.37030 20.03320 5.25136 1.000 52.07832 298 HIS B C 1
ATOM 8043 O O . HIS B 1 298 ? -7.14661 19.46746 6.32238 1.000 52.64162 298 HIS B O 1
ATOM 8057 N N . ALA B 1 299 ? -6.39799 20.24786 4.36488 1.000 57.71096 299 ALA B N 1
ATOM 8058 C CA . ALA B 1 299 ? -5.03783 19.77592 4.64617 1.000 54.37445 299 ALA B CA 1
ATOM 8059 C C . ALA B 1 299 ? -4.37726 20.60683 5.74173 1.000 50.80292 299 ALA B C 1
ATOM 8060 O O . ALA B 1 299 ? -3.60591 20.08122 6.55531 1.000 49.27267 299 ALA B O 1
ATOM 8067 N N . GLU B 1 300 ? -4.62927 21.91605 5.73442 1.000 46.98525 300 GLU B N 1
ATOM 8068 C CA . GLU B 1 300 ? -4.16724 22.78066 6.81078 1.000 48.31667 300 GLU B CA 1
ATOM 8069 C C . GLU B 1 300 ? -4.82704 22.40103 8.13082 1.000 50.73327 300 GLU B C 1
ATOM 8070 O O . GLU B 1 300 ? -4.15569 22.30682 9.16707 1.000 46.93028 300 GLU B O 1
ATOM 8082 N N . MET B 1 301 ? -6.15107 22.19138 8.10760 1.000 50.33020 301 MET B N 1
ATOM 8083 C CA . MET B 1 301 ? -6.86242 21.77044 9.31529 1.000 53.12724 301 MET B CA 1
ATOM 8084 C C . MET B 1 301 ? -6.35424 20.42784 9.82035 1.000 53.63915 301 MET B C 1
ATOM 8085 O O . MET B 1 301 ? -6.31750 20.19038 11.02955 1.000 51.92404 301 MET B O 1
ATOM 8099 N N . ALA B 1 302 ? -5.93723 19.53833 8.91388 1.000 53.82776 302 ALA B N 1
ATOM 8100 C CA . ALA B 1 302 ? -5.33919 18.28160 9.35319 1.000 55.84667 302 ALA B CA 1
ATOM 8101 C C . ALA B 1 302 ? -4.03530 18.53305 10.10556 1.000 56.37246 302 ALA B C 1
ATOM 8102 O O . ALA B 1 302 ? -3.81199 17.96354 11.18290 1.000 54.63448 302 ALA B O 1
ATOM 8109 N N . ILE B 1 303 ? -3.17988 19.41375 9.57498 1.000 51.02751 303 ILE B N 1
ATOM 8110 C CA . ILE B 1 303 ? -1.92636 19.75006 10.25056 1.000 50.61076 303 ILE B CA 1
ATOM 8111 C C . ILE B 1 303 ? -2.18886 20.43151 11.58914 1.000 53.14832 303 ILE B C 1
ATOM 8112 O O . ILE B 1 303 ? -1.42412 20.25835 12.54782 1.000 51.62097 303 ILE B O 1
ATOM 8128 N N . GLU B 1 304 ? -3.24856 21.23751 11.67060 1.000 49.83267 304 GLU B N 1
ATOM 8129 C CA . GLU B 1 304 ? -3.55914 21.91581 12.93244 1.000 50.01276 304 GLU B CA 1
ATOM 8130 C C . GLU B 1 304 ? -3.97913 20.90292 13.99421 1.000 52.42719 304 GLU B C 1
ATOM 8131 O O . GLU B 1 304 ? -3.56957 21.00886 15.15807 1.000 56.42173 304 GLU B O 1
ATOM 8143 N N . LYS B 1 305 ? -4.79614 19.91638 13.61466 1.000 53.95943 305 LYS B N 1
ATOM 8144 C CA . LYS B 1 305 ? -5.14916 18.85266 14.54624 1.000 56.27867 305 LYS B CA 1
ATOM 8145 C C . LYS B 1 305 ? -3.90824 18.08784 15.00164 1.000 61.43877 305 LYS B C 1
ATOM 8146 O O . LYS B 1 305 ? -3.75030 17.80127 16.19152 1.000 59.53931 305 LYS B O 1
ATOM 8165 N N . GLU B 1 306 ? -3.01770 17.74409 14.07024 1.000 58.57882 306 GLU B N 1
ATOM 8166 C CA . GLU B 1 306 ? -1.71028 17.20256 14.43422 1.000 58.31070 306 GLU B CA 1
ATOM 8167 C C . GLU B 1 306 ? -1.03180 18.07147 15.49017 1.000 58.18994 306 GLU B C 1
ATOM 8168 O O . GLU B 1 306 ? -0.70372 17.60540 16.58584 1.000 61.23386 306 GLU B O 1
ATOM 8180 N N . LYS B 1 307 ? -0.81271 19.35035 15.16838 1.000 55.87465 307 LYS B N 1
ATOM 8181 C CA . LYS B 1 307 ? -0.17291 20.25166 16.12072 1.000 56.07199 307 LYS B CA 1
ATOM 8182 C C . LYS B 1 307 ? -0.84398 20.17941 17.48817 1.000 58.01237 307 LYS B C 1
ATOM 8183 O O . LYS B 1 307 ? -0.17170 20.17787 18.52687 1.000 59.96900 307 LYS B O 1
ATOM 8202 N N . ALA B 1 308 ? -2.17904 20.12456 17.49923 1.000 58.24322 308 ALA B N 1
ATOM 8203 C CA . ALA B 1 308 ? -2.92605 20.10635 18.75658 1.000 59.73965 308 ALA B CA 1
ATOM 8204 C C . ALA B 1 308 ? -2.67503 18.82301 19.52950 1.000 62.91657 308 ALA B C 1
ATOM 8205 O O . ALA B 1 308 ? -2.48054 18.85151 20.75540 1.000 65.60861 308 ALA B O 1
ATOM 8212 N N . VAL B 1 309 ? -2.71676 17.68219 18.83689 1.000 63.51779 309 VAL B N 1
ATOM 8213 C CA . VAL B 1 309 ? -2.42619 16.41097 19.49482 1.000 66.76891 309 VAL B CA 1
ATOM 8214 C C . VAL B 1 309 ? -1.02379 16.43386 20.08596 1.000 68.03175 309 VAL B C 1
ATOM 8215 O O . VAL B 1 309 ? -0.76215 15.85819 21.14763 1.000 73.41507 309 VAL B O 1
ATOM 8228 N N . GLU B 1 310 ? -0.08949 17.06964 19.39449 1.000 66.05674 310 GLU B N 1
ATOM 8229 C CA . GLU B 1 310 ? 1.26266 17.14364 19.92342 1.000 69.10425 310 GLU B CA 1
ATOM 8230 C C . GLU B 1 310 ? 1.28141 18.04825 21.14733 1.000 72.86661 310 GLU B C 1
ATOM 8231 O O . GLU B 1 310 ? 1.83292 17.68026 22.19091 1.000 73.60630 310 GLU B O 1
ATOM 8243 N N . LEU B 1 311 ? 0.56904 19.17379 21.07431 1.000 66.48970 311 LEU B N 1
ATOM 8244 C CA . LEU B 1 311 ? 0.55729 20.14057 22.17467 1.000 69.21676 311 LEU B CA 1
ATOM 8245 C C . LEU B 1 311 ? 0.03940 19.50654 23.46067 1.000 73.48823 311 LEU B C 1
ATOM 8246 O O . LEU B 1 311 ? 0.63808 19.67025 24.53120 1.000 78.38006 311 LEU B O 1
ATOM 8262 N N . GLN B 1 312 ? -1.06469 18.76701 23.36833 1.000 78.22320 312 GLN B N 1
ATOM 8263 C CA . GLN B 1 312 ? -1.68545 18.12733 24.52079 1.000 81.97791 312 GLN B CA 1
ATOM 8264 C C . GLN B 1 312 ? -0.69490 17.25945 25.29087 1.000 80.89304 312 GLN B C 1
ATOM 8265 O O . GLN B 1 312 ? -0.96800 16.87338 26.43706 1.000 85.80557 312 GLN B O 1
ATOM 8279 N N . LYS B 1 313 ? 0.46903 16.98555 24.69489 1.000 81.56846 313 LYS B N 1
ATOM 8280 C CA . LYS B 1 313 ? 1.45228 16.06414 25.25436 1.000 93.11074 313 LYS B CA 1
ATOM 8281 C C . LYS B 1 313 ? 2.69011 16.73304 25.85040 1.000 93.25073 313 LYS B C 1
ATOM 8282 O O . LYS B 1 313 ? 3.22520 16.22007 26.83588 1.000 99.27406 313 LYS B O 1
ATOM 8301 N N . GLN B 1 314 ? 3.17357 17.85121 25.28698 1.000 90.16661 314 GLN B N 1
ATOM 8302 C CA . GLN B 1 314 ? 4.41544 18.43787 25.77998 1.000 90.18381 314 GLN B CA 1
ATOM 8303 C C . GLN B 1 314 ? 4.22608 19.37865 26.96468 1.000 96.19247 314 GLN B C 1
ATOM 8304 O O . GLN B 1 314 ? 5.20301 20.00496 27.39212 1.000 95.02200 314 GLN B O 1
ATOM 8318 N N . LYS B 1 315 ? 3.00466 19.51892 27.47694 1.000 99.21221 315 LYS B N 1
ATOM 8319 C CA . LYS B 1 315 ? 2.75573 20.42915 28.58812 1.000 102.45082 315 LYS B CA 1
ATOM 8320 C C . LYS B 1 315 ? 3.80063 20.27923 29.69025 1.000 109.37965 315 LYS B C 1
ATOM 8321 O O . LYS B 1 315 ? 4.38239 21.26845 30.15170 1.000 117.20644 315 LYS B O 1
ATOM 8340 N N . VAL B 1 316 ? 4.01803 19.04959 30.15768 1.000 108.03356 316 VAL B N 1
ATOM 8341 C CA . VAL B 1 316 ? 4.95055 18.83012 31.26110 1.000 104.67294 316 VAL B CA 1
ATOM 8342 C C . VAL B 1 316 ? 6.30852 19.43157 30.92107 1.000 107.31557 316 VAL B C 1
ATOM 8343 O O . VAL B 1 316 ? 6.83650 20.28564 31.64442 1.000 107.64884 316 VAL B O 1
ATOM 8356 N N . ALA B 1 317 ? 6.89756 18.96749 29.81748 1.000 103.36727 317 ALA B N 1
ATOM 8357 C CA . ALA B 1 317 ? 8.19106 19.47574 29.38543 1.000 100.76686 317 ALA B CA 1
ATOM 8358 C C . ALA B 1 317 ? 8.20368 20.99372 29.35373 1.000 110.29653 317 ALA B C 1
ATOM 8359 O O . ALA B 1 317 ? 9.15783 21.62670 29.82144 1.000 116.13786 317 ALA B O 1
ATOM 8366 N N . GLU B 1 318 ? 7.13725 21.59384 28.82352 1.000 112.05241 318 GLU B N 1
ATOM 8367 C CA . GLU B 1 318 ? 7.06936 23.04202 28.68756 1.000 108.44631 318 GLU B CA 1
ATOM 8368 C C . GLU B 1 318 ? 6.92865 23.76057 30.02712 1.000 114.16412 318 GLU B C 1
ATOM 8369 O O . GLU B 1 318 ? 7.13228 24.97772 30.08316 1.000 111.97657 318 GLU B O 1
ATOM 8381 N N . ASP B 1 319 ? 6.58270 23.05098 31.09696 1.000 111.16672 319 ASP B N 1
ATOM 8382 C CA . ASP B 1 319 ? 6.32996 23.66821 32.39692 1.000 110.02900 319 ASP B CA 1
ATOM 8383 C C . ASP B 1 319 ? 5.28272 24.77778 32.26533 1.000 108.39625 319 ASP B C 1
ATOM 8384 O O . ASP B 1 319 ? 5.54829 25.96478 32.45633 1.000 108.63582 319 ASP B O 1
ATOM 8393 N N . TRP B 1 320 ? 4.07339 24.34997 31.91524 1.000 109.63725 320 TRP B N 1
ATOM 8394 C CA . TRP B 1 320 ? 3.00885 25.27473 31.55845 1.000 108.69548 320 TRP B CA 1
ATOM 8395 C C . TRP B 1 320 ? 1.98068 25.46510 32.66536 1.000 109.50716 320 TRP B C 1
ATOM 8396 O O . TRP B 1 320 ? 1.60150 26.60158 32.96602 1.000 126.02896 320 TRP B O 1
ATOM 8417 N N . PHE B 1 321 ? 1.50798 24.37980 33.27116 1.000 97.58734 321 PHE B N 1
ATOM 8418 C CA . PHE B 1 321 ? 0.42515 24.48326 34.23977 1.000 104.02228 321 PHE B CA 1
ATOM 8419 C C . PHE B 1 321 ? 0.62838 23.59620 35.46988 1.000 105.37983 321 PHE B C 1
ATOM 8420 O O . PHE B 1 321 ? -0.32060 23.00147 35.97918 1.000 106.67095 321 PHE B O 1
#

Foldseek 3Di:
DVLQVLLVVLCVQLVVLLLVCLVDLVSLVSNLQSLLSSQVFDGDDAARVVTHDCRPLALVCLVSLLVSLQSLLCNLLQPVPVPLVVSLRSLVSSLVSLVSSQVSQAVQLVVCVVVVNDLLVSLLPGAPSCLSSLLSNLVSLQVSQVSVDDVSNLVCLSSSVSSLVSSCVRPCCPPQSRSLLVVLLSQQQDDVVSNHDNVSNVVSLVVSCVSHVPPLLSLLSCLVRPCLSVLPVVSNVVSLVCLLPDDLVSDDPSCSSVSVSSNVSSVVVVVVCVVVVRD/DVQQVLLVVLQVQLVVLLLVCLVDLVSLVSNLQSNQVSQVFDDDDDARVVTHDCRPLALVCLVVLLVSLQSLLCNLLQPVPPPLVVSLRSLVSSLVSLVSSQCSQDVQLVVCVVVVNDLLPSLLPGAPSCLSSLLSNLVSCQVSQVSVDDVSNLVCLSSSVSSLVSSCVRPCCPPQRSSLLVVLLSQQQQPPVSRHDLVSNVVSLVVSCVSHVLQLQSLLSCLVRPCQSVLPVVSNVVSLVVLQPDDLVSDPPSCSSVSVSSNVSSVVVVPCCVVVVRD

CATH classification: 1.25.40.920

Organism: NCBI:txid215803

Radius of gyration: 27.82 Å; Cα contacts (8 Å, |Δi|>4): 806; chains: 2; bounding box: 56×79×83 Å

Sequence (558 aa):
GDATATSASSLESAKAAWEARGQGKDKVLEAIAAWEQAMGCTAGDTSPKDRCSAPPTTTENAETLALMTRAIYFYADGYLRGDEKAYLDYMDRAVWWGERALIAASPEFGEAMRNKTKYHEAIATVGIAGLPAMYWYATALGKWARASGFGVLVGQKDDIKATMTRALELDPSYYHGGPHRYFGAFYAIAPGFAGGDPDKSQEHYQKSLDLAPYFLGTKVLMAENLATKLDDEEMFDRLLQEVIDADISAAPAEIHAEMAIEKEKAVELQKQKVAEDWFGDATATSASSLESAKAAWEARGQGKDKVLEAIAAWEQAMGCTAGDTSPKDRCSAPPTTTENAETLALMTRAIYFYADGYLRGDEKAYLDYMDRAVWWGERALIAASPEFGEAMRNKTKYHEAIATVGIAGLPAMYWYATALGKWARASGFGVLVGQKDDIKATMTRALELDPSYYHGGPHRYFGAFYAIAPGFAGGDPDKSQEHYQKSLDLAPYFLGTKVLMAENLATKLDDEEMFDRLLQEVIDADISAAPAEIHAEMAIEKEKAVELQKQKVAEDWF

B-factor: mean 52.28, std 20.46, range [21.22, 169.61]